Protein AF-A0A0G1YSX1-F1 (afdb_monomer_lite)

Secondary structure (DSSP, 8-state):
---HHHHHHHHHSSPPPP-------HHHHHHHHHHHHHHHHHHHHH--SS-EEEEEETTS--HHHHHHHHHHHHHTTEEEEEEEEEETTEEEEEEEEEEEPTTS------S-PPP--PPP---PPP-----SS-EEEEEEESS-HHHHHHHHHHHHHTSSS--EEEEEEETT-TTTSSHHHHHHHHHTTEEEEEE--SSHHHHHH-------SEEEE--TTEEE-STTHHHHHHHHHHHH-TTS-SEEEE--SSSGGG--SSEEEEHHHHHHHSSSS-TT-SSSSHHHHHHHHHHHHT-EEEE---SEEE--GGGTSSPPP-HHHHHHHTTHHHHHHHHHHHB----TT-S-SB------EEEEEE--GGGHHHHHHHHHHHHHHHHHH-TTTEEEEEE--SSS-HHHHHHHHHHH--SSEEEE--TT-EE-TTHHHHHHHHHHH-TT-SEE-EEEEEEETTEEEEEEEE-TT-SS-EEETTEEEE---TTS-EEHHHHHHH---S-SSSHHHHHHHHHTTT---EEP--SS--EEEEE-TTT-GGGS-S----

Structure (mmCIF, N/CA/C/O backbone):
data_AF-A0A0G1YSX1-F1
#
_entry.id   AF-A0A0G1YSX1-F1
#
loop_
_atom_site.group_PDB
_atom_site.id
_atom_site.type_symbol
_atom_site.label_atom_id
_atom_site.label_alt_id
_atom_site.label_comp_id
_atom_site.label_asym_id
_atom_site.label_entity_id
_atom_site.label_seq_id
_atom_site.pdbx_PDB_ins_code
_atom_site.Cartn_x
_atom_site.Cartn_y
_atom_site.Cartn_z
_atom_site.occupancy
_atom_site.B_iso_or_equiv
_atom_site.auth_seq_id
_atom_site.auth_comp_id
_atom_site.auth_asym_id
_atom_site.auth_atom_id
_atom_site.pdbx_PDB_model_num
ATOM 1 N N . MET A 1 1 ? -13.701 -6.034 57.388 1.00 52.06 1 MET A N 1
ATOM 2 C CA . MET A 1 1 ? -13.012 -4.765 57.077 1.00 52.06 1 MET A CA 1
ATOM 3 C C . MET A 1 1 ? -12.970 -3.957 58.351 1.00 52.06 1 MET A C 1
ATOM 5 O O . MET A 1 1 ? -13.936 -4.033 59.105 1.00 52.06 1 MET A O 1
ATOM 9 N N . ILE A 1 2 ? -11.857 -3.287 58.625 1.00 52.41 2 ILE A N 1
ATOM 10 C CA . ILE A 1 2 ? -11.750 -2.404 59.789 1.00 52.41 2 ILE A CA 1
ATOM 11 C C . ILE A 1 2 ? -12.215 -1.007 59.379 1.00 52.41 2 ILE A C 1
ATOM 13 O O . ILE A 1 2 ? -12.095 -0.639 58.208 1.00 52.41 2 ILE A O 1
ATOM 17 N N . THR A 1 3 ? -12.780 -0.246 60.310 1.00 57.38 3 THR A N 1
ATOM 18 C CA . THR A 1 3 ? -13.131 1.149 60.025 1.00 57.38 3 THR A CA 1
ATOM 19 C C . THR A 1 3 ? -11.856 1.988 59.893 1.00 57.38 3 THR A C 1
ATOM 21 O O . THR A 1 3 ? -10.811 1.626 60.436 1.00 57.38 3 THR A O 1
ATOM 24 N N . ALA A 1 4 ? -11.919 3.110 59.173 1.00 53.94 4 ALA A N 1
ATOM 25 C CA . ALA A 1 4 ? -10.788 4.032 59.038 1.00 53.94 4 ALA A CA 1
ATOM 26 C C . ALA A 1 4 ? -10.299 4.568 60.407 1.00 53.94 4 ALA A C 1
ATOM 28 O O . ALA A 1 4 ? -9.101 4.765 60.611 1.00 53.94 4 ALA A O 1
ATOM 29 N N . GLU A 1 5 ? -11.214 4.727 61.369 1.00 53.66 5 GLU A N 1
ATOM 30 C CA . GLU A 1 5 ? -10.916 5.117 62.754 1.00 53.66 5 GLU A CA 1
ATOM 31 C C . GLU A 1 5 ? -10.190 4.002 63.529 1.00 53.66 5 GLU A C 1
ATOM 33 O O . GLU A 1 5 ? -9.186 4.266 64.198 1.00 53.66 5 GLU A O 1
ATOM 38 N N . ASP A 1 6 ? -10.617 2.744 63.377 1.00 56.00 6 ASP A N 1
ATOM 39 C CA . ASP A 1 6 ? -9.949 1.586 63.989 1.00 56.00 6 ASP A CA 1
ATOM 40 C C . ASP A 1 6 ? -8.567 1.329 63.361 1.00 56.00 6 ASP A C 1
ATOM 42 O O . ASP A 1 6 ? -7.604 0.992 64.054 1.00 56.00 6 ASP A O 1
ATOM 46 N N . ALA A 1 7 ? -8.438 1.542 62.049 1.00 55.81 7 ALA A N 1
ATOM 47 C CA . ALA A 1 7 ? -7.184 1.435 61.307 1.00 55.81 7 ALA A CA 1
ATOM 48 C C . ALA A 1 7 ? -6.124 2.425 61.797 1.00 55.81 7 ALA A C 1
ATOM 50 O O . ALA A 1 7 ? -4.951 2.063 61.927 1.00 55.81 7 ALA A O 1
ATOM 51 N N . LEU A 1 8 ? -6.538 3.656 62.114 1.00 53.00 8 LEU A N 1
ATOM 52 C CA . LEU A 1 8 ? -5.669 4.688 62.676 1.00 53.00 8 LEU A CA 1
ATOM 53 C C . LEU A 1 8 ? -5.128 4.281 64.052 1.00 53.00 8 LEU A C 1
ATOM 55 O O . LEU A 1 8 ? -3.965 4.550 64.364 1.00 53.00 8 LEU A O 1
ATOM 59 N N . HIS A 1 9 ? -5.954 3.621 64.865 1.00 56.72 9 HIS A N 1
ATOM 60 C CA . HIS A 1 9 ? -5.538 3.076 66.154 1.00 56.72 9 HIS A CA 1
ATOM 61 C C . HIS A 1 9 ? -4.538 1.924 65.989 1.00 56.72 9 HIS A C 1
ATOM 63 O O . HIS A 1 9 ? -3.493 1.937 66.635 1.00 56.72 9 HIS A O 1
ATOM 69 N N . VAL A 1 10 ? -4.788 0.991 65.064 1.00 55.75 10 VAL A N 1
ATOM 70 C CA . VAL A 1 10 ? -3.891 -0.149 64.783 1.00 55.75 10 VAL A CA 1
ATOM 71 C C . VAL A 1 10 ? -2.548 0.293 64.178 1.00 55.75 10 VAL A C 1
ATOM 73 O O . VAL A 1 10 ? -1.510 -0.300 64.472 1.00 55.75 10 VAL A O 1
ATOM 76 N N . ALA A 1 11 ? -2.535 1.351 63.363 1.00 50.59 11 ALA A N 1
ATOM 77 C CA . ALA A 1 11 ? -1.318 1.901 62.763 1.00 50.59 11 ALA A CA 1
ATOM 78 C C . ALA A 1 11 ? -0.430 2.675 63.760 1.00 50.59 11 ALA A C 1
ATOM 80 O O . ALA A 1 11 ? 0.750 2.883 63.485 1.00 50.59 11 ALA A O 1
ATOM 81 N N . ARG A 1 12 ? -0.964 3.108 64.914 1.00 51.69 12 ARG A N 1
ATOM 82 C CA . ARG A 1 12 ? -0.178 3.781 65.970 1.00 51.69 12 ARG A CA 1
ATOM 83 C C . ARG A 1 12 ? 0.695 2.820 66.783 1.00 51.69 12 ARG A C 1
ATOM 85 O O . ARG A 1 12 ? 1.692 3.279 67.330 1.00 51.69 12 ARG A O 1
ATOM 92 N N . ASP A 1 13 ? 0.356 1.531 66.790 1.00 45.78 13 ASP A N 1
ATOM 93 C CA . ASP A 1 13 ? 0.992 0.506 67.631 1.00 45.78 13 ASP A CA 1
ATOM 94 C C . ASP A 1 13 ? 1.859 -0.500 66.844 1.00 45.78 13 ASP A C 1
ATOM 96 O O . ASP A 1 13 ? 2.438 -1.413 67.434 1.00 45.78 13 ASP A O 1
ATOM 100 N N . ARG A 1 14 ? 1.971 -0.362 65.514 1.00 44.72 14 ARG A N 1
ATOM 101 C CA . ARG A 1 14 ? 2.844 -1.209 64.682 1.00 44.72 14 ARG A CA 1
ATOM 102 C C . ARG A 1 14 ? 4.175 -0.521 64.404 1.00 44.72 14 ARG A C 1
ATOM 104 O O . ARG A 1 14 ? 4.201 0.592 63.883 1.00 44.72 14 ARG A O 1
ATOM 111 N N . GLU A 1 15 ? 5.276 -1.211 64.698 1.00 42.72 15 GLU A N 1
ATOM 112 C CA . GLU A 1 15 ? 6.590 -0.797 64.206 1.00 42.72 15 GLU A CA 1
ATOM 113 C C . GLU A 1 15 ? 6.600 -0.797 62.665 1.00 42.72 15 GLU A C 1
ATOM 115 O O . GLU A 1 15 ? 5.981 -1.675 62.048 1.00 42.72 15 GLU A O 1
ATOM 120 N N . PRO A 1 16 ? 7.270 0.179 62.025 1.00 42.31 16 PRO A N 1
ATOM 121 C CA . PRO A 1 16 ? 7.459 0.176 60.582 1.00 42.31 16 PRO A CA 1
ATOM 122 C C . PRO A 1 16 ? 8.124 -1.132 60.148 1.00 42.31 16 PRO A C 1
ATOM 124 O O . PRO A 1 16 ? 9.100 -1.569 60.758 1.00 42.31 16 PRO A O 1
ATOM 127 N N . LEU A 1 17 ? 7.610 -1.750 59.082 1.00 43.22 17 LEU A N 1
ATOM 128 C CA . LEU A 1 17 ? 8.324 -2.842 58.424 1.00 43.22 17 LEU A CA 1
ATOM 129 C C . LEU A 1 17 ? 9.708 -2.323 57.987 1.00 43.22 17 LEU A C 1
ATOM 131 O O . LEU A 1 17 ? 9.797 -1.175 57.539 1.00 43.22 17 LEU A O 1
ATOM 135 N N . PRO A 1 18 ? 10.782 -3.118 58.151 1.00 41.53 18 PRO A N 1
ATOM 136 C CA . PRO A 1 18 ? 12.126 -2.695 57.784 1.00 41.53 18 PRO A CA 1
ATOM 137 C C . PRO A 1 18 ? 12.185 -2.262 56.316 1.00 41.53 18 PRO A C 1
ATOM 139 O O . PRO A 1 18 ? 11.474 -2.785 55.460 1.00 41.53 18 PRO A O 1
ATOM 142 N N . ALA A 1 19 ? 13.019 -1.256 56.057 1.00 43.62 19 ALA A N 1
ATOM 143 C CA . ALA A 1 19 ? 13.199 -0.679 54.738 1.00 43.62 19 ALA A CA 1
ATOM 144 C C . ALA A 1 19 ? 13.902 -1.684 53.820 1.00 43.62 19 ALA A C 1
ATOM 146 O O . ALA A 1 19 ? 15.128 -1.745 53.790 1.00 43.62 19 ALA A O 1
ATOM 147 N N . ASP A 1 20 ? 13.122 -2.450 53.066 1.00 49.47 20 ASP A N 1
ATOM 148 C CA . ASP A 1 20 ? 13.648 -3.175 51.920 1.00 49.47 20 ASP A CA 1
ATOM 149 C C . ASP A 1 20 ? 13.843 -2.174 50.770 1.00 49.47 20 ASP A C 1
ATOM 151 O O . ASP A 1 20 ? 12.919 -1.464 50.353 1.00 49.47 20 ASP A O 1
ATOM 155 N N . ASP A 1 21 ? 15.075 -2.083 50.273 1.00 48.28 21 ASP A N 1
ATOM 156 C CA . ASP A 1 21 ? 15.385 -1.421 49.010 1.00 48.28 21 ASP A CA 1
ATOM 157 C C . ASP A 1 21 ? 14.854 -2.306 47.876 1.00 48.28 21 ASP A C 1
ATOM 159 O O . ASP A 1 21 ? 15.541 -3.179 47.351 1.00 48.28 21 ASP A O 1
ATOM 163 N N . LEU A 1 22 ? 13.570 -2.134 47.557 1.00 56.25 22 LEU A N 1
ATOM 164 C CA . LEU A 1 22 ? 12.901 -2.887 46.502 1.00 56.25 22 LEU A CA 1
ATOM 165 C C . LEU A 1 22 ? 13.364 -2.367 45.135 1.00 56.25 22 LEU A C 1
ATOM 167 O O . LEU A 1 22 ? 12.914 -1.317 44.669 1.00 56.25 22 LEU A O 1
ATOM 171 N N . GLU A 1 23 ? 14.251 -3.108 44.470 1.00 65.69 23 GLU A N 1
ATOM 172 C CA . GLU A 1 23 ? 14.431 -2.980 43.023 1.00 65.69 23 GLU A CA 1
ATOM 173 C C . GLU A 1 23 ? 13.144 -3.448 42.329 1.00 65.69 23 GLU A C 1
ATOM 175 O O . GLU A 1 23 ? 12.898 -4.642 42.181 1.00 65.69 23 GLU A O 1
ATOM 180 N N . LEU A 1 24 ? 12.294 -2.498 41.931 1.00 70.56 24 LEU A N 1
ATOM 181 C CA . LEU A 1 24 ? 11.082 -2.784 41.162 1.00 70.56 24 LEU A CA 1
ATOM 182 C C . LEU A 1 24 ? 11.433 -3.057 39.692 1.00 70.56 24 LEU A C 1
ATOM 184 O O . LEU A 1 24 ? 12.193 -2.303 39.071 1.00 70.56 24 LEU A O 1
ATOM 188 N N . SER A 1 25 ? 10.824 -4.085 39.107 1.00 70.25 25 SER A N 1
ATOM 189 C CA . SER A 1 25 ? 10.803 -4.288 37.654 1.00 70.25 25 SER A CA 1
ATOM 190 C C . SER A 1 25 ? 10.075 -3.141 36.942 1.00 70.25 25 SER A C 1
ATOM 192 O O . SER A 1 25 ? 9.313 -2.389 37.549 1.00 70.25 25 SER A O 1
ATOM 194 N N . ASP A 1 26 ? 10.250 -3.002 35.627 1.00 56.06 26 ASP A N 1
ATOM 195 C CA . ASP A 1 26 ? 9.577 -1.933 34.869 1.00 56.06 26 ASP A CA 1
ATOM 196 C C . ASP A 1 26 ? 8.042 -2.073 34.875 1.00 56.06 26 ASP A C 1
ATOM 198 O O . ASP A 1 26 ? 7.316 -1.074 34.874 1.00 56.06 26 ASP A O 1
ATOM 202 N N . ARG A 1 27 ? 7.537 -3.310 34.993 1.00 59.25 27 ARG A N 1
ATOM 203 C CA . ARG A 1 27 ? 6.112 -3.593 35.217 1.00 59.25 27 ARG A CA 1
ATOM 204 C C . ARG A 1 27 ? 5.647 -3.078 36.581 1.00 59.25 27 ARG A C 1
ATOM 206 O O . ARG A 1 27 ? 4.620 -2.410 36.657 1.00 59.25 27 ARG A O 1
ATOM 213 N N . GLU A 1 28 ? 6.408 -3.346 37.639 1.00 68.19 28 GLU A N 1
ATOM 214 C CA . GLU A 1 28 ? 6.087 -2.902 39.001 1.00 68.19 28 GLU A CA 1
ATOM 215 C C . GLU A 1 28 ? 6.221 -1.382 39.167 1.00 68.19 28 GLU A C 1
ATOM 217 O O . GLU A 1 28 ? 5.408 -0.776 39.857 1.00 68.19 28 GLU A O 1
ATOM 222 N N . LYS A 1 29 ? 7.178 -0.730 38.490 1.00 63.25 29 LYS A N 1
ATOM 223 C CA . LYS A 1 29 ? 7.264 0.744 38.436 1.00 63.25 29 LYS A CA 1
ATOM 224 C C . LYS A 1 29 ? 6.027 1.356 37.781 1.00 63.25 29 LYS A C 1
ATOM 226 O O . LYS A 1 29 ? 5.485 2.330 38.289 1.00 63.25 29 LYS A O 1
ATOM 231 N N . THR A 1 30 ? 5.543 0.746 36.698 1.00 54.50 30 THR A N 1
ATOM 232 C CA . THR A 1 30 ? 4.318 1.188 36.014 1.00 54.50 30 THR A CA 1
ATOM 233 C C . THR A 1 30 ? 3.088 1.018 36.910 1.00 54.50 30 THR A C 1
ATOM 235 O O . THR A 1 30 ? 2.264 1.926 37.002 1.00 54.50 30 THR A O 1
ATOM 238 N N . GLN A 1 31 ? 2.979 -0.114 37.617 1.00 63.03 31 GLN A N 1
ATOM 239 C CA . GLN A 1 31 ? 1.936 -0.326 38.629 1.00 63.03 31 GLN A CA 1
ATOM 240 C C . GLN A 1 31 ? 2.036 0.706 39.763 1.00 63.03 31 GLN A C 1
ATOM 242 O O . GLN A 1 31 ? 1.013 1.256 40.166 1.00 63.03 31 GLN A O 1
ATOM 247 N N . LEU A 1 32 ? 3.249 1.001 40.248 1.00 71.75 32 LEU A N 1
ATOM 248 C CA . LEU A 1 32 ? 3.491 1.981 41.307 1.00 71.75 32 LEU A CA 1
ATOM 249 C C . LEU A 1 32 ? 3.013 3.375 40.900 1.00 71.75 32 LEU A C 1
ATOM 251 O O . LEU A 1 32 ? 2.206 3.957 41.616 1.00 71.75 32 LEU A O 1
ATOM 255 N N . ASP A 1 33 ? 3.471 3.891 39.759 1.00 59.09 33 ASP A N 1
ATOM 256 C CA . ASP A 1 33 ? 3.126 5.244 39.301 1.00 59.09 33 ASP A CA 1
ATOM 257 C C . ASP A 1 33 ? 1.620 5.397 39.032 1.00 59.09 33 ASP A C 1
ATOM 259 O O . ASP A 1 33 ? 1.027 6.449 39.291 1.00 59.09 33 ASP A O 1
ATOM 263 N N . TYR A 1 34 ? 0.978 4.326 38.563 1.00 54.84 34 TYR A N 1
ATOM 264 C CA . TYR A 1 34 ? -0.461 4.280 38.331 1.00 54.84 34 TYR A CA 1
ATOM 265 C C . TYR A 1 34 ? -1.275 4.303 39.634 1.00 54.84 34 TYR A C 1
ATOM 267 O O . TYR A 1 34 ? -2.174 5.134 39.789 1.00 54.84 34 TYR A O 1
ATOM 275 N N . VAL A 1 35 ? -0.963 3.408 40.580 1.00 63.81 35 VAL A N 1
ATOM 276 C CA . VAL A 1 35 ? -1.669 3.333 41.871 1.00 63.81 35 VAL A CA 1
ATOM 277 C C . VAL A 1 35 ? -1.444 4.620 42.666 1.00 63.81 35 VAL A C 1
ATOM 279 O O . VAL A 1 35 ? -2.379 5.137 43.276 1.00 63.81 35 VAL A O 1
ATOM 282 N N . ASP A 1 36 ? -0.234 5.174 42.602 1.00 73.12 36 ASP A N 1
ATOM 283 C CA . ASP A 1 36 ? 0.113 6.453 43.216 1.00 73.12 36 ASP A CA 1
ATOM 284 C C . ASP A 1 36 ? -0.734 7.600 42.650 1.00 73.12 36 ASP A C 1
ATOM 286 O O . ASP A 1 36 ? -1.381 8.321 43.406 1.00 73.12 36 ASP A O 1
ATOM 290 N N . SER A 1 37 ? -0.858 7.694 41.322 1.00 51.97 37 SER A N 1
ATOM 291 C CA . SER A 1 37 ? -1.700 8.709 40.669 1.00 51.97 37 SER A CA 1
ATOM 292 C C . SER A 1 37 ? -3.182 8.606 41.066 1.00 51.97 37 SER A C 1
ATOM 294 O O . SER A 1 37 ? -3.852 9.625 41.252 1.00 51.97 37 SER A O 1
ATOM 296 N N . ALA A 1 38 ? -3.713 7.386 41.215 1.00 49.34 38 ALA A N 1
ATOM 297 C CA . ALA A 1 38 ? -5.095 7.163 41.646 1.00 49.34 38 ALA A CA 1
ATOM 298 C C . ALA A 1 38 ? -5.325 7.587 43.108 1.00 49.34 38 ALA A C 1
ATOM 300 O O . ALA A 1 38 ? -6.366 8.164 43.437 1.00 49.34 38 ALA A O 1
ATOM 301 N N . ILE A 1 39 ? -4.342 7.342 43.976 1.00 67.88 39 ILE A N 1
ATOM 302 C CA . ILE A 1 39 ? -4.367 7.759 45.382 1.00 67.88 39 ILE A CA 1
ATOM 303 C C . ILE A 1 39 ? -4.237 9.276 45.491 1.00 67.88 39 ILE A C 1
ATOM 305 O O . ILE A 1 39 ? -5.034 9.890 46.198 1.00 67.88 39 ILE A O 1
ATOM 309 N N . GLU A 1 40 ? -3.326 9.904 44.743 1.00 64.38 40 GLU A N 1
ATOM 310 C CA . GLU A 1 40 ? -3.217 11.364 44.684 1.00 64.38 40 GLU A CA 1
ATOM 311 C C . GLU A 1 40 ? -4.533 12.004 44.224 1.00 64.38 40 GLU A C 1
ATOM 313 O O . GLU A 1 40 ? -4.980 12.998 44.803 1.00 64.38 40 GLU A O 1
ATOM 318 N N . TYR A 1 41 ? -5.188 11.439 43.205 1.00 50.28 41 TYR A N 1
ATOM 319 C CA . TYR A 1 41 ? -6.497 11.912 42.756 1.00 50.28 41 TYR A CA 1
ATOM 320 C C . TYR A 1 41 ? -7.550 11.784 43.862 1.00 50.28 41 TYR A C 1
ATOM 322 O O . TYR A 1 41 ? -8.193 12.778 44.195 1.00 50.28 41 TYR A O 1
ATOM 330 N N . GLY A 1 42 ? -7.672 10.604 44.479 1.00 52.38 42 GLY A N 1
ATOM 331 C CA . GLY A 1 42 ? -8.625 10.356 45.563 1.00 52.38 42 GLY A CA 1
ATOM 332 C C . GLY A 1 42 ? -8.408 11.265 46.775 1.00 52.38 42 GLY A C 1
ATOM 333 O O . GLY A 1 42 ? -9.369 11.815 47.318 1.00 52.38 42 GLY A O 1
ATOM 334 N N . ILE A 1 43 ? -7.151 11.513 47.154 1.00 66.12 43 ILE A N 1
ATOM 335 C CA . ILE A 1 43 ? -6.806 12.479 48.202 1.00 66.12 43 ILE A CA 1
ATOM 336 C C . ILE A 1 43 ? -7.271 13.882 47.792 1.00 66.12 43 ILE A C 1
ATOM 338 O O . ILE A 1 43 ? -7.900 14.583 48.580 1.00 66.12 43 ILE A O 1
ATOM 342 N N . ASN A 1 44 ? -7.030 14.298 46.550 1.00 55.50 44 ASN A N 1
ATOM 343 C CA . ASN A 1 44 ? -7.422 15.629 46.085 1.00 55.50 44 ASN A CA 1
ATOM 344 C C . ASN A 1 44 ? -8.943 15.824 45.964 1.00 55.50 44 ASN A C 1
ATOM 346 O O . ASN A 1 44 ? -9.415 16.958 46.080 1.00 55.50 44 ASN A O 1
ATOM 350 N N . THR A 1 45 ? -9.710 14.759 45.719 1.00 47.28 45 THR A N 1
ATOM 351 C CA . THR A 1 45 ? -11.165 14.848 45.515 1.00 47.28 45 THR A CA 1
ATOM 352 C C . THR A 1 45 ? -11.991 14.552 46.757 1.00 47.28 45 THR A C 1
ATOM 354 O O . THR A 1 45 ? -13.106 15.061 46.873 1.00 47.28 45 THR A O 1
ATOM 357 N N . SER A 1 46 ? -11.486 13.710 47.658 1.00 52.09 46 SER A N 1
ATOM 358 C CA . SER A 1 46 ? -12.313 13.047 48.674 1.00 52.09 46 SER A CA 1
ATOM 359 C C . SER A 1 46 ? -11.736 13.122 50.090 1.00 52.09 46 SER A C 1
ATOM 361 O O . SER A 1 46 ? -12.439 12.779 51.039 1.00 52.09 46 SER A O 1
ATOM 363 N N . PHE A 1 47 ? -10.498 13.597 50.269 1.00 67.19 47 PHE A N 1
ATOM 364 C CA . PHE A 1 47 ? -9.905 13.755 51.598 1.00 67.19 47 PHE A CA 1
ATOM 365 C C . PHE A 1 47 ? -10.532 14.930 52.357 1.00 67.19 47 PHE A C 1
ATOM 367 O O . PHE A 1 47 ? -10.499 16.080 51.917 1.00 67.19 47 PHE A O 1
ATOM 374 N N . ASN A 1 48 ? -11.077 14.640 53.535 1.00 65.38 48 ASN A N 1
ATOM 375 C CA . ASN A 1 48 ? -11.775 15.606 54.386 1.00 65.38 48 ASN A CA 1
ATOM 376 C C . ASN A 1 48 ? -10.876 16.270 55.449 1.00 65.38 48 ASN A C 1
ATOM 378 O O . ASN A 1 48 ? -11.347 17.149 56.168 1.00 65.38 48 ASN A O 1
ATOM 382 N N . GLY A 1 49 ? -9.595 15.891 55.525 1.00 62.19 49 GLY A N 1
ATOM 383 C CA . GLY A 1 49 ? -8.621 16.429 56.479 1.00 62.19 49 GLY A CA 1
ATOM 384 C C . GLY A 1 49 ? -8.241 15.482 57.619 1.00 62.19 49 GLY A C 1
ATOM 385 O O . GLY A 1 49 ? -7.224 15.737 58.263 1.00 62.19 49 GLY A O 1
ATOM 386 N N . ASP A 1 50 ? -8.983 14.389 57.821 1.00 66.88 50 ASP A N 1
ATOM 387 C CA . ASP A 1 50 ? -8.744 13.449 58.922 1.00 66.88 50 ASP A CA 1
ATOM 388 C C . ASP A 1 50 ? -8.114 12.136 58.439 1.00 66.88 50 ASP A C 1
ATOM 390 O O . ASP A 1 50 ? -6.973 11.831 58.787 1.00 66.88 50 ASP A O 1
ATOM 394 N N . VAL A 1 51 ? -8.823 11.363 57.610 1.00 71.81 51 VAL A N 1
ATOM 395 C CA . VAL A 1 51 ? -8.346 10.078 57.070 1.00 71.81 51 VAL A CA 1
ATOM 396 C C . VAL A 1 51 ? -8.828 9.913 55.626 1.00 71.81 51 VAL A C 1
ATOM 398 O O . VAL A 1 51 ? -9.945 10.304 55.293 1.00 71.81 51 VAL A O 1
ATOM 401 N N . PHE A 1 52 ? -7.986 9.345 54.766 1.00 74.38 52 PHE A N 1
ATOM 402 C CA . PHE A 1 52 ? -8.356 8.876 53.428 1.00 74.38 52 PHE A CA 1
ATOM 403 C C . PHE A 1 52 ? -8.128 7.368 53.364 1.00 74.38 52 PHE A C 1
ATOM 405 O O . PHE A 1 52 ? -7.030 6.911 53.669 1.00 74.38 52 PHE A O 1
ATOM 412 N N . ASP A 1 53 ? -9.131 6.589 52.975 1.00 77.75 53 ASP A N 1
ATOM 413 C CA . ASP A 1 53 ? -8.969 5.163 52.712 1.00 77.75 53 ASP A CA 1
ATOM 414 C C . ASP A 1 53 ? -9.362 4.802 51.279 1.00 77.75 53 ASP A C 1
ATOM 416 O O . ASP A 1 53 ? -10.226 5.419 50.659 1.00 77.75 53 ASP A O 1
ATOM 420 N N . THR A 1 54 ? -8.681 3.800 50.731 1.00 72.62 54 THR A N 1
ATOM 421 C CA . THR A 1 54 ? -8.956 3.268 49.396 1.00 72.62 54 THR A CA 1
ATOM 422 C C . THR A 1 54 ? -8.701 1.768 49.353 1.00 72.62 54 THR A C 1
ATOM 424 O O . THR A 1 54 ? -8.012 1.208 50.211 1.00 72.62 54 THR A O 1
ATOM 427 N N . TYR A 1 55 ? -9.253 1.113 48.339 1.00 77.62 55 TYR A N 1
ATOM 428 C CA . TYR A 1 55 ? -9.142 -0.322 48.127 1.00 77.62 55 TYR A CA 1
ATOM 429 C C . TYR A 1 55 ? -8.485 -0.580 46.780 1.00 77.62 55 TYR A C 1
ATOM 431 O O . TYR A 1 55 ? -8.923 -0.054 45.760 1.00 77.62 55 TYR A O 1
ATOM 439 N N . ILE A 1 56 ? -7.454 -1.419 46.777 1.00 70.00 56 ILE A N 1
ATOM 440 C CA . ILE A 1 56 ? -6.747 -1.826 45.567 1.00 70.00 56 ILE A CA 1
ATOM 441 C C . ILE A 1 56 ? -6.903 -3.339 45.420 1.00 70.00 56 ILE A C 1
ATOM 443 O O . ILE A 1 56 ? -6.385 -4.076 46.260 1.00 70.00 56 ILE A O 1
ATOM 447 N N . PRO A 1 57 ? -7.627 -3.840 44.408 1.00 67.69 57 PRO A N 1
ATOM 448 C CA . PRO A 1 57 ? -7.730 -5.278 44.184 1.00 67.69 57 PRO A CA 1
ATOM 449 C C . PRO A 1 57 ? -6.351 -5.894 43.901 1.00 67.69 57 PRO A C 1
ATOM 451 O O . PRO A 1 57 ? -5.524 -5.301 43.207 1.00 67.69 57 PRO A O 1
ATOM 454 N N . ALA A 1 58 ? -6.087 -7.071 44.470 1.00 70.75 58 ALA A N 1
ATOM 455 C CA . ALA A 1 58 ? -4.764 -7.701 44.443 1.00 70.75 58 ALA A CA 1
ATOM 456 C C . ALA A 1 58 ? -4.363 -8.192 43.042 1.00 70.75 58 ALA A C 1
ATOM 458 O O . ALA A 1 58 ? -3.184 -8.359 42.763 1.00 70.75 58 ALA A O 1
ATOM 459 N N . GLU A 1 59 ? -5.331 -8.351 42.136 1.00 64.81 59 GLU A N 1
ATOM 460 C CA . GLU A 1 59 ? -5.091 -8.633 40.715 1.00 64.81 59 GLU A CA 1
ATOM 461 C C . GLU A 1 59 ? -4.393 -7.481 39.968 1.00 64.81 59 GLU A C 1
ATOM 463 O O . GLU A 1 59 ? -3.771 -7.710 38.930 1.00 64.81 59 GLU A O 1
ATOM 468 N N . PHE A 1 60 ? -4.448 -6.248 40.494 1.00 48.84 60 PHE A N 1
ATOM 469 C CA . PHE A 1 60 ? -3.859 -5.067 39.849 1.00 48.84 60 PHE A CA 1
ATOM 470 C C . PHE A 1 60 ? -2.465 -4.704 40.358 1.00 48.84 60 PHE A C 1
ATOM 472 O O . PHE A 1 60 ? -1.763 -3.927 39.702 1.00 48.84 60 PHE A O 1
ATOM 479 N N . VAL A 1 61 ? -2.064 -5.211 41.525 1.00 68.81 61 VAL A N 1
ATOM 480 C CA . VAL A 1 61 ? -0.882 -4.715 42.228 1.00 68.81 61 VAL A CA 1
ATOM 481 C C . VAL A 1 61 ? -0.180 -5.819 43.009 1.00 68.81 61 VAL A C 1
ATOM 483 O O . VAL A 1 61 ? -0.787 -6.530 43.807 1.00 68.81 61 VAL A O 1
ATOM 486 N N . GLU A 1 62 ? 1.128 -5.925 42.801 1.00 77.75 62 GLU A N 1
ATOM 487 C CA . GLU A 1 62 ? 1.973 -6.835 43.566 1.00 77.75 62 GLU A CA 1
ATOM 488 C C . GLU A 1 62 ? 2.235 -6.284 44.978 1.00 77.75 62 GLU A C 1
ATOM 490 O O . GLU A 1 62 ? 2.250 -5.071 45.216 1.00 77.75 62 GLU A O 1
ATOM 495 N N . LEU A 1 63 ? 2.501 -7.173 45.939 1.00 79.44 63 LEU A N 1
ATOM 496 C CA . LEU A 1 63 ? 2.784 -6.776 47.325 1.00 79.44 63 LEU A CA 1
ATOM 497 C C . LEU A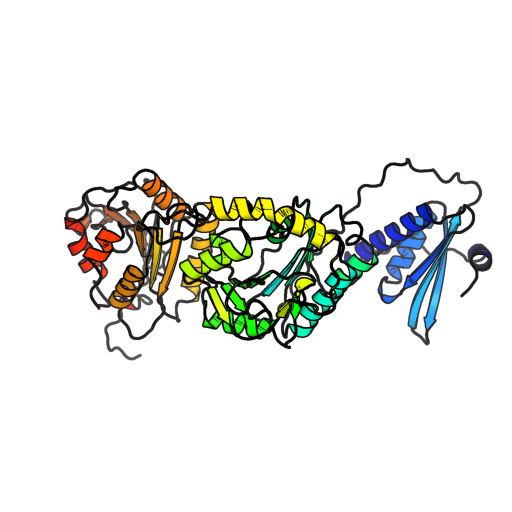 1 63 ? 4.024 -5.864 47.435 1.00 79.44 63 LEU A C 1
ATOM 499 O O . LEU A 1 63 ? 4.060 -4.963 48.275 1.00 79.44 63 LEU A O 1
ATOM 503 N N . SER A 1 64 ? 5.017 -6.062 46.564 1.00 80.12 64 SER A N 1
ATOM 504 C CA . SER A 1 64 ? 6.203 -5.203 46.424 1.00 80.12 64 SER A CA 1
ATOM 505 C C . SER A 1 64 ? 5.824 -3.749 46.117 1.00 80.12 64 SER A C 1
ATOM 507 O O . SER A 1 64 ? 6.349 -2.823 46.736 1.00 80.12 64 SER A O 1
ATOM 509 N N . VAL A 1 65 ? 4.853 -3.539 45.227 1.00 77.19 65 VAL A N 1
ATOM 510 C CA . VAL A 1 65 ? 4.353 -2.212 44.848 1.00 77.19 65 VAL A CA 1
ATOM 511 C C . VAL A 1 65 ? 3.586 -1.565 45.999 1.00 77.19 65 VAL A C 1
ATOM 513 O O . VAL A 1 65 ? 3.796 -0.387 46.281 1.00 77.19 65 VAL A O 1
ATOM 516 N N . ILE A 1 66 ? 2.765 -2.329 46.727 1.00 84.94 66 ILE A N 1
ATOM 517 C CA . ILE A 1 66 ? 2.071 -1.836 47.930 1.00 84.94 66 ILE A CA 1
ATOM 518 C C . ILE A 1 66 ? 3.065 -1.363 48.999 1.00 84.94 66 ILE A C 1
ATOM 520 O O . ILE A 1 66 ? 2.875 -0.301 49.598 1.00 84.94 66 ILE A O 1
ATOM 524 N N . ASN A 1 67 ? 4.148 -2.112 49.213 1.00 82.88 67 ASN A N 1
ATOM 525 C CA . ASN A 1 67 ? 5.198 -1.740 50.160 1.00 82.88 67 ASN A CA 1
ATOM 526 C C . ASN A 1 67 ? 5.960 -0.483 49.711 1.00 82.88 67 ASN A C 1
ATOM 528 O O . ASN A 1 67 ? 6.195 0.416 50.523 1.00 82.88 67 ASN A O 1
ATOM 532 N N . ALA A 1 68 ? 6.295 -0.381 48.420 1.00 79.31 68 ALA A N 1
ATOM 533 C CA . ALA A 1 68 ? 6.935 0.806 47.852 1.00 79.31 68 ALA A CA 1
ATOM 534 C C . ALA A 1 68 ? 6.041 2.053 47.968 1.00 79.31 68 ALA A C 1
ATOM 536 O O . ALA A 1 68 ? 6.519 3.137 48.309 1.00 79.31 68 ALA A O 1
ATOM 537 N N . LEU A 1 69 ? 4.735 1.893 47.754 1.00 81.06 69 LEU A N 1
ATOM 538 C CA . LEU A 1 69 ? 3.764 2.974 47.863 1.00 81.06 69 LEU A CA 1
ATOM 539 C C . LEU A 1 69 ? 3.592 3.439 49.310 1.00 81.06 69 LEU A C 1
ATOM 541 O O . LEU A 1 69 ? 3.648 4.636 49.585 1.00 81.06 69 LEU A O 1
ATOM 545 N N . LYS A 1 70 ? 3.481 2.499 50.255 1.00 84.31 70 LYS A N 1
ATOM 546 C CA . LYS A 1 70 ? 3.474 2.800 51.693 1.00 84.31 70 LYS A CA 1
ATOM 547 C C . LYS A 1 70 ? 4.677 3.671 52.074 1.00 84.31 70 LYS A C 1
ATOM 549 O O . LYS A 1 70 ? 4.487 4.726 52.673 1.00 84.31 70 LYS A O 1
ATOM 554 N N . LYS A 1 71 ? 5.887 3.277 51.657 1.00 80.00 71 LYS A N 1
ATOM 555 C CA . LYS A 1 71 ? 7.130 4.029 51.903 1.00 80.00 71 LYS A CA 1
ATOM 556 C C . LYS A 1 71 ? 7.079 5.439 51.302 1.00 80.00 71 LYS A C 1
ATOM 558 O O . LYS A 1 71 ? 7.311 6.403 52.023 1.00 80.00 71 LYS A O 1
ATOM 563 N N . ARG A 1 72 ? 6.700 5.573 50.021 1.00 78.12 72 ARG A N 1
ATOM 564 C CA . ARG A 1 72 ? 6.611 6.870 49.314 1.00 78.12 72 ARG A CA 1
ATOM 565 C C . ARG A 1 72 ? 5.725 7.880 50.055 1.00 78.12 72 ARG A C 1
ATOM 567 O O . ARG A 1 72 ? 6.096 9.045 50.177 1.00 78.12 72 ARG A O 1
ATOM 574 N N . TYR A 1 73 ? 4.577 7.445 50.572 1.00 78.25 73 TYR A N 1
ATOM 575 C CA . TYR A 1 73 ? 3.663 8.323 51.310 1.00 78.25 73 TYR A CA 1
ATOM 576 C C . TYR A 1 73 ? 4.129 8.605 52.743 1.00 78.25 73 TYR A C 1
ATOM 578 O O . TYR A 1 73 ? 3.945 9.723 53.229 1.00 78.25 73 TYR A O 1
ATOM 586 N N . GLU A 1 74 ? 4.766 7.641 53.410 1.00 79.94 74 GLU A N 1
ATOM 587 C CA . GLU A 1 74 ? 5.350 7.860 54.739 1.00 79.94 74 GLU A CA 1
ATOM 588 C C . GLU A 1 74 ? 6.508 8.860 54.712 1.00 79.94 74 GLU A C 1
ATOM 590 O O . GLU A 1 74 ? 6.537 9.781 55.532 1.00 79.94 74 GLU A O 1
ATOM 595 N N . ASP A 1 75 ? 7.377 8.773 53.702 1.00 72.44 75 ASP A N 1
ATOM 596 C CA . ASP A 1 75 ? 8.411 9.780 53.426 1.00 72.44 75 ASP A CA 1
ATOM 597 C C . ASP A 1 75 ? 7.792 11.164 53.132 1.00 72.44 75 ASP A C 1
ATOM 599 O O . ASP A 1 75 ? 8.373 12.207 53.441 1.00 72.44 75 ASP A O 1
ATOM 603 N N . GLY A 1 76 ? 6.577 11.180 52.573 1.00 65.81 76 GLY A N 1
ATOM 604 C CA . GLY A 1 76 ? 5.773 12.371 52.296 1.00 65.81 76 GLY A CA 1
ATOM 605 C C . GLY A 1 76 ? 5.012 12.950 53.498 1.00 65.81 76 GLY A C 1
ATOM 606 O O . GLY A 1 76 ? 4.248 13.901 53.318 1.00 65.81 76 GLY A O 1
ATOM 607 N N . GLY A 1 77 ? 5.193 12.413 54.710 1.00 70.56 77 GLY A N 1
ATOM 608 C CA . GLY A 1 77 ? 4.555 12.920 55.933 1.00 70.56 77 GLY A CA 1
ATOM 609 C C . GLY A 1 77 ? 3.169 12.337 56.236 1.00 70.56 77 GLY A C 1
ATOM 610 O O . GLY A 1 77 ? 2.423 12.909 57.040 1.00 70.56 77 GLY A O 1
ATOM 611 N N . TRP A 1 78 ? 2.822 11.205 55.623 1.00 77.50 78 TRP A N 1
ATOM 612 C CA . TRP A 1 78 ? 1.628 10.425 55.953 1.00 77.50 78 TRP A CA 1
ATOM 613 C C . TRP A 1 78 ? 1.957 9.275 56.913 1.00 77.50 78 TRP A C 1
ATOM 615 O O . TRP A 1 78 ? 3.086 8.813 57.010 1.00 77.50 78 TRP A O 1
ATOM 625 N N . LYS A 1 79 ? 0.953 8.778 57.628 1.00 80.00 79 LYS A N 1
ATOM 626 C CA . LYS A 1 79 ? 0.943 7.444 58.231 1.00 80.00 79 LYS A CA 1
ATOM 627 C C . LYS A 1 79 ? 0.088 6.553 57.351 1.00 80.00 79 LYS A C 1
ATOM 629 O O . LYS A 1 79 ? -1.064 6.906 57.094 1.00 80.00 79 LYS A O 1
ATOM 634 N N . VAL A 1 80 ? 0.635 5.420 56.914 1.00 80.94 80 VAL A N 1
ATOM 635 C CA . VAL A 1 80 ? -0.048 4.526 55.972 1.00 80.94 80 VAL A CA 1
ATOM 636 C C . VAL A 1 80 ? -0.241 3.143 56.585 1.00 80.94 80 VAL A C 1
ATOM 638 O O . VAL A 1 80 ? 0.718 2.412 56.843 1.00 80.94 80 VAL A O 1
ATOM 641 N N . GLY A 1 81 ? -1.500 2.773 56.808 1.00 78.88 81 GLY A N 1
ATOM 642 C CA . GLY A 1 81 ? -1.905 1.417 57.167 1.00 78.88 81 GLY A CA 1
ATOM 643 C C . GLY A 1 81 ? -2.211 0.597 55.917 1.00 78.88 81 GLY A C 1
ATOM 644 O O . GLY A 1 81 ? -2.945 1.060 55.051 1.00 78.88 81 GLY A O 1
ATOM 645 N N . VAL A 1 82 ? -1.673 -0.621 55.832 1.00 83.12 82 VAL A N 1
ATOM 646 C CA . VAL A 1 82 ? -1.962 -1.583 54.757 1.00 83.12 82 VAL A CA 1
ATOM 647 C C . VAL A 1 82 ? -2.646 -2.802 55.367 1.00 83.12 82 VAL A C 1
ATOM 649 O O . VAL A 1 82 ? -2.085 -3.457 56.251 1.00 83.12 82 VAL A O 1
ATOM 652 N N . PHE A 1 83 ? -3.845 -3.118 54.886 1.00 80.12 83 PHE A N 1
ATOM 653 C CA . PHE A 1 83 ? -4.667 -4.216 55.387 1.00 80.12 83 PHE A CA 1
ATOM 654 C C . PHE A 1 83 ? -5.072 -5.136 54.224 1.00 80.12 83 PHE A C 1
ATOM 656 O O . PHE A 1 83 ? -5.982 -4.800 53.464 1.00 80.12 83 PHE A O 1
ATOM 663 N N . PRO A 1 84 ? -4.405 -6.290 54.043 1.00 81.19 84 PRO A N 1
ATOM 664 C CA . PRO A 1 84 ? -4.812 -7.263 53.038 1.00 81.19 84 PRO A CA 1
ATOM 665 C C . PRO A 1 84 ? -6.153 -7.907 53.422 1.00 81.19 84 PRO A C 1
ATOM 667 O O . PRO A 1 84 ? -6.364 -8.321 54.565 1.00 81.19 84 PRO A O 1
ATOM 670 N N . LYS A 1 85 ? -7.064 -8.004 52.455 1.00 80.88 85 LYS A N 1
ATOM 671 C CA . LYS A 1 85 ? -8.322 -8.745 52.543 1.00 80.88 85 LYS A CA 1
ATOM 672 C C . LYS A 1 85 ? -8.096 -10.141 51.976 1.00 80.88 85 LYS A C 1
ATOM 674 O O . LYS A 1 85 ? -7.681 -10.276 50.828 1.00 80.88 85 LYS A O 1
ATOM 679 N N . MET A 1 86 ? -8.406 -11.154 52.777 1.00 78.88 86 MET A N 1
ATOM 680 C CA . MET A 1 86 ? -8.264 -12.560 52.405 1.00 78.88 86 MET A CA 1
ATOM 681 C C . MET A 1 86 ? -9.604 -13.145 51.945 1.00 78.88 86 MET A C 1
ATOM 683 O O . MET A 1 86 ? -10.627 -12.902 52.589 1.00 78.88 86 MET A O 1
ATOM 687 N N . GLU A 1 87 ? -9.582 -13.969 50.900 1.00 80.44 87 GLU A N 1
ATOM 688 C CA . GLU A 1 87 ? -10.609 -14.980 50.620 1.00 80.44 87 GLU A CA 1
ATOM 689 C C . GLU A 1 87 ? -9.929 -16.353 50.576 1.00 80.44 87 GLU A C 1
ATOM 691 O O . GLU A 1 87 ? -9.117 -16.645 49.699 1.00 80.44 87 GLU A O 1
ATOM 696 N N . GLY A 1 88 ? -10.202 -17.187 51.584 1.00 84.19 88 GLY A N 1
ATOM 697 C CA . GLY A 1 88 ? -9.398 -18.386 51.829 1.00 84.19 88 GLY A CA 1
ATOM 698 C C . GLY A 1 88 ? -7.938 -18.020 52.117 1.00 84.19 88 GLY A C 1
ATOM 699 O O . GLY A 1 88 ? -7.675 -17.178 52.976 1.00 84.19 88 GLY A O 1
ATOM 700 N N . ASP A 1 89 ? -7.012 -18.628 51.372 1.00 81.50 89 ASP A N 1
ATOM 701 C CA . ASP A 1 89 ? -5.563 -18.397 51.493 1.00 81.50 89 ASP A CA 1
ATOM 702 C C . ASP A 1 89 ? -5.029 -17.321 50.525 1.00 81.50 89 ASP A C 1
ATOM 704 O O . ASP A 1 89 ? -3.828 -17.052 50.504 1.00 81.50 89 ASP A O 1
ATOM 708 N N . GLN A 1 90 ? -5.893 -16.691 49.718 1.00 75.56 90 GLN A N 1
ATOM 709 C CA . GLN A 1 90 ? -5.493 -15.680 48.736 1.00 75.56 90 GLN A CA 1
ATOM 710 C C . GLN A 1 90 ? -5.844 -14.265 49.196 1.00 75.56 90 GLN A C 1
ATOM 712 O O . GLN A 1 90 ? -6.928 -14.011 49.724 1.00 75.56 90 GLN A O 1
ATOM 717 N N . ILE A 1 91 ? -4.927 -13.325 48.958 1.00 78.94 91 ILE A N 1
ATOM 718 C CA . ILE A 1 91 ? -5.210 -11.895 49.093 1.00 78.94 91 ILE A CA 1
ATOM 719 C C . ILE A 1 91 ? -6.017 -11.475 47.863 1.00 78.94 91 ILE A C 1
ATOM 721 O O . ILE A 1 91 ? -5.539 -11.625 46.744 1.00 78.94 91 ILE A O 1
ATOM 725 N N . VAL A 1 92 ? -7.216 -10.932 48.068 1.00 72.69 92 VAL A N 1
ATOM 726 C CA . VAL A 1 92 ? -8.088 -10.442 46.981 1.00 72.69 92 VAL A CA 1
ATOM 727 C C . VAL A 1 92 ? -8.037 -8.925 46.819 1.00 72.69 92 VAL A C 1
ATOM 729 O O . VAL A 1 92 ? -8.320 -8.399 45.748 1.00 72.69 92 VAL A O 1
ATOM 732 N N . SER A 1 93 ? -7.649 -8.191 47.864 1.00 76.38 93 SER A N 1
ATOM 733 C CA . SER A 1 93 ? -7.463 -6.737 47.802 1.00 76.38 93 SER A CA 1
ATOM 734 C C . SER A 1 93 ? -6.617 -6.220 48.959 1.00 76.38 93 SER A C 1
ATOM 736 O O . SER A 1 93 ? -6.571 -6.836 50.019 1.00 76.38 93 SER A O 1
ATOM 738 N N . PHE A 1 94 ? -6.049 -5.032 48.811 1.00 80.00 94 PHE A N 1
ATOM 739 C CA . PHE A 1 94 ? -5.408 -4.259 49.866 1.00 80.00 94 PHE A CA 1
ATOM 740 C C . PHE A 1 94 ? -6.267 -3.039 50.200 1.00 80.00 94 PHE A C 1
ATOM 742 O O . PHE A 1 94 ? -6.558 -2.232 49.323 1.00 80.00 94 PHE A O 1
ATOM 749 N N . GLN A 1 95 ? -6.666 -2.886 51.460 1.00 83.69 95 GLN A N 1
ATOM 750 C CA . GLN A 1 95 ? -7.189 -1.619 51.970 1.00 83.69 95 GLN A CA 1
ATOM 751 C C . GLN A 1 95 ? -6.003 -0.779 52.448 1.00 83.69 95 GLN A C 1
ATOM 753 O O . GLN A 1 95 ? -5.232 -1.229 53.301 1.00 83.69 95 GLN A O 1
ATOM 758 N N . LEU A 1 96 ? -5.847 0.421 51.897 1.00 80.81 96 LEU A N 1
ATOM 759 C CA . LEU A 1 96 ? -4.836 1.384 52.322 1.00 80.81 96 LEU A CA 1
ATOM 760 C C . LEU A 1 96 ? -5.521 2.535 53.043 1.00 80.81 96 LEU A C 1
ATOM 762 O O . LEU A 1 96 ? -6.517 3.063 52.557 1.00 80.81 96 LEU A O 1
ATOM 766 N N . VAL A 1 97 ? -4.974 2.920 54.192 1.00 77.00 97 VAL A N 1
ATOM 767 C CA . VAL A 1 97 ? -5.503 3.993 55.038 1.00 77.00 97 VAL A CA 1
ATOM 768 C C . VAL A 1 97 ? -4.403 5.014 55.284 1.00 77.00 97 VAL A C 1
ATOM 770 O O . VAL A 1 97 ? -3.364 4.682 55.849 1.00 77.00 97 VAL A O 1
ATOM 773 N N . PHE A 1 98 ? -4.647 6.252 54.875 1.00 81.06 98 PHE A N 1
ATOM 774 C CA . PHE A 1 98 ? -3.726 7.379 54.919 1.00 81.06 98 PHE A CA 1
ATOM 775 C C . PHE A 1 98 ? -4.196 8.390 55.959 1.00 81.06 98 PHE A C 1
ATOM 777 O O . PHE A 1 98 ? -5.328 8.871 55.905 1.00 81.06 98 PHE A O 1
ATOM 784 N N . ALA A 1 99 ? -3.310 8.755 56.881 1.00 76.12 99 ALA A N 1
ATOM 785 C CA . ALA A 1 99 ? -3.570 9.794 57.869 1.00 76.12 99 ALA A CA 1
ATOM 786 C C . ALA A 1 99 ? -2.395 10.778 57.965 1.00 76.12 99 ALA A C 1
ATOM 788 O O . ALA A 1 99 ? -1.243 10.349 57.935 1.00 76.12 99 ALA A O 1
ATOM 789 N N . PRO A 1 100 ? -2.634 12.087 58.102 1.00 71.19 100 PRO A N 1
ATOM 790 C CA . PRO A 1 100 ? -1.561 13.066 58.207 1.00 71.19 100 PRO A CA 1
ATOM 791 C C . PRO A 1 100 ? -0.812 12.938 59.543 1.00 71.19 100 PRO A C 1
ATOM 793 O O . PRO A 1 100 ? -1.405 12.687 60.597 1.00 71.19 100 PRO A O 1
ATOM 796 N N . VAL A 1 101 ? 0.507 13.152 59.535 1.00 71.31 101 VAL A N 1
ATOM 797 C CA . VAL A 1 101 ? 1.291 13.260 60.775 1.00 71.31 101 VAL A CA 1
ATOM 798 C C . VAL A 1 101 ? 1.009 14.618 61.433 1.00 71.31 101 VAL A C 1
ATOM 800 O O . VAL A 1 101 ? 1.302 15.678 60.880 1.00 71.31 101 VAL A O 1
ATOM 803 N N . SER A 1 102 ? 0.436 14.599 62.640 1.00 55.22 102 SER A N 1
ATOM 804 C CA . SER A 1 102 ? 0.109 15.800 63.418 1.00 55.22 102 SER A CA 1
ATOM 805 C C . SER A 1 102 ? 1.344 16.683 63.648 1.00 55.22 102 SER A C 1
ATOM 807 O O . SER A 1 102 ? 2.292 16.247 64.300 1.00 55.22 102 SER A O 1
ATOM 809 N N . GLY A 1 103 ? 1.311 17.924 63.146 1.00 50.31 103 GLY A N 1
ATOM 810 C CA . GLY A 1 103 ? 2.388 18.917 63.287 1.00 50.31 103 GLY A CA 1
ATOM 811 C C . GLY A 1 103 ? 3.137 19.265 61.994 1.00 50.31 103 GLY A C 1
ATOM 812 O O . GLY A 1 103 ? 3.915 20.217 61.998 1.00 50.31 103 GLY A O 1
ATOM 813 N N . ILE A 1 104 ? 2.878 18.563 60.886 1.00 45.78 104 ILE A N 1
ATOM 814 C CA . ILE A 1 104 ? 3.381 18.923 59.553 1.00 45.78 104 ILE A CA 1
ATOM 815 C C . ILE A 1 104 ? 2.251 19.622 58.793 1.00 45.78 104 ILE A C 1
ATOM 817 O O . ILE A 1 104 ? 1.172 19.063 58.607 1.00 45.78 104 ILE A O 1
ATOM 821 N N . ALA A 1 105 ? 2.470 20.867 58.366 1.00 39.88 105 ALA A N 1
ATOM 822 C CA . ALA A 1 105 ? 1.545 21.527 57.454 1.00 39.88 105 ALA A CA 1
ATOM 823 C C . ALA A 1 105 ? 1.567 20.771 56.117 1.00 39.88 105 ALA A C 1
ATOM 825 O O . ALA A 1 105 ? 2.590 20.778 55.433 1.00 39.88 105 ALA A O 1
ATOM 826 N N . LEU A 1 106 ? 0.453 20.130 55.741 1.00 46.25 106 LEU A N 1
ATOM 827 C CA . LEU A 1 106 ? 0.269 19.614 54.385 1.00 46.25 106 LEU A CA 1
ATOM 828 C C . LEU A 1 106 ? 0.455 20.790 53.422 1.00 46.25 106 LEU A C 1
ATOM 830 O O . LEU A 1 106 ? -0.354 21.723 53.390 1.00 46.25 106 LEU A O 1
ATOM 834 N N . VAL A 1 107 ? 1.557 20.778 52.675 1.00 39.28 107 VAL A N 1
ATOM 835 C CA . VAL A 1 107 ? 1.815 21.770 51.636 1.00 39.28 107 VAL A CA 1
ATOM 836 C C . VAL A 1 107 ? 0.693 21.625 50.614 1.00 39.28 107 VAL A C 1
ATOM 838 O O . VAL A 1 107 ? 0.661 20.664 49.850 1.00 39.28 107 VAL A O 1
ATOM 841 N N . LYS A 1 108 ? -0.244 22.580 50.590 1.00 40.59 108 LYS A N 1
ATOM 842 C CA . LYS A 1 108 ? -1.160 22.737 49.458 1.00 40.59 108 LYS A CA 1
ATOM 843 C C . LYS A 1 108 ? -0.300 23.055 48.238 1.00 40.59 108 LYS A C 1
ATOM 845 O O . LYS A 1 108 ? 0.130 24.198 48.075 1.00 40.59 108 LYS A O 1
ATOM 850 N N . LYS A 1 109 ? -0.010 22.045 47.411 1.00 37.47 109 LYS A N 1
ATOM 851 C CA . LYS A 1 109 ? 0.602 22.270 46.099 1.00 37.47 109 LYS A CA 1
ATOM 852 C C . LYS A 1 109 ? -0.302 23.220 45.286 1.00 37.47 109 LYS A C 1
ATOM 854 O O . LYS A 1 109 ? -1.522 23.216 45.479 1.00 37.47 109 LYS A O 1
ATOM 859 N N . PRO A 1 110 ? 0.278 24.071 44.423 1.00 33.12 110 PRO A N 1
ATOM 860 C CA . PRO A 1 110 ? -0.482 25.003 43.594 1.00 33.12 110 PRO A CA 1
ATOM 861 C C . PRO A 1 110 ? -1.551 24.283 42.762 1.00 33.12 110 PRO A C 1
ATOM 863 O O . PRO A 1 110 ? -1.368 23.131 42.382 1.00 33.12 110 PRO A O 1
ATOM 866 N N . LYS A 1 111 ? -2.637 24.993 42.422 1.00 39.66 111 LYS A N 1
ATOM 867 C CA . LYS A 1 111 ? -3.680 24.579 41.459 1.00 39.66 111 LYS A CA 1
ATOM 868 C C . LYS A 1 111 ? -3.162 24.511 40.009 1.00 39.66 111 LYS A C 1
ATOM 870 O O . LYS A 1 111 ? -3.839 24.963 39.089 1.00 39.66 111 LYS A O 1
ATOM 875 N N . GLU A 1 112 ? -1.969 23.989 39.781 1.00 33.75 112 GLU A N 1
ATOM 876 C CA . GLU A 1 112 ? -1.568 23.576 38.442 1.00 33.75 112 GLU A CA 1
ATOM 877 C C . GLU A 1 112 ? -1.895 22.093 38.337 1.00 33.75 112 GLU A C 1
ATOM 879 O O . GLU A 1 112 ? -1.375 21.285 39.105 1.00 33.75 112 GLU A O 1
ATOM 884 N N . LYS A 1 113 ? -2.826 21.746 37.432 1.00 34.22 113 LYS A N 1
ATOM 885 C CA . LYS A 1 113 ? -3.042 20.348 37.047 1.00 34.22 113 LYS A CA 1
ATOM 886 C C . LYS A 1 113 ? -1.652 19.790 36.716 1.00 34.22 113 LYS A C 1
ATOM 888 O O . LYS A 1 113 ? -1.017 20.365 35.827 1.00 34.22 113 LYS A O 1
ATOM 893 N N . PRO A 1 114 ? -1.158 18.745 37.406 1.00 33.59 114 PRO A N 1
ATOM 894 C CA . PRO A 1 114 ? 0.075 18.113 36.977 1.00 33.59 114 PRO A CA 1
ATOM 895 C C . PRO A 1 114 ? -0.094 17.741 35.497 1.00 33.59 114 PRO A C 1
ATOM 897 O O . PRO A 1 114 ? -1.210 17.382 35.091 1.00 33.59 114 PRO A O 1
ATOM 900 N N . PRO A 1 115 ? 0.948 17.880 34.660 1.00 32.03 115 PRO A N 1
ATOM 901 C CA . PRO A 1 115 ? 0.881 17.342 33.312 1.00 32.03 115 PRO A CA 1
ATOM 902 C C . PRO A 1 115 ? 0.449 15.883 33.447 1.00 32.03 115 PRO A C 1
ATOM 904 O O . PRO A 1 115 ? 1.034 15.155 34.249 1.00 32.03 115 PRO A O 1
ATOM 907 N N . ARG A 1 116 ? -0.615 15.482 32.733 1.00 38.00 116 ARG A N 1
ATOM 908 C CA . ARG A 1 116 ? -0.997 14.071 32.636 1.00 38.00 116 ARG A CA 1
ATOM 909 C C . ARG A 1 116 ? 0.255 13.344 32.151 1.00 38.00 116 ARG A C 1
ATOM 911 O O . ARG A 1 116 ? 0.614 13.474 30.983 1.00 38.00 116 ARG A O 1
ATOM 918 N N . LEU A 1 117 ? 0.961 12.664 33.051 1.00 33.47 117 LEU A N 1
ATOM 919 C CA . LEU A 1 117 ? 2.038 11.769 32.670 1.00 33.47 117 LEU A CA 1
ATOM 920 C C . LEU A 1 117 ? 1.339 10.622 31.958 1.00 33.47 117 LEU A C 1
ATOM 922 O O . LEU A 1 117 ? 0.682 9.786 32.573 1.00 33.47 117 LEU A O 1
ATOM 926 N N . MET A 1 118 ? 1.369 10.694 30.631 1.00 32.41 118 MET A N 1
ATOM 927 C CA . MET A 1 118 ? 0.824 9.657 29.777 1.00 32.41 118 MET A CA 1
ATOM 928 C C . MET A 1 118 ? 1.560 8.362 30.123 1.00 32.41 118 MET A C 1
ATOM 930 O O . MET A 1 118 ? 2.787 8.412 30.276 1.00 32.41 118 MET A O 1
ATOM 934 N N . PRO A 1 119 ? 0.858 7.221 30.239 1.00 34.91 119 PRO A N 1
ATOM 935 C CA . PRO A 1 119 ? 1.540 5.945 30.332 1.00 34.91 119 PRO A CA 1
ATOM 936 C C . PRO A 1 119 ? 2.555 5.867 29.184 1.00 34.91 119 PRO A C 1
ATOM 938 O O . PRO A 1 119 ? 2.226 6.283 28.063 1.00 34.91 119 PRO A O 1
ATOM 941 N N . PRO A 1 120 ? 3.785 5.383 29.423 1.00 32.44 120 PRO A N 1
ATOM 942 C CA . PRO A 1 120 ? 4.681 5.082 28.322 1.00 32.44 120 PRO A CA 1
ATOM 943 C C . PRO A 1 120 ? 3.932 4.175 27.344 1.00 32.44 120 PRO A C 1
ATOM 945 O O . PRO A 1 120 ? 3.214 3.269 27.770 1.00 32.44 120 PRO A O 1
ATOM 948 N N . VAL A 1 121 ? 4.061 4.450 26.041 1.00 35.22 121 VAL A N 1
ATOM 949 C CA . VAL A 1 121 ? 3.528 3.580 24.987 1.00 35.22 121 VAL A CA 1
ATOM 950 C C . VAL A 1 121 ? 3.992 2.167 25.313 1.00 35.22 121 VAL A C 1
ATOM 952 O O . VAL A 1 121 ? 5.188 1.881 25.239 1.00 35.22 121 VAL A O 1
ATOM 955 N N . ILE A 1 122 ? 3.060 1.305 25.723 1.00 35.75 122 ILE A N 1
ATOM 956 C CA . ILE A 1 122 ? 3.376 -0.086 26.013 1.00 35.75 122 ILE A CA 1
ATOM 957 C C . ILE A 1 122 ? 3.614 -0.733 24.653 1.00 35.75 122 ILE A C 1
ATOM 959 O O . ILE A 1 122 ? 2.684 -1.126 23.951 1.00 35.75 122 ILE A O 1
ATOM 963 N N . GLN A 1 123 ? 4.880 -0.779 24.241 1.00 32.72 123 GLN A N 1
ATOM 964 C CA . GLN A 1 123 ? 5.303 -1.645 23.154 1.00 32.72 123 GLN A CA 1
ATOM 965 C C . GLN A 1 123 ? 5.267 -3.071 23.677 1.00 32.72 123 GLN A C 1
ATOM 967 O O . GLN A 1 123 ? 6.239 -3.575 24.240 1.00 32.72 123 GLN A O 1
ATOM 972 N N . VAL A 1 124 ? 4.124 -3.723 23.508 1.00 35.62 124 VAL A N 1
ATOM 973 C CA . VAL A 1 124 ? 4.060 -5.161 23.705 1.00 35.62 124 VAL A CA 1
ATOM 974 C C . VAL A 1 124 ? 4.771 -5.792 22.516 1.00 35.62 124 VAL A C 1
ATOM 976 O O . VAL A 1 124 ? 4.401 -5.582 21.360 1.00 35.62 124 VAL A O 1
ATOM 979 N N . SER A 1 125 ? 5.842 -6.531 22.799 1.00 32.06 125 SER A N 1
ATOM 980 C CA . SER A 1 125 ? 6.460 -7.386 21.792 1.00 32.06 125 SER A CA 1
ATOM 981 C C . SER A 1 125 ? 5.446 -8.472 21.427 1.00 32.06 125 SER A C 1
ATOM 983 O O . SER A 1 125 ? 5.050 -9.220 22.325 1.00 32.06 125 SER A O 1
ATOM 985 N N . PRO A 1 126 ? 5.002 -8.577 20.160 1.00 37.41 126 PRO A N 1
ATOM 986 C CA . PRO A 1 126 ? 4.032 -9.589 19.783 1.00 37.41 126 PRO A CA 1
ATOM 987 C C . PRO A 1 126 ? 4.575 -10.965 20.157 1.00 37.41 126 PRO A C 1
ATOM 989 O O . PRO A 1 126 ? 5.719 -11.310 19.844 1.00 37.41 126 PRO A O 1
ATOM 992 N N . THR A 1 127 ? 3.755 -11.752 20.853 1.00 37.50 127 THR A N 1
ATOM 993 C CA . THR A 1 127 ? 4.073 -13.151 21.122 1.00 37.50 127 THR A CA 1
ATOM 994 C C . THR A 1 127 ? 4.174 -13.848 19.767 1.00 37.50 127 THR A C 1
ATOM 996 O O . THR A 1 127 ? 3.176 -14.012 19.067 1.00 37.50 127 THR A O 1
ATOM 999 N N . LEU A 1 128 ? 5.402 -14.180 19.362 1.00 38.38 128 LEU A N 1
ATOM 1000 C CA . LEU A 1 128 ? 5.719 -14.836 18.096 1.00 38.38 128 LEU A CA 1
ATOM 1001 C C . LEU A 1 128 ? 5.095 -16.236 18.075 1.00 38.38 128 LEU A C 1
ATOM 1003 O O . LEU A 1 128 ? 5.717 -17.223 18.464 1.00 38.38 128 LEU A O 1
ATOM 1007 N N . VAL A 1 129 ? 3.856 -16.317 17.605 1.00 41.09 129 VAL A N 1
ATOM 1008 C CA . VAL A 1 129 ? 3.245 -17.557 17.130 1.00 41.09 129 VAL A CA 1
ATOM 1009 C C . VAL A 1 129 ? 3.217 -17.491 15.609 1.00 41.09 129 VAL A C 1
ATOM 1011 O O . VAL A 1 129 ? 3.050 -16.426 15.023 1.00 41.09 129 VAL A O 1
ATOM 1014 N N . ASN A 1 130 ? 3.430 -18.647 14.989 1.00 45.03 130 ASN A N 1
ATOM 1015 C CA . ASN A 1 130 ? 3.689 -18.912 13.572 1.00 45.03 130 ASN A CA 1
ATOM 1016 C C . ASN A 1 130 ? 2.511 -18.564 12.618 1.00 45.03 130 ASN A C 1
ATOM 1018 O O . ASN A 1 130 ? 2.131 -19.371 11.770 1.00 45.03 130 ASN A O 1
ATOM 1022 N N . ALA A 1 131 ? 1.892 -17.389 12.755 1.00 55.62 131 ALA A N 1
ATOM 1023 C CA . ALA A 1 131 ? 0.934 -16.872 11.785 1.00 55.62 131 ALA A CA 1
ATOM 1024 C C . ALA A 1 131 ? 1.685 -16.398 10.530 1.00 55.62 131 ALA A C 1
ATOM 1026 O O . ALA A 1 131 ? 2.701 -15.711 10.625 1.00 55.62 131 ALA A O 1
ATOM 1027 N N . ARG A 1 132 ? 1.191 -16.769 9.340 1.00 78.50 132 ARG A N 1
ATOM 1028 C CA . ARG A 1 132 ? 1.810 -16.395 8.051 1.00 78.50 132 ARG A CA 1
ATOM 1029 C C . ARG A 1 132 ? 1.827 -14.885 7.802 1.00 78.50 132 ARG A C 1
ATOM 1031 O O . ARG A 1 132 ? 2.720 -14.405 7.112 1.00 78.50 132 ARG A O 1
ATOM 1038 N N . HIS A 1 133 ? 0.860 -14.167 8.370 1.00 90.69 133 HIS A N 1
ATOM 1039 C CA . HIS A 1 133 ? 0.705 -12.721 8.266 1.00 90.69 133 HIS A CA 1
ATOM 1040 C C . HIS A 1 133 ? 0.292 -12.133 9.617 1.00 90.69 133 HIS A C 1
ATOM 1042 O O . HIS A 1 133 ? -0.528 -12.713 10.331 1.00 90.69 133 HIS A O 1
ATOM 1048 N N . ARG A 1 134 ? 0.844 -10.967 9.956 1.00 94.94 134 ARG A N 1
ATOM 1049 C CA . ARG A 1 134 ? 0.496 -10.188 11.150 1.00 94.94 134 ARG A CA 1
ATOM 1050 C C . ARG A 1 134 ? -0.710 -9.309 10.855 1.00 94.94 134 ARG A C 1
ATOM 1052 O O . ARG A 1 134 ? -0.665 -8.470 9.952 1.00 94.94 134 ARG A O 1
ATOM 1059 N N . VAL A 1 135 ? -1.767 -9.483 11.639 1.00 97.56 135 VAL A N 1
ATOM 1060 C CA . VAL A 1 135 ? -3.006 -8.708 11.523 1.00 97.56 135 VAL A CA 1
ATOM 1061 C C . VAL A 1 135 ? -3.018 -7.616 12.585 1.00 97.56 135 VAL A C 1
ATOM 1063 O O . VAL A 1 135 ? -2.844 -7.904 13.768 1.00 97.56 135 VAL A O 1
ATOM 1066 N N . LEU A 1 136 ? -3.243 -6.376 12.159 1.00 98.25 136 LEU A N 1
ATOM 1067 C CA . LEU A 1 136 ? -3.526 -5.240 13.027 1.00 98.25 136 LEU A CA 1
ATOM 1068 C C . LEU A 1 136 ? -5.014 -4.900 12.951 1.00 98.25 136 LEU A C 1
ATOM 1070 O O . LEU A 1 136 ? -5.516 -4.575 11.879 1.00 98.25 136 LEU A O 1
ATOM 1074 N N . VAL A 1 137 ? -5.695 -4.893 14.091 1.00 98.38 137 VAL A N 1
ATOM 1075 C CA . VAL A 1 137 ? -6.995 -4.236 14.255 1.00 98.38 137 VAL A CA 1
ATOM 1076 C C . VAL A 1 137 ? -6.741 -2.829 14.773 1.00 98.38 137 VAL A C 1
ATOM 1078 O O . VAL A 1 137 ? -6.178 -2.662 15.850 1.00 98.38 137 VAL A O 1
ATOM 1081 N N . ARG A 1 138 ? -7.143 -1.812 14.014 1.00 98.00 138 ARG A N 1
ATOM 1082 C CA . ARG A 1 138 ? -7.059 -0.410 14.429 1.00 98.00 138 ARG A CA 1
ATOM 1083 C C . ARG A 1 138 ? -8.453 0.116 14.715 1.00 98.00 138 ARG A C 1
ATOM 1085 O O . ARG A 1 138 ? -9.283 0.138 13.812 1.00 98.00 138 ARG A O 1
ATOM 1092 N N . MET A 1 139 ? -8.684 0.587 15.934 1.00 97.62 139 MET A N 1
ATOM 1093 C CA . MET A 1 139 ? -9.957 1.157 16.361 1.00 97.62 139 MET A CA 1
ATOM 1094 C C . MET A 1 139 ? -9.758 2.594 16.855 1.00 97.62 139 MET A C 1
ATOM 1096 O O . MET A 1 139 ? -9.274 2.792 17.971 1.00 97.62 139 MET A O 1
ATOM 1100 N N . PRO A 1 140 ? -10.118 3.619 16.065 1.00 96.31 140 PRO A N 1
ATOM 1101 C CA . PRO A 1 140 ? -10.360 4.941 16.617 1.00 96.31 140 PRO A CA 1
ATOM 1102 C C . PRO A 1 140 ? -11.637 4.922 17.462 1.00 96.31 140 PRO A C 1
ATOM 1104 O O . PRO A 1 140 ? -12.670 4.423 17.013 1.00 96.31 140 PRO A O 1
ATOM 1107 N N . THR A 1 141 ? -11.587 5.486 18.664 1.00 94.12 141 THR A N 1
ATOM 1108 C CA . THR A 1 141 ? -12.771 5.626 19.522 1.00 94.12 141 THR A CA 1
ATOM 1109 C C . THR A 1 141 ? -12.731 6.937 20.297 1.00 94.12 141 THR A C 1
ATOM 1111 O O . THR A 1 141 ? -11.657 7.473 20.585 1.00 94.12 141 THR A O 1
ATOM 1114 N N . ARG A 1 142 ? -13.919 7.474 20.595 1.00 92.25 142 ARG A N 1
ATOM 1115 C CA . ARG A 1 142 ? -14.084 8.676 21.409 1.00 92.25 142 ARG A CA 1
ATOM 1116 C C . ARG A 1 142 ? -15.380 8.616 22.216 1.00 92.25 142 ARG A C 1
ATOM 1118 O O . ARG A 1 142 ? -16.443 8.430 21.638 1.00 92.25 142 ARG A O 1
ATOM 1125 N N . GLY A 1 143 ? -15.328 8.829 23.527 1.00 88.62 143 GLY A N 1
ATOM 1126 C CA . GLY A 1 143 ? -16.511 8.948 24.386 1.00 88.62 143 GLY A CA 1
ATOM 1127 C C . GLY A 1 143 ? -17.242 7.634 24.688 1.00 88.62 143 GLY A C 1
ATOM 1128 O O . GLY A 1 143 ? -18.292 7.670 25.325 1.00 88.62 143 GLY A O 1
ATOM 1129 N N . ARG A 1 144 ? -16.731 6.486 24.221 1.00 89.75 144 ARG A N 1
ATOM 1130 C CA . ARG A 1 144 ? -17.443 5.193 24.189 1.00 89.75 144 ARG A CA 1
ATOM 1131 C C . ARG A 1 144 ? -16.656 4.057 24.844 1.00 89.75 144 ARG A C 1
ATOM 1133 O O . ARG A 1 144 ? -16.628 2.937 24.347 1.00 89.75 144 ARG A O 1
ATOM 1140 N N . ALA A 1 145 ? -16.028 4.329 25.986 1.00 88.94 145 ALA A N 1
ATOM 1141 C CA . ALA A 1 145 ? -15.114 3.388 26.629 1.00 88.94 145 ALA A CA 1
ATOM 1142 C C . ALA A 1 145 ? -15.693 1.981 26.864 1.00 88.94 145 ALA A C 1
ATOM 1144 O O . ALA A 1 145 ? -15.054 0.996 26.508 1.00 88.94 145 ALA A O 1
ATOM 1145 N N . ILE A 1 146 ? -16.907 1.869 27.416 1.00 88.50 146 ILE A N 1
ATOM 1146 C CA . ILE A 1 146 ? -17.533 0.563 27.696 1.00 88.50 146 ILE A CA 1
ATOM 1147 C C . ILE A 1 146 ? -17.750 -0.218 26.397 1.00 88.50 146 ILE A C 1
ATOM 1149 O O . ILE A 1 146 ? -17.287 -1.350 26.279 1.00 88.50 146 ILE A O 1
ATOM 1153 N N . GLN A 1 147 ? -18.389 0.416 25.412 1.00 90.69 147 GLN A N 1
ATOM 1154 C CA . GLN A 1 147 ? -18.692 -0.194 24.120 1.00 90.69 147 GLN A CA 1
ATOM 1155 C C . GLN A 1 147 ? -17.412 -0.611 23.381 1.00 90.69 147 GLN A C 1
ATOM 1157 O O . GLN A 1 147 ? -17.313 -1.741 22.909 1.00 90.69 147 GLN A O 1
ATOM 1162 N N . ALA A 1 148 ? -16.405 0.267 23.332 1.00 94.31 148 ALA A N 1
ATOM 1163 C CA . ALA A 1 148 ? -15.120 -0.038 22.718 1.00 94.31 148 ALA A CA 1
ATOM 1164 C C . ALA A 1 148 ? -14.477 -1.269 23.369 1.00 94.31 148 ALA A C 1
ATOM 1166 O O . ALA A 1 148 ? -14.066 -2.186 22.665 1.00 94.31 148 ALA A O 1
ATOM 1167 N N . LEU A 1 149 ? -14.437 -1.336 24.702 1.00 91.69 149 LEU A N 1
ATOM 1168 C CA . LEU A 1 149 ? -13.827 -2.462 25.407 1.00 91.69 149 LEU A CA 1
ATOM 1169 C C . LEU A 1 149 ? -14.564 -3.790 25.171 1.00 91.69 149 LEU A C 1
ATOM 1171 O O . LEU A 1 149 ? -13.905 -4.812 24.994 1.00 91.69 149 LEU A O 1
ATOM 1175 N N . GLU A 1 150 ? -15.899 -3.788 25.138 1.00 93.06 150 GLU A N 1
ATOM 1176 C CA . GLU A 1 150 ? -16.698 -4.988 24.826 1.00 93.06 150 GLU A CA 1
ATOM 1177 C C . GLU A 1 150 ? -16.425 -5.514 23.410 1.00 93.06 150 GLU A C 1
ATOM 1179 O O . GLU A 1 150 ? -16.342 -6.724 23.180 1.00 93.06 150 GLU A O 1
ATOM 1184 N N . VAL A 1 151 ? -16.262 -4.610 22.442 1.00 95.75 151 VAL A N 1
ATOM 1185 C CA . VAL A 1 151 ? -15.949 -4.984 21.059 1.00 95.75 151 VAL A CA 1
ATOM 1186 C C . VAL A 1 151 ? -14.494 -5.436 20.916 1.00 95.75 151 VAL A C 1
ATOM 1188 O O . VAL A 1 151 ? -14.232 -6.445 20.259 1.00 95.75 151 VAL A O 1
ATOM 1191 N N . LEU A 1 152 ? -13.545 -4.755 21.565 1.00 97.00 152 LEU A N 1
ATOM 1192 C CA . LEU A 1 152 ? -12.125 -5.134 21.575 1.00 97.00 152 LEU A CA 1
ATOM 1193 C C . LEU A 1 152 ? -11.908 -6.522 22.192 1.00 97.00 152 LEU A C 1
ATOM 1195 O O . LEU A 1 152 ? -11.103 -7.297 21.676 1.00 97.00 152 LEU A O 1
ATOM 1199 N N . GLU A 1 153 ? -12.658 -6.867 23.240 1.00 95.31 153 GLU A N 1
ATOM 1200 C CA . GLU A 1 153 ? -12.638 -8.205 23.836 1.00 95.31 153 GLU A CA 1
ATOM 1201 C C . GLU A 1 153 ? -13.056 -9.285 22.826 1.00 95.31 153 GLU A C 1
ATOM 1203 O O . GLU A 1 153 ? -12.405 -10.325 22.723 1.00 95.31 153 GLU A O 1
ATOM 1208 N N . LYS A 1 154 ? -14.072 -9.018 21.997 1.00 96.56 154 LYS A N 1
ATOM 1209 C CA . LYS A 1 154 ? -14.467 -9.934 20.913 1.00 96.56 154 LYS A CA 1
ATOM 1210 C C . LYS A 1 154 ? -13.412 -10.042 19.822 1.00 96.56 154 LYS A C 1
ATOM 1212 O O . LYS A 1 154 ? -13.096 -11.154 19.408 1.00 96.56 154 LYS A O 1
ATOM 1217 N N . TYR A 1 155 ? -12.832 -8.921 19.388 1.00 97.69 155 TYR A N 1
ATOM 1218 C CA . TYR A 1 155 ? -11.711 -8.942 18.441 1.00 97.69 155 TYR A CA 1
ATOM 1219 C C . TYR A 1 155 ? -10.546 -9.783 18.971 1.00 97.69 155 TYR A C 1
ATOM 1221 O O . TYR A 1 155 ? -9.975 -10.569 18.224 1.00 97.69 155 TYR A O 1
ATOM 1229 N N . ARG A 1 156 ? -10.217 -9.674 20.262 1.00 94.75 156 ARG A N 1
ATOM 1230 C CA . ARG A 1 156 ? -9.151 -10.471 20.876 1.00 94.75 156 ARG A CA 1
ATOM 1231 C C . ARG A 1 156 ? -9.505 -11.958 20.944 1.00 94.75 156 ARG A C 1
ATOM 1233 O O . ARG A 1 156 ? -8.690 -12.788 20.547 1.00 94.75 156 ARG A O 1
ATOM 1240 N N . ASN A 1 157 ? -10.692 -12.286 21.446 1.00 94.25 157 ASN A N 1
ATOM 1241 C CA . ASN A 1 157 ? -11.061 -13.662 21.777 1.00 94.25 157 ASN A CA 1
ATOM 1242 C C . ASN A 1 157 ? -11.429 -14.503 20.547 1.00 94.25 157 ASN A C 1
ATOM 1244 O O . ASN A 1 157 ? -11.146 -15.696 20.533 1.00 94.25 157 ASN A O 1
ATOM 1248 N N . MET A 1 158 ? -12.002 -13.886 19.508 1.00 96.88 158 MET A N 1
ATOM 1249 C CA . MET A 1 158 ? -12.505 -14.590 18.318 1.00 96.88 158 MET A CA 1
ATOM 1250 C C . MET A 1 158 ? -11.502 -14.625 17.154 1.00 96.88 158 MET A C 1
ATOM 1252 O O . MET A 1 158 ? -11.831 -15.070 16.057 1.00 96.88 158 MET A O 1
ATOM 1256 N N . ALA A 1 159 ? -10.278 -14.118 17.336 1.00 95.19 159 ALA A N 1
ATOM 1257 C CA . ALA A 1 159 ? -9.307 -14.004 16.245 1.00 95.19 159 ALA A CA 1
ATOM 1258 C C . ALA A 1 159 ? -8.782 -15.355 15.733 1.00 95.19 159 ALA A C 1
ATOM 1260 O O . ALA A 1 159 ? -8.384 -15.451 14.571 1.00 95.19 159 ALA A O 1
ATOM 1261 N N . GLY A 1 160 ? -8.724 -16.378 16.591 1.00 91.69 160 GLY A N 1
ATOM 1262 C CA . GLY A 1 160 ? -8.114 -17.681 16.284 1.00 91.69 160 GLY A CA 1
ATOM 1263 C C . GLY A 1 160 ? -6.578 -17.687 16.242 1.00 91.69 160 GLY A C 1
ATOM 1264 O O . GLY A 1 160 ? -5.950 -18.743 16.273 1.00 91.69 160 GLY A O 1
ATOM 1265 N N . ILE A 1 161 ? -5.947 -16.510 16.202 1.00 91.00 161 ILE A N 1
ATOM 1266 C CA . ILE A 1 161 ? -4.492 -16.302 16.191 1.00 91.00 161 ILE A CA 1
ATOM 1267 C C . ILE A 1 161 ? -4.119 -15.047 16.991 1.00 91.00 161 ILE A C 1
ATOM 1269 O O . ILE A 1 161 ? -4.971 -14.181 17.202 1.00 91.00 161 ILE A O 1
ATOM 1273 N N . PRO A 1 162 ? -2.845 -14.883 17.395 1.00 91.44 162 PRO A N 1
ATOM 1274 C CA . PRO A 1 162 ? -2.376 -13.607 17.916 1.00 91.44 162 PRO A CA 1
ATOM 1275 C C . PRO A 1 162 ? -2.510 -12.491 16.878 1.00 91.44 162 PRO A C 1
ATOM 1277 O O . PRO A 1 162 ? -2.118 -12.642 15.720 1.00 91.44 162 PRO A O 1
ATOM 1280 N N . ILE A 1 163 ? -3.033 -11.354 17.326 1.00 95.00 163 ILE A N 1
ATOM 1281 C CA . ILE A 1 163 ? -3.209 -10.134 16.536 1.00 95.00 163 ILE A CA 1
ATOM 1282 C C . ILE A 1 163 ? -2.659 -8.932 17.299 1.00 95.00 163 ILE A C 1
ATOM 1284 O O . ILE A 1 163 ? -2.577 -8.948 18.530 1.00 95.00 163 ILE A O 1
ATOM 1288 N N . LEU A 1 164 ? -2.329 -7.871 16.574 1.00 96.62 164 LEU A N 1
ATOM 1289 C CA . LEU A 1 164 ? -2.101 -6.554 17.153 1.00 96.62 164 LEU A CA 1
ATOM 1290 C C . LEU A 1 164 ? -3.440 -5.827 17.245 1.00 96.62 164 LEU A C 1
ATOM 1292 O O . LEU A 1 164 ? -4.239 -5.876 16.309 1.00 96.62 164 LEU A O 1
ATOM 1296 N N . ILE A 1 165 ? -3.672 -5.127 18.350 1.00 97.31 165 ILE A N 1
ATOM 1297 C CA . ILE A 1 165 ? -4.836 -4.259 18.510 1.00 97.31 165 ILE A CA 1
ATOM 1298 C C . ILE A 1 165 ? -4.324 -2.872 18.876 1.00 97.31 165 ILE A C 1
ATOM 1300 O O . ILE A 1 165 ? -3.661 -2.702 19.893 1.00 97.31 165 ILE A O 1
ATOM 1304 N N . GLU A 1 166 ? -4.606 -1.889 18.031 1.00 97.75 166 GLU A N 1
ATOM 1305 C CA . GLU A 1 166 ? -4.284 -0.486 18.258 1.00 97.75 166 GLU A CA 1
ATOM 1306 C C . GLU A 1 166 ? -5.564 0.302 18.516 1.00 97.75 166 GLU A C 1
ATOM 1308 O O . GLU A 1 166 ? -6.459 0.342 17.670 1.00 97.75 166 GLU A O 1
ATOM 1313 N N . VAL A 1 167 ? -5.623 0.978 19.658 1.00 97.00 167 VAL A N 1
ATOM 1314 C CA . VAL A 1 167 ? -6.737 1.849 20.031 1.00 97.00 167 VAL A CA 1
ATOM 1315 C C . VAL A 1 167 ? -6.277 3.293 19.912 1.00 97.00 167 VAL A C 1
ATOM 1317 O O . VAL A 1 167 ? -5.414 3.745 20.666 1.00 97.00 167 VAL A O 1
ATOM 1320 N N . VAL A 1 168 ? -6.823 4.008 18.929 1.00 96.56 168 VAL A N 1
ATOM 1321 C CA . VAL A 1 168 ? -6.491 5.412 18.667 1.00 96.56 168 VAL A CA 1
ATOM 1322 C C . VAL A 1 168 ? -7.460 6.291 19.448 1.00 96.56 168 VAL A C 1
ATOM 1324 O O . VAL A 1 168 ? -8.669 6.237 19.223 1.00 96.56 168 VAL A O 1
ATOM 1327 N N . VAL A 1 169 ? -6.926 7.089 20.371 1.00 92.62 169 VAL A N 1
ATOM 1328 C CA . VAL A 1 169 ? -7.713 7.881 21.327 1.00 92.62 169 VAL A CA 1
ATOM 1329 C C . VAL A 1 169 ? -7.274 9.339 21.270 1.00 92.62 169 VAL A C 1
ATOM 1331 O O . VAL A 1 169 ? -6.082 9.637 21.179 1.00 92.62 169 VAL A O 1
ATOM 1334 N N . ASP A 1 170 ? -8.227 10.264 21.340 1.00 90.81 170 ASP A N 1
ATOM 1335 C CA . ASP A 1 170 ? -7.906 11.683 21.465 1.00 90.81 170 ASP A CA 1
ATOM 1336 C C . ASP A 1 170 ? -7.431 12.035 22.879 1.00 90.81 170 ASP A C 1
ATOM 1338 O O . ASP A 1 170 ? -8.102 11.701 23.848 1.00 90.81 170 ASP A O 1
ATOM 1342 N N . GLU A 1 171 ? -6.318 12.761 23.012 1.00 86.62 171 GLU A N 1
ATOM 1343 C CA . GLU A 1 171 ? -5.705 13.142 24.305 1.00 86.62 171 GLU A CA 1
ATOM 1344 C C . GLU A 1 171 ? -6.658 13.872 25.273 1.00 86.62 171 GLU A C 1
ATOM 1346 O O . GLU A 1 171 ? -6.473 13.834 26.497 1.00 86.62 171 GLU A O 1
ATOM 1351 N N . ASP A 1 172 ? -7.672 14.547 24.730 1.00 85.94 172 ASP A N 1
ATOM 1352 C CA . ASP A 1 172 ? -8.693 15.279 25.477 1.00 85.94 172 ASP A CA 1
ATOM 1353 C C . ASP A 1 172 ? -9.913 14.419 25.861 1.00 85.94 172 ASP A C 1
ATOM 1355 O O . ASP A 1 172 ? -10.829 14.917 26.519 1.00 85.94 172 ASP A O 1
ATOM 1359 N N . ASP A 1 173 ? -9.933 13.134 25.503 1.00 86.69 173 ASP A N 1
ATOM 1360 C CA . ASP A 1 173 ? -11.009 12.213 25.854 1.00 86.69 173 ASP A CA 1
ATOM 1361 C C . ASP A 1 173 ? -10.852 11.659 27.276 1.00 86.69 173 ASP A C 1
ATOM 1363 O O . ASP A 1 173 ? -10.260 10.607 27.528 1.00 86.69 173 ASP A O 1
ATOM 1367 N N . GLU A 1 174 ? -11.434 12.375 28.234 1.00 84.69 174 GLU A N 1
ATOM 1368 C CA . GLU A 1 174 ? -11.402 11.985 29.646 1.00 84.69 174 GLU A CA 1
ATOM 1369 C C . GLU A 1 174 ? -12.074 10.634 29.921 1.00 84.69 174 GLU A C 1
ATOM 1371 O O . GLU A 1 174 ? -11.710 9.977 30.893 1.00 84.69 174 GLU A O 1
ATOM 1376 N N . SER A 1 175 ? -13.013 10.195 29.073 1.00 86.44 175 SER A N 1
ATOM 1377 C CA . SER A 1 175 ? -13.706 8.914 29.261 1.00 86.44 175 SER A CA 1
ATOM 1378 C C . SER A 1 175 ? -12.808 7.715 28.954 1.00 86.44 175 SER A C 1
ATOM 1380 O O . SER A 1 175 ? -12.920 6.674 29.600 1.00 86.44 175 SER A O 1
ATOM 1382 N N . MET A 1 176 ? -11.887 7.877 28.001 1.00 86.62 176 MET A N 1
ATOM 1383 C CA . MET A 1 176 ? -10.951 6.835 27.583 1.00 86.62 176 MET A CA 1
ATOM 1384 C C . MET A 1 176 ? -9.670 6.828 28.424 1.00 86.62 176 MET A C 1
ATOM 1386 O O . MET A 1 176 ? -9.052 5.780 28.595 1.00 86.62 176 MET A O 1
ATOM 1390 N N . PHE A 1 177 ? -9.290 7.975 28.995 1.00 82.06 177 PHE A N 1
ATOM 1391 C CA . PHE A 1 177 ? -8.136 8.114 29.892 1.00 82.06 177 PHE A CA 1
ATOM 1392 C C . PHE A 1 177 ? -8.502 7.962 31.373 1.00 82.06 177 PHE A C 1
ATOM 1394 O O . PHE A 1 177 ? -7.930 8.631 32.239 1.00 82.06 177 PHE A O 1
ATOM 1401 N N . THR A 1 178 ? -9.444 7.068 31.678 1.00 78.25 178 THR A N 1
ATOM 1402 C CA . THR A 1 178 ? -9.676 6.629 33.055 1.00 78.25 178 THR A CA 1
ATOM 1403 C C . THR A 1 178 ? -8.794 5.435 33.390 1.00 78.25 178 THR A C 1
ATOM 1405 O O . THR A 1 178 ? -8.376 4.660 32.529 1.00 78.25 178 THR A O 1
ATOM 1408 N N . ALA A 1 179 ? -8.521 5.293 34.680 1.00 69.00 179 ALA A N 1
ATOM 1409 C CA . ALA A 1 179 ? -7.664 4.255 35.216 1.00 69.00 179 ALA A CA 1
ATOM 1410 C C . ALA A 1 179 ? -8.180 2.843 34.830 1.00 69.00 179 ALA A C 1
ATOM 1412 O O . ALA A 1 179 ? -7.459 2.037 34.239 1.00 69.00 179 ALA A O 1
ATOM 1413 N N . GLU A 1 180 ? -9.475 2.609 35.052 1.00 75.06 180 GLU A N 1
ATOM 1414 C CA . GLU A 1 180 ? -10.189 1.372 34.717 1.00 75.06 180 GLU A CA 1
ATOM 1415 C C . GLU A 1 180 ? -10.097 1.011 33.225 1.00 75.06 180 GLU A C 1
ATOM 1417 O O . GLU A 1 180 ? -9.819 -0.136 32.866 1.00 75.06 180 GLU A O 1
ATOM 1422 N N . VAL A 1 181 ? -10.293 1.993 32.341 1.00 78.38 181 VAL A N 1
ATOM 1423 C CA . VAL A 1 181 ? -10.282 1.769 30.889 1.00 78.38 181 VAL A CA 1
ATOM 1424 C C . VAL A 1 181 ? -8.885 1.402 30.410 1.00 78.38 181 VAL A C 1
ATOM 1426 O O . VAL A 1 181 ? -8.725 0.413 29.696 1.00 78.38 181 VAL A O 1
ATOM 1429 N N . LEU A 1 182 ? -7.859 2.136 30.844 1.00 79.38 182 LEU A N 1
ATOM 1430 C CA . LEU A 1 182 ? -6.472 1.850 30.473 1.00 79.38 182 LEU A CA 1
ATOM 1431 C C . LEU A 1 182 ? -6.010 0.477 30.982 1.00 79.38 182 LEU A C 1
ATOM 1433 O O . LEU A 1 182 ? -5.314 -0.233 30.256 1.00 79.38 182 LEU A O 1
ATOM 1437 N N . GLN A 1 183 ? -6.431 0.067 32.184 1.00 71.38 183 GLN A N 1
ATOM 1438 C CA . GLN A 1 183 ? -6.149 -1.274 32.706 1.00 71.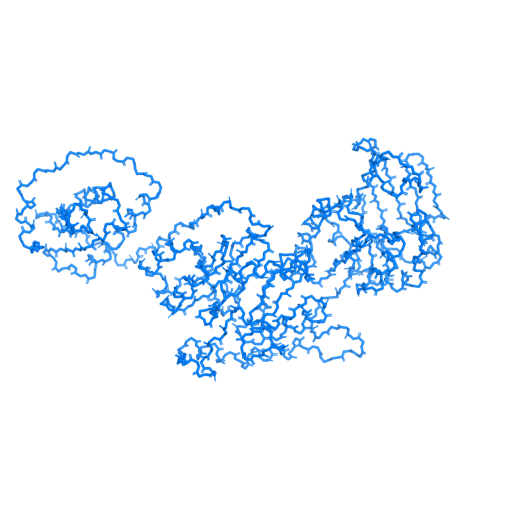38 183 GLN A CA 1
ATOM 1439 C C . GLN A 1 183 ? -6.788 -2.371 31.860 1.00 71.38 183 GLN A C 1
ATOM 1441 O O . GLN A 1 183 ? -6.123 -3.353 31.535 1.00 71.38 183 GLN A O 1
ATOM 1446 N N . ARG A 1 184 ? -8.055 -2.209 31.467 1.00 77.94 184 ARG A N 1
ATOM 1447 C CA . ARG A 1 184 ? -8.723 -3.190 30.603 1.00 77.94 184 ARG A CA 1
ATOM 1448 C C . ARG A 1 184 ? -8.106 -3.247 29.209 1.00 77.94 184 ARG A C 1
ATOM 1450 O O . ARG A 1 184 ? -7.941 -4.338 28.674 1.00 77.94 184 ARG A O 1
ATOM 1457 N N . LEU A 1 185 ? -7.704 -2.107 28.647 1.00 83.62 185 LEU A N 1
ATOM 1458 C CA . LEU A 1 185 ? -6.949 -2.068 27.392 1.00 83.62 185 LEU A CA 1
ATOM 1459 C C . LEU A 1 185 ? -5.617 -2.820 27.516 1.00 83.62 185 LEU A C 1
ATOM 1461 O O . LEU A 1 185 ? -5.296 -3.629 26.648 1.00 83.62 185 LEU A O 1
ATOM 1465 N N . ALA A 1 186 ? -4.879 -2.617 28.610 1.00 78.44 186 ALA A N 1
ATOM 1466 C CA . ALA A 1 186 ? -3.637 -3.342 28.873 1.00 78.44 186 ALA A CA 1
ATOM 1467 C C . ALA A 1 186 ? -3.870 -4.852 29.066 1.00 78.44 186 ALA A C 1
ATOM 1469 O O . ALA A 1 186 ? -3.115 -5.658 28.530 1.00 78.44 186 ALA A O 1
ATOM 1470 N N . ALA A 1 187 ? -4.934 -5.249 29.772 1.00 77.44 187 ALA A N 1
ATOM 1471 C CA . ALA A 1 187 ? -5.302 -6.656 29.958 1.00 77.44 187 ALA A CA 1
ATOM 1472 C C . ALA A 1 187 ? -5.693 -7.348 28.639 1.00 77.44 187 ALA A C 1
ATOM 1474 O O . ALA A 1 187 ? -5.442 -8.539 28.467 1.00 77.44 187 ALA A O 1
ATOM 1475 N N . LEU A 1 188 ? -6.260 -6.596 27.691 1.00 83.69 188 LEU A N 1
ATOM 1476 C CA . LEU A 1 188 ? -6.549 -7.044 26.325 1.00 83.69 188 LEU A CA 1
ATOM 1477 C C . LEU A 1 188 ? -5.337 -6.961 25.383 1.00 83.69 188 LEU A C 1
ATOM 1479 O O . LEU A 1 188 ? -5.475 -7.214 24.179 1.00 83.69 188 LEU A O 1
ATOM 1483 N N . ASP A 1 189 ? -4.164 -6.604 25.905 1.00 85.94 189 ASP A N 1
ATOM 1484 C CA . ASP A 1 189 ? -2.926 -6.452 25.144 1.00 85.94 189 ASP A CA 1
ATOM 1485 C C . ASP A 1 189 ? -3.066 -5.427 23.998 1.00 85.94 189 ASP A C 1
ATOM 1487 O O . ASP A 1 189 ? -2.630 -5.639 22.864 1.00 85.94 189 ASP A O 1
ATOM 1491 N N . CYS A 1 190 ? -3.788 -4.334 24.268 1.00 90.25 190 CYS A N 1
ATOM 1492 C CA . CYS A 1 190 ? -4.002 -3.246 23.319 1.00 90.25 190 CYS A CA 1
ATOM 1493 C C . CYS A 1 190 ? -2.868 -2.218 23.386 1.00 90.25 190 CYS A C 1
ATOM 1495 O O . CYS A 1 190 ? -2.447 -1.783 24.458 1.00 90.25 190 CYS A O 1
ATOM 1497 N N . ILE A 1 191 ? -2.448 -1.742 22.218 1.00 92.44 191 ILE A N 1
ATOM 1498 C CA . ILE A 1 191 ? -1.541 -0.609 22.061 1.00 92.44 191 ILE A CA 1
ATOM 1499 C C . ILE A 1 191 ? -2.390 0.662 22.034 1.00 92.44 191 ILE A C 1
ATOM 1501 O O . ILE A 1 191 ? -3.189 0.861 21.120 1.00 92.44 191 ILE A O 1
ATOM 1505 N N . VAL A 1 192 ? -2.221 1.533 23.027 1.00 91.31 192 VAL A N 1
ATOM 1506 C CA . VAL A 1 192 ? -2.928 2.820 23.076 1.00 91.31 192 VAL A CA 1
ATOM 1507 C C . VAL A 1 192 ? -2.124 3.876 22.324 1.00 91.31 192 VAL A C 1
ATOM 1509 O O . VAL A 1 192 ? -0.991 4.188 22.694 1.00 91.31 192 VAL A O 1
ATOM 1512 N N . THR A 1 193 ? -2.731 4.453 21.289 1.00 90.94 193 THR A N 1
ATOM 1513 C CA . THR A 1 193 ? -2.147 5.527 20.482 1.00 90.94 193 THR A CA 1
ATOM 1514 C C . THR A 1 193 ? -2.889 6.833 20.756 1.00 90.94 193 THR A C 1
ATOM 1516 O O . THR A 1 193 ? -3.947 7.077 20.171 1.00 90.94 193 THR A O 1
ATOM 1519 N N . PRO A 1 194 ? -2.352 7.698 21.633 1.00 87.12 194 PRO A N 1
ATOM 1520 C CA . PRO A 1 194 ? -2.919 9.016 21.846 1.00 87.12 194 PRO A CA 1
ATOM 1521 C C . PRO A 1 194 ? -2.599 9.961 20.681 1.00 87.12 194 PRO A C 1
ATOM 1523 O O . PRO A 1 194 ? -1.499 9.921 20.112 1.00 87.12 194 PRO A O 1
ATOM 1526 N N . GLY A 1 195 ? -3.520 10.867 20.367 1.00 86.50 195 GLY A N 1
ATOM 1527 C CA . GLY A 1 195 ? -3.269 11.957 19.427 1.00 86.50 195 GLY A CA 1
ATOM 1528 C C . GLY A 1 195 ? -4.231 13.130 19.575 1.00 86.50 195 GLY A C 1
ATOM 1529 O O . GLY A 1 195 ? -5.173 13.094 20.357 1.00 86.50 195 GLY A O 1
ATOM 1530 N N . GLN A 1 196 ? -3.976 14.191 18.815 1.00 90.94 196 GLN A N 1
ATOM 1531 C CA . GLN A 1 196 ? -4.854 15.355 18.710 1.00 90.94 196 GLN A CA 1
ATOM 1532 C C . GLN A 1 196 ? -5.506 15.334 17.332 1.00 90.94 196 GLN A C 1
ATOM 1534 O O . GLN A 1 196 ? -4.980 15.915 16.377 1.00 90.94 196 GLN A O 1
ATOM 1539 N N . HIS A 1 197 ? -6.617 14.614 17.198 1.00 93.62 197 HIS A N 1
ATOM 1540 C CA . HIS A 1 197 ? -7.290 14.472 15.914 1.00 93.62 197 HIS A CA 1
ATOM 1541 C C . HIS A 1 197 ? -8.393 15.522 15.790 1.00 93.62 197 HIS A C 1
ATOM 1543 O O . HIS A 1 197 ? -9.214 15.734 16.679 1.00 93.62 197 HIS A O 1
ATOM 1549 N N . THR A 1 198 ? -8.427 16.213 14.654 1.00 90.56 198 THR A N 1
ATOM 1550 C CA . THR A 1 198 ? -9.416 17.275 14.416 1.00 90.56 198 THR A CA 1
ATOM 1551 C C . THR A 1 198 ? -10.797 16.722 14.064 1.00 90.56 198 THR A C 1
ATOM 1553 O O . THR A 1 198 ? -11.798 17.430 14.193 1.00 90.56 198 THR A O 1
ATOM 1556 N N . ASN A 1 199 ? -10.867 15.472 13.597 1.00 92.75 199 ASN A N 1
ATOM 1557 C CA . ASN A 1 199 ? -12.081 14.808 13.132 1.00 92.75 199 ASN A CA 1
ATOM 1558 C C . ASN A 1 199 ? -11.913 13.270 13.098 1.00 92.75 199 ASN A C 1
ATOM 1560 O O . ASN A 1 199 ? -10.827 12.752 13.372 1.00 92.75 199 ASN A O 1
ATOM 1564 N N . LYS A 1 200 ? -12.984 12.546 12.741 1.00 94.00 200 LYS A N 1
ATOM 1565 C CA . LYS A 1 200 ? -13.019 11.073 12.705 1.00 94.00 200 LYS A CA 1
ATOM 1566 C C . LYS A 1 200 ? -11.974 10.493 11.747 1.00 94.00 200 LYS A C 1
ATOM 1568 O O . LYS A 1 200 ? -11.288 9.540 12.100 1.00 94.00 200 LYS A O 1
ATOM 1573 N N . ILE A 1 201 ? -11.812 11.075 10.561 1.00 95.94 201 ILE A N 1
ATOM 1574 C CA . ILE A 1 201 ? -10.870 10.576 9.544 1.00 95.94 201 ILE A CA 1
ATOM 1575 C C . ILE A 1 201 ? -9.416 10.792 9.955 1.00 95.94 201 ILE A C 1
ATOM 1577 O O . ILE A 1 201 ? -8.577 9.914 9.736 1.00 95.94 201 ILE A O 1
ATOM 1581 N N . ALA A 1 202 ? -9.124 11.910 10.619 1.00 95.44 202 ALA A N 1
ATOM 1582 C CA . ALA A 1 202 ? -7.827 12.135 11.239 1.00 95.44 202 ALA A CA 1
ATOM 1583 C C . ALA A 1 202 ? -7.514 11.049 12.285 1.00 95.44 202 ALA A C 1
ATOM 1585 O O . ALA A 1 202 ? -6.387 10.563 12.307 1.00 95.44 202 ALA A O 1
ATOM 1586 N N . ALA A 1 203 ? -8.499 10.606 13.077 1.00 95.69 203 ALA A N 1
ATOM 1587 C CA . ALA A 1 203 ? -8.328 9.500 14.024 1.00 95.69 203 ALA A CA 1
ATOM 1588 C C . ALA A 1 203 ? -8.151 8.139 13.321 1.00 95.69 203 ALA A C 1
ATOM 1590 O O . ALA A 1 203 ? -7.239 7.390 13.666 1.00 95.69 203 ALA A O 1
ATOM 1591 N N . CYS A 1 204 ? -8.936 7.829 12.279 1.00 96.56 204 CYS A N 1
ATOM 1592 C CA . CYS A 1 204 ? -8.749 6.609 11.473 1.00 96.56 204 CYS A CA 1
ATOM 1593 C C . CYS A 1 204 ? -7.319 6.502 10.910 1.00 96.56 204 CYS A C 1
ATOM 1595 O O . CYS A 1 204 ? -6.698 5.438 10.949 1.00 96.56 204 CYS A O 1
ATOM 1597 N N . ASN A 1 205 ? -6.778 7.617 10.415 1.00 96.25 205 ASN A N 1
ATOM 1598 C CA . ASN A 1 205 ? -5.427 7.694 9.857 1.00 96.25 205 ASN A CA 1
ATOM 1599 C C . ASN A 1 205 ? -4.323 7.892 10.917 1.00 96.25 205 ASN A C 1
ATOM 1601 O O . ASN A 1 205 ? -3.145 7.816 10.574 1.00 96.25 205 ASN A O 1
ATOM 1605 N N . GLY A 1 206 ? -4.682 8.151 12.178 1.00 94.31 206 GLY A N 1
ATOM 1606 C CA . GLY A 1 206 ? -3.773 8.608 13.238 1.00 94.31 206 GLY A CA 1
ATOM 1607 C C . GLY A 1 206 ? -2.959 7.517 13.937 1.00 94.31 206 GLY A C 1
ATOM 1608 O O . GLY A 1 206 ? -2.126 7.825 14.791 1.00 94.31 206 GLY A O 1
ATOM 1609 N N . GLY A 1 207 ? -3.177 6.246 13.594 1.00 93.25 207 GLY A N 1
ATOM 1610 C CA . GLY A 1 207 ? -2.447 5.143 14.212 1.00 93.25 207 GLY A CA 1
ATOM 1611 C C . GLY A 1 207 ? -0.952 5.130 13.871 1.00 93.25 207 GLY A C 1
ATOM 1612 O O . GLY A 1 207 ? -0.521 5.524 12.785 1.00 93.25 207 GLY A O 1
ATOM 1613 N N . ARG A 1 208 ? -0.152 4.654 14.821 1.00 90.19 208 ARG A N 1
ATOM 1614 C CA . ARG A 1 208 ? 1.316 4.672 14.839 1.00 90.19 208 ARG A CA 1
ATOM 1615 C C . ARG A 1 208 ? 1.937 3.279 14.792 1.00 90.19 208 ARG A C 1
ATOM 1617 O O . ARG A 1 208 ? 3.141 3.177 14.565 1.00 90.19 208 ARG A O 1
ATOM 1624 N N . VAL A 1 209 ? 1.156 2.213 14.965 1.00 89.75 209 VAL A N 1
ATOM 1625 C CA . VAL A 1 209 ? 1.656 0.843 14.790 1.00 89.75 209 VAL A CA 1
ATOM 1626 C C . VAL A 1 209 ? 1.963 0.591 13.310 1.00 89.75 209 VAL A C 1
ATOM 1628 O O . VAL A 1 209 ? 1.117 0.789 12.433 1.00 89.75 209 VAL A O 1
ATOM 1631 N N . THR A 1 210 ? 3.197 0.174 13.024 1.00 86.62 210 THR A N 1
ATOM 1632 C CA . THR A 1 210 ? 3.713 -0.031 11.659 1.00 86.62 210 THR A CA 1
ATOM 1633 C C . THR A 1 210 ? 4.081 -1.478 11.347 1.00 86.62 210 THR A C 1
ATOM 1635 O O . THR A 1 210 ? 4.271 -1.785 10.170 1.00 86.62 210 THR A O 1
ATOM 1638 N N . ASP A 1 211 ? 4.175 -2.347 12.356 1.00 88.31 211 ASP A N 1
ATOM 1639 C CA . ASP A 1 211 ? 4.656 -3.724 12.214 1.00 88.31 211 ASP A CA 1
ATOM 1640 C C . ASP A 1 211 ? 3.520 -4.718 11.930 1.00 88.31 211 ASP A C 1
ATOM 1642 O O . ASP A 1 211 ? 3.133 -5.521 12.773 1.00 88.31 211 ASP A O 1
ATOM 1646 N N . TRP A 1 212 ? 2.930 -4.624 10.742 1.00 94.81 212 TRP A N 1
ATOM 1647 C CA . TRP A 1 212 ? 1.775 -5.427 10.341 1.00 94.81 212 TRP A CA 1
ATOM 1648 C C . TRP A 1 212 ? 1.759 -5.669 8.832 1.00 94.81 212 TRP A C 1
ATOM 1650 O O . TRP A 1 212 ? 2.315 -4.885 8.059 1.00 94.81 212 TRP A O 1
ATOM 1660 N N . ASP A 1 213 ? 1.072 -6.737 8.425 1.00 95.69 213 ASP A N 1
ATOM 1661 C CA . ASP A 1 213 ? 0.940 -7.152 7.025 1.00 95.69 213 ASP A CA 1
ATOM 1662 C C . ASP A 1 213 ? -0.488 -6.918 6.499 1.00 95.69 213 ASP A C 1
ATOM 1664 O O . ASP A 1 213 ? -0.679 -6.581 5.329 1.00 95.69 213 ASP A O 1
ATOM 1668 N N . ILE A 1 214 ? -1.491 -7.046 7.376 1.00 98.38 214 ILE A N 1
ATOM 1669 C CA . ILE A 1 214 ? -2.905 -6.784 7.084 1.00 98.38 214 ILE A CA 1
ATOM 1670 C C . ILE A 1 214 ? -3.470 -5.845 8.154 1.00 98.38 214 ILE A C 1
ATOM 1672 O O . ILE A 1 214 ? -3.314 -6.108 9.345 1.00 98.38 214 ILE A O 1
ATOM 1676 N N . LEU A 1 215 ? -4.139 -4.768 7.741 1.00 98.38 215 LEU A N 1
ATOM 1677 C CA . LEU A 1 215 ? -4.799 -3.807 8.626 1.00 98.38 215 LEU A CA 1
ATOM 1678 C C . LEU A 1 215 ? -6.316 -3.908 8.478 1.00 98.38 215 LEU A C 1
ATOM 1680 O O . LEU A 1 215 ? -6.840 -3.766 7.379 1.00 98.38 215 LEU A O 1
ATOM 1684 N N . ILE A 1 216 ? -7.014 -4.084 9.593 1.00 98.31 216 ILE A N 1
ATOM 1685 C CA . ILE A 1 216 ? -8.470 -4.027 9.719 1.00 98.31 216 ILE A CA 1
ATOM 1686 C C . ILE A 1 216 ? -8.809 -2.699 10.398 1.00 98.31 216 ILE A C 1
ATOM 1688 O O . ILE A 1 216 ? -8.427 -2.489 11.551 1.00 98.31 216 ILE A O 1
ATOM 1692 N N . LEU A 1 217 ? -9.511 -1.799 9.704 1.00 97.56 217 LEU A N 1
ATOM 1693 C CA . LEU A 1 217 ? -10.066 -0.609 10.351 1.00 97.56 217 LEU A CA 1
ATOM 1694 C C . LEU A 1 217 ? -11.398 -0.982 11.005 1.00 97.56 217 LEU A C 1
ATOM 1696 O O . LEU A 1 217 ? -12.362 -1.257 10.300 1.00 97.56 217 LEU A O 1
ATOM 1700 N N . ALA A 1 218 ? -11.439 -0.980 12.332 1.00 95.81 218 ALA A N 1
ATOM 1701 C CA . ALA A 1 218 ? -12.620 -1.282 13.129 1.00 95.81 218 ALA A CA 1
ATOM 1702 C C . ALA A 1 218 ? -13.227 -0.012 13.741 1.00 95.81 218 ALA A C 1
ATOM 1704 O O . ALA A 1 218 ? -12.590 1.041 13.804 1.00 95.81 218 ALA A O 1
ATOM 1705 N N . SER A 1 219 ? -14.448 -0.132 14.249 1.00 93.19 219 SER A N 1
ATOM 1706 C CA . SER A 1 219 ? -15.100 0.865 15.097 1.00 93.19 219 SER A CA 1
ATOM 1707 C C . SER A 1 219 ? -15.827 0.161 16.245 1.00 93.19 219 SER A C 1
ATOM 1709 O O . SER A 1 219 ? -15.975 -1.061 16.230 1.00 93.19 219 SER A O 1
ATOM 1711 N N . ASP A 1 220 ? -16.253 0.915 17.255 1.00 89.25 220 ASP A N 1
ATOM 1712 C CA . ASP A 1 220 ? -16.936 0.384 18.443 1.00 89.25 220 ASP A CA 1
ATOM 1713 C C . ASP A 1 220 ? -18.348 -0.166 18.151 1.00 89.25 220 ASP A C 1
ATOM 1715 O O . ASP A 1 220 ? -18.985 -0.755 19.021 1.00 89.25 220 ASP A O 1
ATOM 1719 N N . ASP A 1 221 ? -18.829 -0.048 16.915 1.00 88.00 221 ASP A N 1
ATOM 1720 C CA . ASP A 1 221 ? -20.067 -0.640 16.403 1.00 88.00 221 ASP A CA 1
ATOM 1721 C C . ASP A 1 221 ? -19.834 -1.793 15.399 1.00 88.00 221 ASP A C 1
ATOM 1723 O O . ASP A 1 221 ? -20.792 -2.337 14.848 1.00 88.00 221 ASP A O 1
ATOM 1727 N N . MET A 1 222 ? -18.582 -2.205 15.170 1.00 93.31 222 MET A N 1
ATOM 1728 C CA . MET A 1 222 ? -18.208 -3.287 14.249 1.00 93.31 222 MET A CA 1
ATOM 1729 C C . MET A 1 222 ? -17.814 -4.538 15.032 1.00 93.31 222 MET A C 1
ATOM 1731 O O . MET A 1 222 ? -16.724 -4.623 15.592 1.00 93.31 222 MET A O 1
ATOM 1735 N N . VAL A 1 223 ? -18.712 -5.519 15.095 1.00 94.38 223 VAL A N 1
ATOM 1736 C CA . VAL A 1 223 ? -18.631 -6.622 16.058 1.00 94.38 223 VAL A CA 1
ATOM 1737 C C . VAL A 1 223 ? -18.293 -7.940 15.360 1.00 94.38 223 VAL A C 1
ATOM 1739 O O . VAL A 1 223 ? -19.088 -8.394 14.536 1.00 94.38 223 VAL A O 1
ATOM 1742 N N . PRO A 1 224 ? -17.167 -8.605 15.685 1.00 95.81 224 PRO A N 1
ATOM 1743 C CA . PRO A 1 224 ? -16.908 -9.964 15.218 1.00 95.81 224 PRO A CA 1
ATOM 1744 C C . PRO A 1 224 ? -18.038 -10.923 15.622 1.00 95.81 224 PRO A C 1
ATOM 1746 O O . PRO A 1 224 ? -18.500 -10.905 16.767 1.00 95.81 224 PRO A O 1
ATOM 1749 N N . THR A 1 225 ? -18.495 -11.748 14.679 1.00 93.81 225 THR A N 1
ATOM 1750 C CA . THR A 1 225 ? -19.592 -12.719 14.884 1.00 93.81 225 THR A CA 1
ATOM 1751 C C . THR A 1 225 ? -19.207 -14.155 14.530 1.00 93.81 225 THR A C 1
ATOM 1753 O O . THR A 1 225 ? -19.979 -15.078 14.787 1.00 93.81 225 THR A O 1
ATOM 1756 N N . VAL A 1 226 ? -18.006 -14.357 13.986 1.00 93.69 226 VAL A N 1
ATOM 1757 C CA . VAL A 1 226 ? -17.486 -15.654 13.546 1.00 93.69 226 VAL A CA 1
ATOM 1758 C C . VAL A 1 226 ? -16.143 -15.908 14.228 1.00 93.69 226 VAL A C 1
ATOM 1760 O O . VAL A 1 226 ? -15.287 -15.025 14.241 1.00 93.69 226 VAL A O 1
ATOM 1763 N N . GLU A 1 227 ? -15.977 -17.095 14.814 1.00 94.00 227 GLU A N 1
ATOM 1764 C CA . GLU A 1 227 ? -14.686 -17.543 15.351 1.00 94.00 227 GLU A CA 1
ATOM 1765 C C . GLU A 1 227 ? -13.627 -17.600 14.248 1.00 94.00 227 GLU A C 1
ATOM 1767 O O . GLU A 1 227 ? -13.945 -17.734 13.066 1.00 94.00 227 GLU A O 1
ATOM 1772 N N . ASP A 1 228 ? -12.357 -17.505 14.626 1.00 95.31 228 ASP A N 1
ATOM 1773 C CA . ASP A 1 228 ? -11.230 -17.548 13.694 1.00 95.31 228 ASP A CA 1
ATOM 1774 C C . ASP A 1 228 ? -11.285 -16.462 12.595 1.00 95.31 228 ASP A C 1
ATOM 1776 O O . ASP A 1 228 ? -10.705 -16.624 11.514 1.00 95.31 228 ASP A O 1
ATOM 1780 N N . TYR A 1 229 ? -11.962 -15.326 12.833 1.00 97.00 229 TYR A N 1
ATOM 1781 C CA . TYR A 1 229 ? -12.183 -14.314 11.786 1.00 97.00 229 TYR A CA 1
ATOM 1782 C C . TYR A 1 229 ? -10.864 -13.814 11.173 1.00 97.00 229 TYR A C 1
ATOM 1784 O O . TYR A 1 229 ? -10.806 -13.533 9.975 1.00 97.00 229 TYR A O 1
ATOM 1792 N N . ALA A 1 230 ? -9.785 -13.719 11.961 1.00 96.56 230 ALA A N 1
ATOM 1793 C CA . ALA A 1 230 ? -8.493 -13.259 11.460 1.00 96.56 230 ALA A CA 1
ATOM 1794 C C . ALA A 1 230 ? -7.835 -14.309 10.547 1.00 96.56 230 ALA A C 1
ATOM 1796 O O . ALA A 1 230 ? -7.200 -13.942 9.557 1.00 96.56 230 ALA A O 1
ATOM 1797 N N . ILE A 1 231 ? -8.046 -15.606 10.806 1.00 95.50 231 ILE A N 1
ATOM 1798 C CA . ILE A 1 231 ? -7.621 -16.697 9.913 1.00 95.50 231 ILE A CA 1
ATOM 1799 C C . ILE A 1 231 ? -8.378 -16.615 8.583 1.00 95.50 231 ILE A C 1
ATOM 1801 O O . ILE A 1 231 ? -7.768 -16.747 7.516 1.00 95.50 231 ILE A O 1
ATOM 1805 N N . HIS A 1 232 ? -9.687 -16.348 8.623 1.00 96.00 232 HIS A N 1
ATOM 1806 C CA . HIS A 1 232 ? -10.488 -16.129 7.417 1.00 96.00 232 HIS A CA 1
ATOM 1807 C C . HIS A 1 232 ? -9.991 -14.921 6.612 1.00 96.00 232 HIS A C 1
ATOM 1809 O O . HIS A 1 232 ? -9.788 -15.038 5.404 1.00 96.00 232 HIS A O 1
ATOM 1815 N N . VAL A 1 233 ? -9.704 -13.801 7.283 1.00 97.69 233 VAL A N 1
ATOM 1816 C CA . VAL A 1 233 ? -9.115 -12.603 6.665 1.00 97.69 233 VAL A CA 1
ATOM 1817 C C . VAL A 1 233 ? -7.786 -12.912 5.981 1.00 97.69 233 VAL A C 1
ATOM 1819 O O . VAL A 1 233 ? -7.597 -12.513 4.834 1.00 97.69 233 VAL A O 1
ATOM 1822 N N . ILE A 1 234 ? -6.884 -13.639 6.643 1.00 97.00 234 ILE A N 1
ATOM 1823 C CA . ILE A 1 234 ? -5.598 -14.041 6.057 1.00 97.00 234 ILE A CA 1
ATOM 1824 C C . ILE A 1 234 ? -5.813 -14.929 4.831 1.00 97.00 234 ILE A C 1
ATOM 1826 O O . ILE A 1 234 ? -5.209 -14.684 3.791 1.00 97.00 234 ILE A O 1
ATOM 1830 N N . THR A 1 235 ? -6.686 -15.929 4.938 1.00 95.50 235 THR A N 1
ATOM 1831 C CA . THR A 1 235 ? -6.962 -16.883 3.853 1.00 95.50 235 THR A CA 1
ATOM 1832 C C . THR A 1 235 ? -7.514 -16.172 2.621 1.00 95.50 235 THR A C 1
ATOM 1834 O O . THR A 1 235 ? -7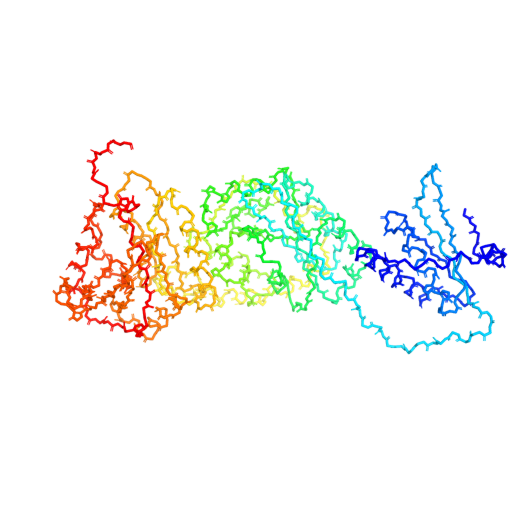.013 -16.366 1.514 1.00 95.50 235 THR A O 1
ATOM 1837 N N . ASP A 1 236 ? -8.509 -15.305 2.814 1.00 97.06 236 ASP A N 1
ATOM 1838 C CA . ASP A 1 236 ? -9.126 -14.564 1.718 1.00 97.06 236 ASP A CA 1
ATOM 1839 C C . ASP A 1 236 ? -8.132 -13.517 1.151 1.00 97.06 236 ASP A C 1
ATOM 1841 O O . ASP A 1 236 ? -8.066 -13.328 -0.064 1.00 97.06 236 ASP A O 1
ATOM 1845 N N . MET A 1 237 ? -7.271 -12.902 1.976 1.00 97.44 237 MET A N 1
ATOM 1846 C CA . MET A 1 237 ? -6.204 -12.010 1.492 1.00 97.44 237 MET A CA 1
ATOM 1847 C C . MET A 1 237 ? -5.175 -12.766 0.641 1.00 97.44 237 MET A C 1
ATOM 1849 O O . MET A 1 237 ? -4.847 -12.305 -0.447 1.00 97.44 237 MET A O 1
ATOM 1853 N N . GLU A 1 238 ? -4.699 -13.935 1.080 1.00 93.69 238 GLU A N 1
ATOM 1854 C CA . GLU A 1 238 ? -3.778 -14.779 0.303 1.00 93.69 238 GLU A CA 1
ATOM 1855 C C . GLU A 1 238 ? -4.406 -15.233 -1.025 1.00 93.69 238 GLU A C 1
ATOM 1857 O O . GLU A 1 238 ? -3.714 -15.315 -2.040 1.00 93.69 238 GLU A O 1
ATOM 1862 N N . GLN A 1 239 ? -5.715 -15.503 -1.032 1.00 93.69 239 GLN A N 1
ATOM 1863 C CA . GLN A 1 239 ? -6.444 -15.923 -2.226 1.00 93.69 239 GLN A CA 1
ATOM 1864 C C . GLN A 1 239 ? -6.588 -14.794 -3.254 1.00 93.69 239 GLN A C 1
ATOM 1866 O O . GLN A 1 239 ? -6.366 -15.020 -4.445 1.00 93.69 239 GLN A O 1
ATOM 1871 N N . TYR A 1 240 ? -7.011 -13.602 -2.825 1.00 95.50 240 TYR A N 1
ATOM 1872 C CA . TYR A 1 240 ? -7.328 -12.505 -3.746 1.00 95.50 240 TYR A CA 1
ATOM 1873 C C . TYR A 1 240 ? -6.132 -11.593 -4.031 1.00 95.50 240 TYR A C 1
ATOM 1875 O O . TYR A 1 240 ? -5.995 -11.097 -5.150 1.00 95.50 240 TYR A O 1
ATOM 1883 N N . PHE A 1 241 ? -5.268 -11.376 -3.040 1.00 95.06 241 PHE A N 1
ATOM 1884 C CA . PHE A 1 241 ? -4.132 -10.455 -3.094 1.00 95.06 241 PHE A CA 1
ATOM 1885 C C . PHE A 1 241 ? -2.902 -11.072 -2.402 1.00 95.06 241 PHE A C 1
ATOM 1887 O O . PHE A 1 241 ? -2.455 -10.575 -1.364 1.00 95.06 241 PHE A O 1
ATOM 1894 N N . PRO A 1 242 ? -2.297 -12.130 -2.982 1.00 91.50 242 PRO A N 1
ATOM 1895 C CA . PRO A 1 242 ? -1.148 -12.839 -2.397 1.00 91.50 242 PRO A CA 1
ATOM 1896 C C . PRO A 1 242 ? 0.088 -11.953 -2.166 1.00 91.50 242 PRO A C 1
ATOM 1898 O O . PRO A 1 242 ? 1.017 -12.349 -1.456 1.00 91.50 242 PRO A O 1
ATOM 1901 N N . TYR A 1 243 ? 0.107 -10.755 -2.758 1.00 91.94 243 TYR A N 1
ATOM 1902 C CA . TYR A 1 243 ? 1.158 -9.752 -2.615 1.00 91.94 243 TYR A CA 1
ATOM 1903 C C . TYR A 1 243 ? 0.782 -8.598 -1.682 1.00 91.94 243 TYR A C 1
ATOM 1905 O O . TYR A 1 243 ? 1.559 -7.650 -1.576 1.00 91.94 243 TYR A O 1
ATOM 1913 N N . LEU A 1 244 ? -0.355 -8.676 -0.982 1.00 94.88 244 LEU A N 1
ATOM 1914 C CA . LEU A 1 244 ? -0.850 -7.653 -0.051 1.00 94.88 244 LEU A CA 1
ATOM 1915 C C . LEU A 1 244 ? -1.059 -6.277 -0.711 1.00 94.88 244 LEU A C 1
ATOM 1917 O O . LEU A 1 244 ? -0.969 -5.238 -0.055 1.00 94.88 244 LEU A O 1
ATOM 1921 N N . ASP A 1 245 ? -1.321 -6.263 -2.016 1.00 93.31 245 ASP A N 1
ATOM 1922 C CA . ASP A 1 245 ? -1.500 -5.083 -2.865 1.00 93.31 245 ASP A CA 1
ATOM 1923 C C . ASP A 1 245 ? -2.978 -4.783 -3.174 1.00 93.31 245 ASP A C 1
ATOM 1925 O O . ASP A 1 245 ? -3.280 -4.026 -4.099 1.00 93.31 245 ASP A O 1
ATOM 1929 N N . GLY A 1 246 ? -3.900 -5.335 -2.379 1.00 95.19 246 GLY A N 1
ATOM 1930 C CA . GLY A 1 246 ? -5.334 -5.055 -2.445 1.00 95.19 246 GLY A CA 1
ATOM 1931 C C . GLY A 1 246 ? -6.018 -4.988 -1.078 1.00 95.19 246 GLY A C 1
ATOM 1932 O O . GLY A 1 246 ? -5.361 -4.986 -0.034 1.00 95.19 246 GLY A O 1
ATOM 1933 N N . ALA A 1 247 ? -7.347 -4.883 -1.100 1.00 97.94 247 ALA A N 1
ATOM 1934 C CA . ALA A 1 247 ? -8.197 -4.817 0.082 1.00 97.94 247 ALA A CA 1
ATOM 1935 C C . ALA A 1 247 ? -9.376 -5.794 0.012 1.00 97.94 247 ALA A C 1
ATOM 1937 O O . ALA A 1 247 ? -9.921 -6.060 -1.064 1.00 97.94 247 ALA A O 1
ATOM 1938 N N . LEU A 1 248 ? -9.812 -6.273 1.176 1.00 98.06 248 LEU A N 1
ATOM 1939 C CA . LEU A 1 248 ? -11.029 -7.068 1.326 1.00 98.06 248 LEU A CA 1
ATOM 1940 C C . LEU A 1 248 ? -12.194 -6.190 1.787 1.00 98.06 248 LEU A C 1
ATOM 1942 O O . LEU A 1 248 ? -12.026 -5.274 2.595 1.00 98.06 248 LEU A O 1
ATOM 1946 N N . HIS A 1 249 ? -13.376 -6.525 1.284 1.00 96.31 249 HIS A N 1
ATOM 1947 C CA . HIS A 1 249 ? -14.666 -5.962 1.651 1.00 96.31 249 HIS A CA 1
ATOM 1948 C C . HIS A 1 249 ? -15.589 -7.117 2.051 1.00 96.31 249 HIS A C 1
ATOM 1950 O O . HIS A 1 249 ? -16.091 -7.840 1.190 1.00 96.31 249 HIS A O 1
ATOM 1956 N N . TYR A 1 250 ? -15.802 -7.298 3.352 1.00 95.75 250 TYR A N 1
ATOM 1957 C CA . TYR A 1 250 ? -16.759 -8.278 3.866 1.00 95.75 250 TYR A CA 1
ATOM 1958 C C . TYR A 1 250 ? -18.171 -7.706 3.909 1.00 95.75 250 TYR A C 1
ATOM 1960 O O . TYR A 1 250 ? -18.357 -6.502 4.059 1.00 95.75 250 TYR A O 1
ATOM 1968 N N . ASN A 1 251 ? -19.169 -8.578 3.791 1.00 93.06 251 ASN A N 1
ATOM 1969 C CA . ASN A 1 251 ? -20.555 -8.191 4.001 1.00 93.06 251 ASN A CA 1
ATOM 1970 C C . ASN A 1 251 ? -20.750 -7.757 5.463 1.00 93.06 251 ASN A C 1
ATOM 1972 O O . ASN A 1 251 ? -20.508 -8.537 6.377 1.00 93.06 251 ASN A O 1
ATOM 1976 N N . ASP A 1 252 ? -21.199 -6.525 5.671 1.00 87.56 252 ASP A N 1
ATOM 1977 C CA . ASP A 1 252 ? -21.420 -5.933 6.993 1.00 87.56 252 ASP A CA 1
ATOM 1978 C C . ASP A 1 252 ? -22.804 -6.254 7.590 1.00 87.56 252 ASP A C 1
ATOM 1980 O O . ASP A 1 252 ? -23.108 -5.838 8.707 1.00 87.56 252 ASP A O 1
ATOM 1984 N N . GLY A 1 253 ? -23.641 -6.988 6.846 1.00 86.44 253 GLY A N 1
ATOM 1985 C CA . GLY A 1 253 ? -25.031 -7.308 7.181 1.00 86.44 253 GLY A CA 1
ATOM 1986 C C . GLY A 1 253 ? -26.055 -6.385 6.513 1.00 86.44 253 GLY A C 1
ATOM 1987 O O . GLY A 1 253 ? -27.206 -6.787 6.321 1.00 86.44 253 GLY A O 1
ATOM 1988 N N . HIS A 1 254 ? -25.633 -5.200 6.059 1.00 84.38 254 HIS A N 1
ATOM 1989 C CA . HIS A 1 254 ? -26.535 -4.117 5.654 1.00 84.38 254 HIS A CA 1
ATOM 1990 C C . HIS A 1 254 ? -26.234 -3.582 4.251 1.00 84.38 254 HIS A C 1
ATOM 1992 O O . HIS A 1 254 ? -27.066 -3.701 3.345 1.00 84.38 254 HIS A O 1
ATOM 1998 N N . GLN A 1 255 ? -25.041 -3.020 4.033 1.00 85.38 255 GLN A N 1
ATOM 1999 C CA . GLN A 1 255 ? -24.624 -2.444 2.750 1.00 85.38 255 GLN A CA 1
ATOM 2000 C C . GLN A 1 255 ? -24.337 -3.511 1.691 1.00 85.38 255 GLN A C 1
ATOM 2002 O O . GLN A 1 255 ? -24.474 -3.230 0.491 1.00 85.38 255 GLN A O 1
ATOM 2007 N N . ARG A 1 256 ? -23.982 -4.736 2.103 1.00 86.88 256 ARG A N 1
ATOM 2008 C CA . ARG A 1 256 ? -23.588 -5.831 1.195 1.00 86.88 256 ARG A CA 1
ATOM 2009 C C . ARG A 1 256 ? -22.494 -5.353 0.225 1.00 86.88 256 ARG A C 1
ATOM 2011 O O . ARG A 1 256 ? -21.620 -4.591 0.600 1.00 86.88 256 ARG A O 1
ATOM 2018 N N . SER A 1 257 ? -22.540 -5.721 -1.055 1.00 88.00 257 SER A N 1
ATOM 2019 C CA . SER A 1 257 ? -21.528 -5.333 -2.054 1.00 88.00 257 SER A CA 1
ATOM 2020 C C . SER A 1 257 ? -21.498 -3.838 -2.431 1.00 88.00 257 SER A C 1
ATOM 2022 O O . SER A 1 257 ? -20.677 -3.428 -3.269 1.00 88.00 257 SER A O 1
ATOM 2024 N N . ASN A 1 258 ? -22.400 -3.015 -1.883 1.00 87.50 258 ASN A N 1
ATOM 2025 C CA . ASN A 1 258 ? -22.573 -1.628 -2.319 1.00 87.50 258 ASN A CA 1
ATOM 2026 C C . ASN A 1 258 ? -21.440 -0.716 -1.841 1.00 87.50 258 ASN A C 1
ATOM 2028 O O . ASN A 1 258 ? -20.916 0.055 -2.648 1.00 87.50 258 ASN A O 1
ATOM 2032 N N . LEU A 1 259 ? -21.055 -0.815 -0.568 1.00 91.50 259 LEU A N 1
ATOM 2033 C CA . LEU A 1 259 ? -20.147 0.119 0.093 1.00 91.50 259 LEU A CA 1
ATOM 2034 C C . LEU A 1 259 ? -19.250 -0.629 1.079 1.00 91.50 259 LEU A C 1
ATOM 2036 O O . LEU A 1 259 ? -19.765 -1.319 1.948 1.00 91.50 259 LEU A O 1
ATOM 2040 N N . CYS A 1 260 ? -17.932 -0.472 0.947 1.00 92.62 260 CYS A N 1
ATOM 2041 C CA . CYS A 1 260 ? -16.976 -1.042 1.888 1.00 92.62 260 CYS A CA 1
ATOM 2042 C C . CYS A 1 260 ? -16.902 -0.164 3.141 1.00 92.62 260 CYS A C 1
ATOM 2044 O O . CYS A 1 260 ? -16.187 0.836 3.159 1.00 92.62 260 CYS A O 1
ATOM 2046 N N . THR A 1 261 ? -17.669 -0.523 4.166 1.00 89.50 261 THR A N 1
ATOM 2047 C CA . THR A 1 261 ? -17.749 0.201 5.448 1.00 89.50 261 THR A CA 1
ATOM 2048 C C . THR A 1 261 ? -16.613 -0.167 6.404 1.00 89.50 261 THR A C 1
ATOM 2050 O O . THR A 1 261 ? -16.210 0.649 7.233 1.00 89.50 261 THR A O 1
ATOM 2053 N N . LEU A 1 262 ? -16.054 -1.370 6.246 1.00 90.31 262 LEU A N 1
ATOM 2054 C CA . LEU A 1 262 ? -14.960 -1.922 7.040 1.00 90.31 262 LEU A CA 1
ATOM 2055 C C . LEU A 1 262 ? -13.837 -2.387 6.103 1.00 90.31 262 LEU A C 1
ATOM 2057 O O . LEU A 1 262 ? -13.786 -3.559 5.715 1.00 90.31 262 LEU A O 1
ATOM 2061 N N . PRO A 1 263 ? -12.948 -1.480 5.671 1.00 93.62 263 PRO A N 1
ATOM 2062 C CA . PRO A 1 263 ? -11.905 -1.859 4.745 1.00 93.62 263 PRO A CA 1
ATOM 2063 C C . PRO A 1 263 ? -10.780 -2.610 5.453 1.00 93.62 263 PRO A C 1
ATOM 2065 O O . PRO A 1 263 ? -10.284 -2.203 6.509 1.00 93.62 263 PRO A O 1
ATOM 2068 N N . ILE A 1 264 ? -10.340 -3.694 4.817 1.00 98.06 264 ILE A N 1
ATOM 2069 C CA . ILE A 1 264 ? -9.217 -4.507 5.278 1.00 98.06 264 ILE A CA 1
ATOM 2070 C C . ILE A 1 264 ? -8.097 -4.411 4.252 1.00 98.06 264 ILE A C 1
ATOM 2072 O O . ILE A 1 264 ? -8.209 -4.957 3.158 1.00 98.06 264 ILE A O 1
ATOM 2076 N N . PHE A 1 265 ? -7.024 -3.710 4.594 1.00 97.69 265 PHE A N 1
ATOM 2077 C CA . PHE A 1 265 ? -5.919 -3.395 3.697 1.00 97.69 265 PHE A CA 1
ATOM 2078 C C . PHE A 1 265 ? -4.792 -4.416 3.800 1.00 97.69 265 PHE A C 1
ATOM 2080 O O . PHE A 1 265 ? -4.298 -4.694 4.892 1.00 97.69 265 PHE A O 1
ATOM 2087 N N . GLY A 1 266 ? -4.298 -4.881 2.656 1.00 97.69 266 GLY A N 1
ATOM 2088 C CA . GLY A 1 266 ? -2.941 -5.400 2.566 1.00 97.69 266 GLY A CA 1
ATOM 2089 C C . GLY A 1 266 ? -1.915 -4.269 2.704 1.00 97.69 266 GLY A C 1
ATOM 2090 O O . GLY A 1 266 ? -2.150 -3.125 2.292 1.00 97.69 266 GLY A O 1
ATOM 2091 N N . ARG A 1 267 ? -0.758 -4.582 3.292 1.00 94.25 267 ARG A N 1
ATOM 2092 C CA . ARG A 1 267 ? 0.308 -3.614 3.576 1.00 94.25 267 ARG A CA 1
ATOM 2093 C C . ARG A 1 267 ? 0.749 -2.797 2.364 1.00 94.25 267 ARG A C 1
ATOM 2095 O O . ARG A 1 267 ? 0.898 -1.581 2.477 1.00 94.25 267 ARG A O 1
ATOM 2102 N N . ARG A 1 268 ? 0.937 -3.432 1.209 1.00 93.06 268 ARG A N 1
ATOM 2103 C CA . ARG A 1 268 ? 1.445 -2.759 0.005 1.00 93.06 268 ARG A CA 1
ATOM 2104 C C . ARG A 1 268 ? 0.400 -1.833 -0.609 1.00 93.06 268 ARG A C 1
ATOM 2106 O O . ARG A 1 268 ? 0.746 -0.747 -1.071 1.00 93.06 268 ARG A O 1
ATOM 2113 N N . LEU A 1 269 ? -0.885 -2.197 -0.528 1.00 93.38 269 LEU A N 1
ATOM 2114 C CA . LEU A 1 269 ? -1.961 -1.274 -0.893 1.00 93.38 269 LEU A CA 1
ATOM 2115 C C . LEU A 1 269 ? -1.926 -0.030 -0.000 1.00 93.38 269 LEU A C 1
ATOM 2117 O O . LEU A 1 269 ? -1.960 1.083 -0.513 1.00 93.38 269 LEU A O 1
ATOM 2121 N N . TYR A 1 270 ? -1.816 -0.199 1.320 1.00 93.25 270 TYR A N 1
ATOM 2122 C CA . TYR A 1 270 ? -1.731 0.943 2.235 1.00 93.25 270 TYR A CA 1
ATOM 2123 C C . TYR A 1 270 ? -0.537 1.848 1.911 1.00 93.25 270 TYR A C 1
ATOM 2125 O O . TYR A 1 270 ? -0.688 3.067 1.876 1.00 93.25 270 TYR A O 1
ATOM 2133 N N . GLU A 1 271 ? 0.636 1.282 1.624 1.00 88.31 271 GLU A N 1
ATOM 2134 C CA . GLU A 1 271 ? 1.831 2.057 1.262 1.00 88.31 271 GLU A CA 1
ATOM 2135 C C . GLU A 1 271 ? 1.652 2.875 -0.022 1.00 88.31 271 GLU A C 1
ATOM 2137 O O . GLU A 1 271 ? 2.205 3.968 -0.126 1.00 88.31 271 GLU A O 1
ATOM 2142 N N . GLN A 1 272 ? 0.812 2.423 -0.956 1.00 85.44 272 GLN A N 1
ATOM 2143 C CA . GLN A 1 272 ? 0.494 3.179 -2.169 1.00 85.44 272 GLN A CA 1
ATOM 2144 C C . GLN A 1 272 ? -0.261 4.495 -1.891 1.00 85.44 272 GLN A C 1
ATOM 2146 O O . GLN A 1 272 ? -0.130 5.450 -2.666 1.00 85.44 272 GLN A O 1
ATOM 2151 N N . PHE A 1 273 ? -1.039 4.557 -0.804 1.00 85.44 273 PHE A N 1
ATOM 2152 C CA . PHE A 1 273 ? -1.832 5.735 -0.421 1.00 85.44 273 PHE A CA 1
ATOM 2153 C C . PHE A 1 273 ? -1.218 6.527 0.737 1.00 85.44 273 PHE A C 1
ATOM 2155 O O . PHE A 1 273 ? -1.263 7.755 0.733 1.00 85.44 273 PHE A O 1
ATOM 2162 N N . GLY A 1 274 ? -0.654 5.836 1.729 1.00 87.19 274 GLY A N 1
ATOM 2163 C CA . GLY A 1 274 ? -0.160 6.417 2.978 1.00 87.19 274 GLY A CA 1
ATOM 2164 C C . GLY A 1 274 ? -1.252 6.768 3.996 1.00 87.19 274 GLY A C 1
ATOM 2165 O O . GLY A 1 274 ? -0.941 7.373 5.019 1.00 87.19 274 GLY A O 1
ATOM 2166 N N . TYR A 1 275 ? -2.507 6.401 3.732 1.00 91.62 275 TYR A N 1
ATOM 2167 C CA . TYR A 1 275 ? -3.669 6.602 4.600 1.00 91.62 275 TYR A CA 1
ATOM 2168 C C . TYR A 1 275 ? -4.706 5.498 4.366 1.00 91.62 275 TYR A C 1
ATOM 2170 O O . TYR A 1 275 ? -4.671 4.819 3.340 1.00 91.62 275 TYR A O 1
ATOM 2178 N N . ILE A 1 276 ? -5.656 5.352 5.295 1.00 94.38 276 ILE A N 1
ATOM 2179 C CA . ILE A 1 276 ? -6.831 4.494 5.102 1.00 94.38 276 ILE A CA 1
ATOM 2180 C C . ILE A 1 276 ? -7.874 5.277 4.302 1.00 94.38 276 ILE A C 1
ATOM 2182 O O . ILE A 1 276 ? -8.222 4.903 3.186 1.00 94.38 276 ILE A O 1
ATOM 2186 N N . TYR A 1 277 ? -8.303 6.426 4.821 1.00 95.12 277 TYR A N 1
ATOM 2187 C CA . TYR A 1 277 ? -9.277 7.309 4.177 1.00 95.12 277 TYR A CA 1
ATOM 2188 C C . TYR A 1 277 ? -8.633 8.620 3.733 1.00 95.12 277 TYR A C 1
ATOM 2190 O O . TYR A 1 277 ? -7.683 9.086 4.359 1.00 95.12 277 TYR A O 1
ATOM 2198 N N . HIS A 1 278 ? -9.140 9.235 2.661 1.00 91.81 278 HIS A N 1
ATOM 2199 C CA . HIS A 1 278 ? -8.549 10.472 2.153 1.00 91.81 278 HIS A CA 1
ATOM 2200 C C . HIS A 1 278 ? -8.610 11.597 3.216 1.00 91.81 278 HIS A C 1
ATOM 2202 O O . HIS A 1 278 ? -9.698 11.859 3.728 1.00 91.81 278 HIS A O 1
ATOM 2208 N N . PRO A 1 279 ? -7.494 12.288 3.537 1.00 92.75 279 PRO A N 1
ATOM 2209 C CA . PRO A 1 279 ? -7.440 13.262 4.638 1.00 92.75 279 PRO A CA 1
ATOM 2210 C C . PRO A 1 279 ? -8.356 14.491 4.514 1.00 92.75 279 PRO A C 1
ATOM 2212 O O . PRO A 1 279 ? -8.608 15.155 5.513 1.00 92.75 279 PRO A O 1
ATOM 2215 N N . ASP A 1 280 ? -8.839 14.804 3.308 1.00 91.50 280 ASP A N 1
ATOM 2216 C CA . ASP A 1 280 ? -9.783 15.915 3.074 1.00 91.50 280 ASP A CA 1
ATOM 2217 C C . ASP A 1 280 ? -11.176 15.672 3.683 1.00 91.50 280 ASP A C 1
ATOM 2219 O O . ASP A 1 280 ? -11.931 16.625 3.881 1.00 91.50 280 ASP A O 1
ATOM 2223 N N . TYR A 1 281 ? -11.535 14.412 3.954 1.00 93.75 281 TYR A N 1
ATOM 2224 C CA . TYR A 1 281 ? -12.791 14.080 4.624 1.00 93.75 281 TYR A CA 1
ATOM 2225 C C . TYR A 1 281 ? -12.686 14.292 6.131 1.00 93.75 281 TYR A C 1
ATOM 2227 O O . TYR A 1 281 ? -11.614 14.174 6.727 1.00 93.75 281 TYR A O 1
ATOM 2235 N N . LYS A 1 282 ? -13.828 14.557 6.763 1.00 92.69 282 LYS A N 1
ATOM 2236 C CA . LYS A 1 282 ? -13.942 14.745 8.209 1.00 92.69 282 LYS A CA 1
ATOM 2237 C C . LYS A 1 282 ? -14.602 13.557 8.906 1.00 92.69 282 LYS A C 1
ATOM 2239 O O . LYS A 1 282 ? -14.198 13.224 10.021 1.00 92.69 282 LYS A O 1
ATOM 2244 N N . SER A 1 283 ? -15.586 12.909 8.283 1.00 91.31 283 SER A N 1
ATOM 2245 C CA . SER A 1 283 ? -16.310 11.768 8.860 1.00 91.31 283 SER A CA 1
ATOM 2246 C C . SER A 1 283 ? -16.965 10.832 7.835 1.00 91.31 283 SER A C 1
ATOM 2248 O O . SER A 1 283 ? -16.766 9.621 7.913 1.00 91.31 283 SER A O 1
ATOM 2250 N N . LEU A 1 284 ? -17.757 11.371 6.906 1.00 89.06 284 LEU A N 1
ATOM 2251 C CA . LEU A 1 284 ? -18.627 10.630 5.983 1.00 89.06 284 LEU A CA 1
ATOM 2252 C C . LEU A 1 284 ? -18.069 10.654 4.548 1.00 89.06 284 LEU A C 1
ATOM 2254 O O . LEU A 1 284 ? -17.117 11.372 4.260 1.00 89.06 284 LEU A O 1
ATOM 2258 N N . PHE A 1 285 ? -18.658 9.865 3.639 1.00 90.75 285 PHE A N 1
ATOM 2259 C CA . PHE A 1 285 ? -18.306 9.744 2.205 1.00 90.75 285 PHE A CA 1
ATOM 2260 C C . PHE A 1 285 ? -16.893 9.227 1.874 1.00 90.75 285 PHE A C 1
ATOM 2262 O O . PHE A 1 285 ? -16.626 8.869 0.722 1.00 90.75 285 PHE A O 1
ATOM 2269 N N . CYS A 1 286 ? -15.996 9.144 2.854 1.00 92.31 286 CYS A N 1
ATOM 2270 C CA . CYS A 1 286 ? -14.635 8.656 2.672 1.00 92.31 286 CYS A CA 1
ATOM 2271 C C . CYS A 1 286 ? -14.578 7.185 2.227 1.00 92.31 286 CYS A C 1
ATOM 2273 O O . CYS A 1 286 ? -13.751 6.816 1.393 1.00 92.31 286 CYS A O 1
ATOM 2275 N N . ASP A 1 287 ? -15.478 6.365 2.762 1.00 93.12 287 ASP A N 1
ATOM 2276 C CA . ASP A 1 287 ? -15.692 4.957 2.432 1.00 93.12 287 ASP A CA 1
ATOM 2277 C C . ASP A 1 287 ? -16.202 4.783 0.998 1.00 93.12 287 ASP A C 1
ATOM 2279 O O . ASP A 1 287 ? -15.794 3.860 0.288 1.00 93.12 287 ASP A O 1
ATOM 2283 N N . ARG A 1 288 ? -17.041 5.711 0.529 1.00 91.94 288 ARG A N 1
ATOM 2284 C CA . ARG A 1 288 ? -17.571 5.723 -0.834 1.00 91.94 288 ARG A CA 1
ATOM 2285 C C . ARG A 1 288 ? -16.494 6.049 -1.857 1.00 91.94 288 ARG A C 1
ATOM 2287 O O . ARG A 1 288 ? -16.343 5.281 -2.804 1.00 91.94 288 ARG A O 1
ATOM 2294 N N . GLU A 1 289 ? -15.718 7.118 -1.655 1.00 89.81 289 GLU A N 1
ATOM 2295 C CA . GLU A 1 289 ? -14.573 7.410 -2.537 1.00 89.81 289 GLU A CA 1
ATOM 2296 C C . GLU A 1 289 ? -13.583 6.242 -2.545 1.00 89.81 289 GLU A C 1
ATOM 2298 O O . GLU A 1 289 ? -13.175 5.787 -3.613 1.00 89.81 289 GLU A O 1
ATOM 2303 N N . GLN A 1 290 ? -13.233 5.713 -1.370 1.00 91.69 290 GLN A N 1
ATOM 2304 C CA . GLN A 1 290 ? -12.309 4.587 -1.269 1.00 91.69 290 GLN A CA 1
ATOM 2305 C C . GLN A 1 290 ? -12.839 3.352 -2.014 1.00 91.69 290 GLN A C 1
ATOM 2307 O O . GLN A 1 290 ? -12.108 2.759 -2.807 1.00 91.69 290 GLN A O 1
ATOM 2312 N N . THR A 1 291 ? -14.109 2.989 -1.818 1.00 91.38 291 THR A N 1
ATOM 2313 C CA . THR A 1 291 ? -14.742 1.853 -2.506 1.00 91.38 291 THR A CA 1
ATOM 2314 C C . THR A 1 291 ? -14.665 2.016 -4.022 1.00 91.38 291 THR A C 1
ATOM 2316 O O . THR A 1 291 ? -14.255 1.088 -4.723 1.00 91.38 291 THR A O 1
ATOM 2319 N N . ASP A 1 292 ? -15.037 3.189 -4.531 1.00 87.75 292 ASP A N 1
ATOM 2320 C CA . ASP A 1 292 ? -15.062 3.472 -5.965 1.00 87.75 292 ASP A CA 1
ATOM 2321 C C . ASP A 1 292 ? -13.642 3.458 -6.569 1.00 87.75 292 ASP A C 1
ATOM 2323 O O . ASP A 1 292 ? -13.434 2.879 -7.640 1.00 87.75 292 ASP A O 1
ATOM 2327 N N . ILE A 1 293 ? -12.645 4.016 -5.866 1.00 84.81 293 ILE A N 1
ATOM 2328 C CA . ILE A 1 293 ? -11.230 3.982 -6.281 1.00 84.81 293 ILE A CA 1
ATOM 2329 C C . ILE A 1 293 ? -10.704 2.546 -6.322 1.00 84.81 293 ILE A C 1
ATOM 2331 O O . ILE A 1 293 ? -10.151 2.123 -7.338 1.00 84.81 293 ILE A O 1
ATOM 2335 N N . LEU A 1 294 ? -10.878 1.775 -5.246 1.00 87.69 294 LEU A N 1
ATOM 2336 C CA . LEU A 1 294 ? -10.316 0.426 -5.164 1.00 87.69 294 LEU A CA 1
ATOM 2337 C C . LEU A 1 294 ? -10.992 -0.535 -6.155 1.00 87.69 294 LEU A C 1
ATOM 2339 O O . LEU A 1 294 ? -10.311 -1.384 -6.738 1.00 87.69 294 LEU A O 1
ATOM 2343 N N . LYS A 1 295 ? -12.295 -0.360 -6.430 1.00 87.12 295 LYS A N 1
ATOM 2344 C CA . LYS A 1 295 ? -12.996 -1.066 -7.519 1.00 87.12 295 LYS A CA 1
ATOM 2345 C C . LYS A 1 295 ? -12.413 -0.703 -8.886 1.00 87.12 295 LYS A C 1
ATOM 2347 O O . LYS A 1 295 ? -12.081 -1.607 -9.649 1.00 87.12 295 LYS A O 1
ATOM 2352 N N . ALA A 1 296 ? -12.234 0.587 -9.182 1.00 79.94 296 ALA A N 1
ATOM 2353 C CA . ALA A 1 296 ? -11.646 1.038 -10.449 1.00 79.94 296 ALA A CA 1
ATOM 2354 C C . ALA A 1 296 ? -10.205 0.528 -10.645 1.00 79.94 296 ALA A C 1
ATOM 2356 O O . ALA A 1 296 ? -9.796 0.206 -11.761 1.00 79.94 296 ALA A O 1
ATOM 2357 N N . MET A 1 297 ? -9.448 0.390 -9.555 1.00 79.44 297 MET A N 1
ATOM 2358 C CA . MET A 1 297 ? -8.098 -0.174 -9.574 1.00 79.44 297 MET A CA 1
ATOM 2359 C C . MET A 1 297 ? -8.066 -1.701 -9.734 1.00 79.44 297 MET A C 1
ATOM 2361 O O . MET A 1 297 ? -6.991 -2.239 -10.012 1.00 79.44 297 MET A O 1
ATOM 2365 N N . GLY A 1 298 ? -9.191 -2.405 -9.568 1.00 85.12 298 GLY A N 1
ATOM 2366 C CA . GLY A 1 298 ? -9.216 -3.870 -9.481 1.00 85.12 298 GLY A CA 1
ATOM 2367 C C . GLY A 1 298 ? -8.528 -4.400 -8.216 1.00 85.12 298 GLY A C 1
ATOM 2368 O O . GLY A 1 298 ? -7.964 -5.491 -8.227 1.00 85.12 298 GLY A O 1
ATOM 2369 N N . ARG A 1 299 ? -8.519 -3.601 -7.140 1.00 91.25 299 ARG A N 1
ATOM 2370 C CA . ARG A 1 299 ? -7.833 -3.870 -5.863 1.00 91.25 299 ARG A CA 1
ATOM 2371 C C . ARG A 1 299 ? -8.798 -3.996 -4.677 1.00 91.25 299 ARG A C 1
ATOM 2373 O O . ARG A 1 299 ? -8.388 -3.821 -3.536 1.00 91.25 299 ARG A O 1
ATOM 2380 N N . LEU A 1 300 ? -10.070 -4.304 -4.941 1.00 95.25 300 LEU A N 1
ATOM 2381 C CA . LEU A 1 300 ? -11.079 -4.605 -3.923 1.00 95.25 300 LEU A CA 1
ATOM 2382 C C . LEU A 1 300 ? -11.738 -5.954 -4.214 1.00 95.25 300 LEU A C 1
ATOM 2384 O O . LEU A 1 300 ? -12.359 -6.110 -5.267 1.00 95.25 300 LEU A O 1
ATOM 2388 N N . ALA A 1 301 ? -11.648 -6.898 -3.280 1.00 97.00 301 ALA A N 1
ATOM 2389 C CA . ALA A 1 301 ? -12.372 -8.165 -3.352 1.00 97.00 301 ALA A CA 1
ATOM 2390 C C . ALA A 1 301 ? -13.554 -8.148 -2.379 1.00 97.00 301 ALA A C 1
ATOM 2392 O O . ALA A 1 301 ? -13.376 -7.935 -1.181 1.00 97.00 301 ALA A O 1
ATOM 2393 N N . TYR A 1 302 ? -14.762 -8.366 -2.899 1.00 97.06 302 TYR A N 1
ATOM 2394 C CA . TYR A 1 302 ? -15.955 -8.528 -2.073 1.00 97.06 302 TYR A CA 1
ATOM 2395 C C . TYR A 1 302 ? -16.117 -9.990 -1.651 1.00 97.06 302 TYR A C 1
ATOM 2397 O O . TYR A 1 302 ? -16.080 -10.883 -2.499 1.00 97.06 302 TYR A O 1
ATOM 2405 N N . VAL A 1 303 ? -16.335 -10.217 -0.358 1.00 96.06 303 VAL A N 1
ATOM 2406 C CA . VAL A 1 303 ? -16.570 -11.538 0.226 1.00 96.06 303 VAL A CA 1
ATOM 2407 C C . VAL A 1 303 ? -17.938 -11.538 0.901 1.00 96.06 303 VAL A C 1
ATOM 2409 O O . VAL A 1 303 ? -18.154 -10.847 1.897 1.00 96.06 303 VAL A O 1
ATOM 2412 N N . ASP A 1 304 ? -18.868 -12.338 0.374 1.00 95.31 304 ASP A N 1
ATOM 2413 C CA . ASP A 1 304 ? -20.235 -12.459 0.900 1.00 95.31 304 ASP A CA 1
ATOM 2414 C C . ASP A 1 304 ? -20.293 -13.370 2.141 1.00 95.31 304 ASP A C 1
ATOM 2416 O O . ASP A 1 304 ? -20.916 -14.431 2.158 1.00 95.31 304 ASP A O 1
ATOM 2420 N N . LYS A 1 305 ? -19.552 -12.971 3.176 1.00 93.56 305 LYS A N 1
ATOM 2421 C CA . LYS A 1 305 ? -19.551 -13.558 4.517 1.00 93.56 305 LYS A CA 1
ATOM 2422 C C . LYS A 1 305 ? -19.648 -12.414 5.518 1.00 93.56 305 LYS A C 1
ATOM 2424 O O . LYS A 1 305 ? -18.929 -11.425 5.380 1.00 93.56 305 LYS A O 1
ATOM 2429 N N . ILE A 1 306 ? -20.489 -12.573 6.532 1.00 93.25 306 ILE A N 1
ATOM 2430 C CA . ILE A 1 306 ? -20.592 -11.625 7.642 1.00 93.25 306 ILE A CA 1
ATOM 2431 C C . ILE A 1 306 ? -19.638 -12.100 8.737 1.00 93.25 306 ILE A C 1
ATOM 2433 O O . ILE A 1 306 ? -20.028 -12.871 9.603 1.00 93.25 306 ILE A O 1
ATOM 2437 N N . LEU A 1 307 ? -18.360 -11.719 8.643 1.00 93.25 307 LEU A N 1
ATOM 2438 C CA . LEU A 1 307 ? -17.377 -12.008 9.702 1.00 93.25 307 LEU A CA 1
ATOM 2439 C C . LEU A 1 307 ? -17.472 -10.997 10.848 1.00 93.25 307 LEU A C 1
ATOM 2441 O O . LEU A 1 307 ? -17.294 -11.342 12.016 1.00 93.25 307 LEU A O 1
ATOM 2445 N N . ILE A 1 308 ? -17.736 -9.742 10.487 1.00 93.44 308 ILE A N 1
ATOM 2446 C CA . ILE A 1 308 ? -17.860 -8.603 11.387 1.00 93.44 308 ILE A CA 1
ATOM 2447 C C . ILE A 1 308 ? -19.150 -7.886 10.996 1.00 93.44 308 ILE A C 1
ATOM 2449 O O . ILE A 1 308 ? -19.289 -7.426 9.865 1.00 93.44 308 ILE A O 1
ATOM 2453 N N . GLU A 1 309 ? -20.104 -7.847 11.916 1.00 90.25 309 GLU A N 1
ATOM 2454 C CA . GLU A 1 309 ? -21.416 -7.234 11.719 1.00 90.25 309 GLU A CA 1
ATOM 2455 C C . GLU A 1 309 ? -21.368 -5.756 12.116 1.00 90.25 309 GLU A C 1
ATOM 2457 O O . GLU A 1 309 ? -20.823 -5.412 13.170 1.00 90.25 309 GLU A O 1
ATOM 2462 N N . HIS A 1 310 ? -21.943 -4.876 11.293 1.00 86.38 310 HIS A N 1
ATOM 2463 C CA . HIS A 1 310 ? -22.002 -3.444 11.586 1.00 86.38 310 HIS A CA 1
ATOM 2464 C C . HIS A 1 310 ? -23.307 -3.084 12.305 1.00 86.38 310 HIS A C 1
ATOM 2466 O O . HIS A 1 310 ? -24.352 -2.890 11.684 1.00 86.38 310 HIS A O 1
ATOM 2472 N N . LYS A 1 311 ? -23.244 -2.958 13.632 1.00 80.38 311 LYS A N 1
ATOM 2473 C CA . LYS A 1 311 ? -24.388 -2.638 14.498 1.00 80.38 311 LYS A CA 1
ATOM 2474 C C . LYS A 1 311 ? -24.589 -1.129 14.614 1.00 80.38 311 LYS A C 1
ATOM 2476 O O . LYS A 1 311 ? -24.281 -0.520 15.632 1.00 80.38 311 LYS A O 1
ATOM 2481 N N . HIS A 1 312 ? -25.101 -0.508 13.557 1.00 68.94 312 HIS A N 1
ATOM 2482 C CA . HIS A 1 312 ? -25.316 0.941 13.515 1.00 68.94 312 HIS A CA 1
ATOM 2483 C C . HIS A 1 312 ? -26.734 1.343 13.961 1.00 68.94 312 HIS A C 1
ATOM 2485 O O . HIS A 1 312 ? -27.716 0.671 13.640 1.00 68.94 312 HIS A O 1
ATOM 2491 N N . HIS A 1 313 ? -26.874 2.501 14.621 1.00 62.38 313 HIS A N 1
ATOM 2492 C CA . HIS A 1 313 ? -28.163 2.965 15.167 1.00 62.38 313 HIS A CA 1
ATOM 2493 C C . HIS A 1 313 ? -29.269 3.144 14.105 1.00 62.38 313 HIS A C 1
ATOM 2495 O O . HIS A 1 313 ? -30.455 3.022 14.401 1.00 62.38 313 HIS A O 1
ATOM 2501 N N . ILE A 1 314 ? -28.893 3.422 12.850 1.00 58.38 314 ILE A N 1
ATOM 2502 C CA . ILE A 1 314 ? -29.827 3.582 11.716 1.00 58.38 314 ILE A CA 1
ATOM 2503 C C . ILE A 1 314 ? -30.572 2.275 11.393 1.00 58.38 314 ILE A C 1
ATOM 2505 O O . ILE A 1 314 ? -31.687 2.331 10.877 1.00 58.38 314 ILE A O 1
ATOM 2509 N N . TRP A 1 315 ? -29.994 1.117 11.717 1.00 58.19 315 TRP A N 1
ATOM 2510 C CA . TRP A 1 315 ? -30.562 -0.190 11.372 1.00 58.19 315 TRP A CA 1
ATOM 2511 C C . TRP A 1 315 ? -31.437 -0.793 12.475 1.00 58.19 315 TRP A C 1
ATOM 2513 O O . TRP A 1 315 ? -32.120 -1.784 12.239 1.00 58.19 315 TRP A O 1
ATOM 2523 N N . GLY A 1 316 ? -31.496 -0.158 13.651 1.00 56.25 316 GLY A N 1
ATOM 2524 C CA . GLY A 1 316 ? -32.361 -0.595 14.748 1.00 56.25 316 GLY A CA 1
ATOM 2525 C C . GLY A 1 316 ? -31.836 -1.800 15.536 1.00 56.25 316 GLY A C 1
ATOM 2526 O O . GLY A 1 316 ? -32.595 -2.380 16.310 1.00 56.25 316 GLY A O 1
ATOM 2527 N N . ASP A 1 317 ? -30.548 -2.138 15.410 1.00 55.12 317 ASP A N 1
ATOM 2528 C CA . ASP A 1 317 ? -29.892 -3.293 16.056 1.00 55.12 317 ASP A CA 1
ATOM 2529 C C . ASP A 1 317 ? -29.604 -3.093 17.564 1.00 55.12 317 ASP A C 1
ATOM 2531 O O . ASP A 1 317 ? -28.661 -3.656 18.121 1.00 55.12 317 ASP A O 1
ATOM 2535 N N . GLY A 1 318 ? -30.408 -2.271 18.246 1.00 54.56 318 GLY A N 1
ATOM 2536 C CA . GLY A 1 318 ? -30.280 -2.000 19.683 1.00 54.56 318 GLY A CA 1
ATOM 2537 C C . GLY A 1 318 ? -29.220 -0.961 20.070 1.00 54.56 318 GLY A C 1
ATOM 2538 O O . GLY A 1 318 ? -28.960 -0.791 21.257 1.00 54.56 318 GLY A O 1
ATOM 2539 N N . VAL A 1 319 ? -28.630 -0.251 19.102 1.00 59.38 319 VAL A N 1
ATOM 2540 C CA . VAL A 1 319 ? -27.726 0.887 19.347 1.00 59.38 319 VAL A CA 1
ATOM 2541 C C . VAL A 1 319 ? -28.521 2.188 19.254 1.00 59.38 319 VAL A C 1
ATOM 2543 O O . VAL A 1 319 ? -29.122 2.476 18.220 1.00 59.38 319 VAL A O 1
ATOM 2546 N N . GLU A 1 320 ? -28.550 2.975 20.330 1.00 63.31 320 GLU A N 1
ATOM 2547 C CA . GLU A 1 320 ? -29.207 4.286 20.334 1.00 63.31 320 GLU A CA 1
ATOM 2548 C C . GLU A 1 320 ? -28.316 5.359 19.692 1.00 63.31 320 GLU A C 1
ATOM 2550 O O . GLU A 1 320 ? -27.085 5.292 19.736 1.00 63.31 320 GLU A O 1
ATOM 2555 N N . LYS A 1 321 ? -28.939 6.370 19.074 1.00 70.81 321 LYS A N 1
ATOM 2556 C CA . LYS A 1 321 ? -28.207 7.519 18.533 1.00 70.81 321 LYS A CA 1
ATOM 2557 C C . LYS A 1 321 ? -27.677 8.365 19.692 1.00 70.81 321 LYS A C 1
ATOM 2559 O O . LYS A 1 321 ? -28.458 8.823 20.520 1.00 70.81 321 LYS A O 1
ATOM 2564 N N . ASP A 1 322 ? -26.369 8.596 19.718 1.00 76.44 322 ASP A N 1
ATOM 2565 C CA . ASP A 1 322 ? -25.678 9.342 20.767 1.00 76.44 322 ASP A CA 1
ATOM 2566 C C . ASP A 1 322 ? -25.051 10.648 20.241 1.00 76.44 322 ASP A C 1
ATOM 2568 O O . ASP A 1 322 ? -25.089 10.966 19.048 1.00 76.44 322 ASP A O 1
ATOM 2572 N N . ALA A 1 323 ? -24.437 11.411 21.150 1.00 75.88 323 ALA A N 1
ATOM 2573 C CA . ALA A 1 323 ? -23.801 12.687 20.830 1.00 75.88 323 ALA A CA 1
ATOM 2574 C C . ALA A 1 323 ? -22.616 12.554 19.852 1.00 75.88 323 ALA A C 1
ATOM 2576 O O . ALA A 1 323 ? -22.304 13.505 19.129 1.00 75.88 323 ALA A O 1
ATOM 2577 N N . LEU A 1 324 ? -21.947 11.393 19.806 1.00 75.88 324 LEU A N 1
ATOM 2578 C CA . LEU A 1 324 ? -20.869 11.157 18.847 1.00 75.88 324 LEU A CA 1
ATOM 2579 C C . LEU A 1 324 ? -21.435 10.978 17.434 1.00 75.88 324 LEU A C 1
ATOM 2581 O O . LEU A 1 324 ? -20.893 11.560 16.491 1.00 75.88 324 LEU A O 1
ATOM 2585 N N . TYR A 1 325 ? -22.542 10.244 17.287 1.00 79.00 325 TYR A N 1
ATOM 2586 C CA . TYR A 1 325 ? -23.261 10.141 16.017 1.00 79.00 325 TYR A CA 1
ATOM 2587 C C . TYR A 1 325 ? -23.761 11.509 15.549 1.00 79.00 325 TYR A C 1
ATOM 2589 O O . TYR A 1 325 ? -23.511 11.885 14.409 1.00 79.00 325 TYR A O 1
ATOM 2597 N N . GLU A 1 326 ? -24.379 12.305 16.425 1.00 74.81 326 GLU A N 1
ATOM 2598 C CA . GLU A 1 326 ? -24.824 13.664 16.077 1.00 74.81 326 GLU A CA 1
ATOM 2599 C C . GLU A 1 326 ? -23.673 14.565 15.604 1.00 74.81 326 GLU A C 1
ATOM 2601 O O . GLU A 1 326 ? -23.799 15.253 14.587 1.00 74.81 326 GLU A O 1
ATOM 2606 N N . ARG A 1 327 ? -22.530 14.531 16.304 1.00 79.94 327 ARG A N 1
ATOM 2607 C CA . ARG A 1 327 ? -21.321 15.276 15.921 1.00 79.94 327 ARG A CA 1
ATOM 2608 C C . ARG A 1 327 ? -20.806 14.860 14.543 1.00 79.94 327 ARG A C 1
ATOM 2610 O O . ARG A 1 327 ? -20.397 15.723 13.767 1.00 79.94 327 ARG A O 1
ATOM 2617 N N . ASN A 1 328 ? -20.791 13.561 14.259 1.00 80.69 3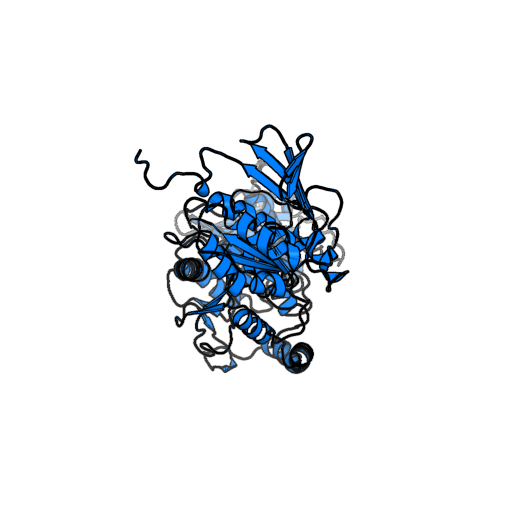28 ASN A N 1
ATOM 2618 C CA . ASN A 1 328 ? -20.284 13.010 13.004 1.00 80.69 328 ASN A CA 1
ATOM 2619 C C . ASN A 1 328 ? -21.235 13.283 11.828 1.00 80.69 328 ASN A C 1
ATOM 2621 O O . ASN A 1 328 ? -20.771 13.681 10.759 1.00 80.69 328 ASN A O 1
ATOM 2625 N N . ASP A 1 329 ? -22.544 13.132 12.034 1.00 78.62 329 ASP A N 1
ATOM 2626 C CA . ASP A 1 329 ? -23.583 13.378 11.025 1.00 78.62 329 ASP A CA 1
ATOM 2627 C C . ASP A 1 329 ? -23.660 14.855 10.626 1.00 78.62 329 ASP A C 1
ATOM 2629 O O . ASP A 1 329 ? -23.901 15.183 9.464 1.00 78.62 329 ASP A O 1
ATOM 2633 N N . ALA A 1 330 ? -23.391 15.774 11.560 1.00 77.81 330 ALA A N 1
ATOM 2634 C CA . ALA A 1 330 ? -23.371 17.211 11.279 1.00 77.81 330 ALA A CA 1
ATOM 2635 C C . ALA A 1 330 ? -22.351 17.610 10.189 1.00 77.81 330 ALA A C 1
ATOM 2637 O O . ALA A 1 330 ? -22.464 18.689 9.602 1.00 77.81 330 ALA A O 1
ATOM 2638 N N . LEU A 1 331 ? -21.369 16.747 9.901 1.00 82.00 331 LEU A N 1
ATOM 2639 C CA . LEU A 1 331 ? -20.323 16.965 8.899 1.00 82.00 331 LEU A CA 1
ATOM 2640 C C . LEU A 1 331 ? -20.700 16.457 7.498 1.00 82.00 331 LEU A C 1
ATOM 2642 O O . LEU A 1 331 ? -19.978 16.746 6.542 1.00 82.00 331 LEU A O 1
ATOM 2646 N N . GLU A 1 332 ? -21.843 15.775 7.340 1.00 84.19 332 GLU A N 1
ATOM 2647 C CA . GLU A 1 332 ? -22.305 15.209 6.061 1.00 84.19 332 GLU A CA 1
ATOM 2648 C C . GLU A 1 332 ? -22.306 16.248 4.934 1.00 84.19 332 GLU A C 1
ATOM 2650 O O . GLU A 1 332 ? -21.861 15.985 3.817 1.00 84.19 332 GLU A O 1
ATOM 2655 N N . GLY A 1 333 ? -22.788 17.459 5.226 1.00 82.44 333 GLY A N 1
ATOM 2656 C CA . GLY A 1 333 ? -22.885 18.531 4.241 1.00 82.44 333 GLY A CA 1
ATOM 2657 C C . GLY A 1 333 ? -21.530 19.008 3.714 1.00 82.44 333 GLY A C 1
ATOM 2658 O O . GLY A 1 333 ? -21.454 19.413 2.552 1.00 82.44 333 GLY A O 1
ATOM 2659 N N . ASP A 1 334 ? -20.484 18.960 4.539 1.00 85.19 334 ASP A N 1
ATOM 2660 C CA . ASP A 1 334 ? -19.118 19.313 4.148 1.00 85.19 334 ASP A CA 1
ATOM 2661 C C . ASP A 1 334 ? -18.469 18.165 3.376 1.00 85.19 334 ASP A C 1
ATOM 2663 O O . ASP A 1 334 ? -17.973 18.378 2.271 1.00 85.19 334 ASP A O 1
ATOM 2667 N N . ASP A 1 335 ? -18.552 16.943 3.899 1.00 89.44 335 ASP A N 1
ATOM 2668 C CA . ASP A 1 335 ? -17.943 15.767 3.273 1.00 89.44 335 ASP A CA 1
ATOM 2669 C C . ASP A 1 335 ? -18.583 15.415 1.932 1.00 89.44 335 ASP A C 1
ATOM 2671 O O . ASP A 1 335 ? -17.884 15.039 0.993 1.00 89.44 335 ASP A O 1
ATOM 2675 N N . ARG A 1 336 ? -19.894 15.623 1.778 1.00 88.94 336 ARG A N 1
ATOM 2676 C CA . ARG A 1 336 ? -20.560 15.493 0.477 1.00 88.94 336 ARG A CA 1
ATOM 2677 C C . ARG A 1 336 ? -20.030 16.507 -0.532 1.00 88.94 336 ARG A C 1
ATOM 2679 O O . ARG A 1 336 ? -19.862 16.166 -1.696 1.00 88.94 336 ARG A O 1
ATOM 2686 N N . LYS A 1 337 ? -19.769 17.756 -0.120 1.00 87.62 337 LYS A N 1
ATOM 2687 C CA . LYS A 1 337 ? -19.167 18.755 -1.022 1.00 87.62 337 LYS A CA 1
ATOM 2688 C C . LYS A 1 337 ? -17.757 18.334 -1.414 1.00 87.62 337 LYS A C 1
ATOM 2690 O O . LYS A 1 337 ? -17.443 18.407 -2.596 1.00 87.62 337 LYS A O 1
ATOM 2695 N N . THR A 1 338 ? -16.955 17.866 -0.457 1.00 87.94 338 THR A N 1
ATOM 2696 C CA . THR A 1 338 ? -15.624 17.303 -0.717 1.00 87.94 338 THR A CA 1
ATOM 2697 C C . THR A 1 338 ? -15.713 16.155 -1.721 1.00 87.94 338 THR A C 1
ATOM 2699 O O . THR A 1 338 ? -15.019 16.176 -2.732 1.00 87.94 338 THR A O 1
ATOM 2702 N N . PHE A 1 339 ? -16.627 15.206 -1.512 1.00 87.94 339 PHE A N 1
ATOM 2703 C CA . PHE A 1 339 ? -16.857 14.084 -2.420 1.00 87.94 339 PHE A CA 1
ATOM 2704 C C . PHE A 1 339 ? -17.225 14.541 -3.832 1.00 87.94 339 PHE A C 1
ATOM 2706 O O . PHE A 1 339 ? -16.584 14.120 -4.787 1.00 87.94 339 PHE A O 1
ATOM 2713 N N . GLU A 1 340 ? -18.207 15.431 -3.986 1.00 85.50 340 GLU A N 1
ATOM 2714 C CA . GLU A 1 340 ? -18.632 15.919 -5.307 1.00 85.50 340 GLU A CA 1
ATOM 2715 C C . GLU A 1 340 ? -17.564 16.781 -6.000 1.00 85.50 340 GLU A C 1
ATOM 2717 O O . GLU A 1 340 ? -17.452 16.745 -7.220 1.00 85.50 340 GLU A O 1
ATOM 2722 N N . GLN A 1 341 ? -16.753 17.536 -5.250 1.00 83.56 341 GLN A N 1
ATOM 2723 C CA . GLN A 1 341 ? -15.613 18.278 -5.806 1.00 83.56 341 GLN A CA 1
ATOM 2724 C C . GLN A 1 341 ? -14.527 17.334 -6.321 1.00 83.56 341 GLN A C 1
ATOM 2726 O O . GLN A 1 341 ? -13.966 17.555 -7.393 1.00 83.56 341 GLN A O 1
ATOM 2731 N N . ARG A 1 342 ? -14.241 16.279 -5.555 1.00 82.06 342 ARG A N 1
ATOM 2732 C CA . ARG A 1 342 ? -13.210 15.293 -5.880 1.00 82.06 342 ARG A CA 1
ATOM 2733 C C . ARG A 1 342 ? -13.672 14.308 -6.940 1.00 82.06 342 ARG A C 1
ATOM 2735 O O . ARG A 1 342 ? -12.840 13.781 -7.668 1.00 82.06 342 ARG A O 1
ATOM 2742 N N . LYS A 1 343 ? -14.970 14.038 -7.049 1.00 78.38 343 LYS A N 1
ATOM 2743 C CA . LYS A 1 343 ? -15.560 13.186 -8.080 1.00 78.38 343 LYS A CA 1
ATOM 2744 C C . LYS A 1 343 ? -15.507 13.924 -9.412 1.00 78.38 343 LYS A C 1
ATOM 2746 O O . LYS A 1 343 ? -16.243 14.875 -9.656 1.00 78.38 343 LYS A O 1
ATOM 2751 N N . VAL A 1 344 ? -14.603 13.502 -10.290 1.00 65.44 344 VAL A N 1
ATOM 2752 C CA . VAL A 1 344 ? -14.370 14.205 -11.555 1.00 65.44 344 VAL A CA 1
ATOM 2753 C C . VAL A 1 344 ? -15.613 14.077 -12.435 1.00 65.44 344 VAL A C 1
ATOM 2755 O O . VAL A 1 344 ? -15.983 12.979 -12.854 1.00 65.44 344 VAL A O 1
ATOM 2758 N N . LEU A 1 345 ? -16.226 15.215 -12.782 1.00 48.31 345 LEU A N 1
ATOM 2759 C CA . LEU A 1 345 ? -17.112 15.345 -13.941 1.00 48.31 345 LEU A CA 1
ATOM 2760 C C . LEU A 1 345 ? -16.290 15.042 -15.206 1.00 48.31 345 LEU A C 1
ATOM 2762 O O . LEU A 1 345 ? -15.676 15.924 -15.800 1.00 48.31 345 LEU A O 1
ATOM 2766 N N . THR A 1 346 ? -16.212 13.755 -15.543 1.00 39.69 346 THR A N 1
ATOM 2767 C CA . THR A 1 346 ? -15.795 13.136 -16.811 1.00 39.69 346 THR A CA 1
ATOM 2768 C C . THR A 1 346 ? -15.104 14.057 -17.827 1.00 39.69 346 THR A C 1
ATOM 2770 O O . THR A 1 346 ? -15.762 14.747 -18.608 1.00 39.69 346 THR A O 1
ATOM 2773 N N . ARG A 1 347 ? -13.777 13.924 -17.971 1.00 39.69 347 ARG A N 1
ATOM 2774 C CA . ARG A 1 347 ? -13.213 13.912 -19.331 1.00 39.69 347 ARG A CA 1
ATOM 2775 C C . ARG A 1 347 ? -13.647 12.585 -19.971 1.00 39.69 347 ARG A C 1
ATOM 2777 O O . ARG A 1 347 ? -13.512 11.561 -19.303 1.00 39.69 347 ARG A O 1
ATOM 2784 N N . PRO A 1 348 ? -14.125 12.553 -21.227 1.00 33.84 348 PRO A N 1
ATOM 2785 C CA . PRO A 1 348 ? -14.727 11.366 -21.859 1.00 33.84 348 PRO A CA 1
ATOM 2786 C C . PRO A 1 348 ? -13.803 10.138 -22.035 1.00 33.84 348 PRO A C 1
ATOM 2788 O O . PRO A 1 348 ? -14.215 9.143 -22.622 1.00 33.84 348 PRO A O 1
ATOM 2791 N N . HIS A 1 349 ? -12.580 10.172 -21.495 1.00 37.81 349 HIS A N 1
ATOM 2792 C CA . HIS A 1 349 ? -11.595 9.086 -21.533 1.00 37.81 349 HIS A CA 1
ATOM 2793 C C . HIS A 1 349 ? -10.908 8.815 -20.180 1.00 37.81 349 HIS A C 1
ATOM 2795 O O . HIS A 1 349 ? -9.927 8.076 -20.136 1.00 37.81 349 HIS A O 1
ATOM 2801 N N . ALA A 1 350 ? -11.369 9.412 -19.074 1.00 42.12 350 ALA A N 1
ATOM 2802 C CA . ALA A 1 350 ? -10.750 9.175 -17.773 1.00 42.12 350 ALA A CA 1
ATOM 2803 C C . ALA A 1 350 ? -11.128 7.779 -17.247 1.00 42.12 350 ALA A C 1
ATOM 2805 O O . ALA A 1 350 ? -12.276 7.537 -16.888 1.00 42.12 350 ALA A O 1
ATOM 2806 N N . GLN A 1 351 ? -10.149 6.875 -17.157 1.00 52.44 351 GLN A N 1
ATOM 2807 C CA . GLN A 1 351 ? -10.260 5.561 -16.499 1.00 52.44 351 GLN A CA 1
ATOM 2808 C C . GLN A 1 351 ? -10.446 5.660 -14.967 1.00 52.44 351 GLN A C 1
ATOM 2810 O O . GLN A 1 351 ? -10.337 4.656 -14.268 1.00 52.44 351 GLN A O 1
ATOM 2815 N N . TRP A 1 352 ? -10.686 6.857 -14.422 1.00 55.78 352 TRP A N 1
ATOM 2816 C CA . TRP A 1 352 ? -10.538 7.149 -13.003 1.00 55.78 352 TRP A CA 1
ATOM 2817 C C . TRP A 1 352 ? -11.695 8.023 -12.464 1.00 55.78 352 TRP A C 1
ATOM 2819 O O . TRP A 1 352 ? -11.959 9.077 -13.045 1.00 55.78 352 TRP A O 1
ATOM 2829 N N . PRO A 1 353 ? -12.381 7.626 -11.367 1.00 57.66 353 PRO A N 1
ATOM 2830 C CA . PRO A 1 353 ? -13.593 8.309 -10.890 1.00 57.66 353 PRO A CA 1
ATOM 2831 C C . PRO A 1 353 ? -13.368 9.598 -10.065 1.00 57.66 353 PRO A C 1
ATOM 2833 O O . PRO A 1 353 ? -14.326 10.335 -9.838 1.00 57.66 353 PRO A O 1
ATOM 2836 N N . PHE A 1 354 ? -12.133 9.907 -9.644 1.00 62.12 354 PHE A N 1
ATOM 2837 C CA . PHE A 1 354 ? -11.807 11.059 -8.777 1.00 62.12 354 PHE A CA 1
ATOM 2838 C C . PHE A 1 354 ? -10.605 11.901 -9.241 1.00 62.12 354 PHE A C 1
ATOM 2840 O O . PHE A 1 354 ? -9.846 11.519 -10.122 1.00 62.12 354 PHE A O 1
ATOM 2847 N N . GLU A 1 355 ? -10.378 13.063 -8.641 1.00 57.91 355 GLU A N 1
ATOM 2848 C CA . GLU A 1 355 ? -9.163 13.831 -8.879 1.00 57.91 355 GLU A CA 1
ATOM 2849 C C . GLU A 1 355 ? -7.983 13.041 -8.290 1.00 57.91 355 GLU A C 1
ATOM 2851 O O . GLU A 1 355 ? -7.913 12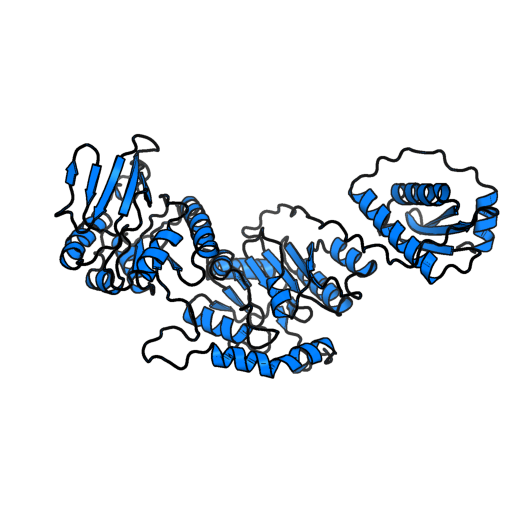.736 -7.094 1.00 57.91 355 GLU A O 1
ATOM 2856 N N . ALA A 1 356 ? -7.086 12.593 -9.162 1.00 62.97 356 ALA A N 1
ATOM 2857 C CA . ALA A 1 356 ? -5.899 11.837 -8.805 1.00 62.97 356 ALA A CA 1
ATOM 2858 C C . ALA A 1 356 ? -4.704 12.395 -9.565 1.00 62.97 356 ALA A C 1
ATOM 2860 O O . ALA A 1 356 ? -4.864 12.836 -10.709 1.00 62.97 356 ALA A O 1
ATOM 2861 N N . PRO A 1 357 ? -3.505 12.363 -8.960 1.00 71.94 357 PRO A N 1
ATOM 2862 C CA . PRO A 1 357 ? -2.312 12.646 -9.730 1.00 71.94 357 PRO A CA 1
ATOM 2863 C C . PRO A 1 357 ? -2.224 11.633 -10.891 1.00 71.94 357 PRO A C 1
ATOM 2865 O O . PRO A 1 357 ? -2.698 10.501 -10.741 1.00 71.94 357 PRO A O 1
ATOM 2868 N N . PRO A 1 358 ? -1.665 12.014 -12.053 1.00 81.94 358 PRO A N 1
ATOM 2869 C CA . PRO A 1 358 ? -1.553 11.098 -13.180 1.00 81.94 358 PRO A CA 1
ATOM 2870 C C . PRO A 1 358 ? -0.816 9.818 -12.781 1.00 81.94 358 PRO A C 1
ATOM 2872 O O . PRO A 1 358 ? 0.206 9.868 -12.095 1.00 81.94 358 PRO A O 1
ATOM 2875 N N . LEU A 1 359 ? -1.313 8.668 -13.235 1.00 87.38 359 LEU A N 1
ATOM 2876 C CA . LEU A 1 359 ? -0.605 7.403 -13.086 1.00 87.38 359 LEU A CA 1
ATOM 2877 C C . LEU A 1 359 ? 0.557 7.388 -14.088 1.00 87.38 359 LEU A C 1
ATOM 2879 O O . LEU A 1 359 ? 0.387 7.043 -15.257 1.00 87.38 359 LEU A O 1
ATOM 2883 N N . TRP A 1 360 ? 1.731 7.837 -13.654 1.00 94.00 360 TRP A N 1
ATOM 2884 C CA . TRP A 1 360 ? 2.885 8.021 -14.528 1.00 94.00 360 TRP A CA 1
ATOM 2885 C C . TRP A 1 360 ? 3.539 6.708 -14.935 1.00 94.00 360 TRP A C 1
ATOM 2887 O O . TRP A 1 360 ? 3.935 6.581 -16.091 1.00 94.00 360 TRP A O 1
ATOM 2897 N N . LEU A 1 361 ? 3.653 5.745 -14.017 1.00 97.00 361 LEU A N 1
ATOM 2898 C CA . LEU A 1 361 ? 4.461 4.544 -14.230 1.00 97.00 361 LEU A CA 1
ATOM 2899 C C . LEU A 1 361 ? 3.727 3.267 -13.809 1.00 97.00 361 LEU A C 1
ATOM 2901 O O . LEU A 1 361 ? 3.232 3.168 -12.689 1.00 97.00 361 LEU A O 1
ATOM 2905 N N . SER A 1 362 ? 3.740 2.258 -14.674 1.00 97.44 362 SER A N 1
ATOM 2906 C CA . SER A 1 362 ? 3.482 0.868 -14.295 1.00 97.44 362 SER A CA 1
ATOM 2907 C C . SER A 1 362 ? 4.802 0.110 -14.223 1.00 97.44 362 SER A C 1
ATOM 2909 O O . SER A 1 362 ? 5.513 0.002 -15.226 1.00 97.44 362 SER A O 1
ATOM 2911 N N . VAL A 1 363 ? 5.117 -0.432 -13.050 1.00 98.50 363 VAL A N 1
ATOM 2912 C CA . VAL A 1 363 ? 6.235 -1.360 -12.861 1.00 98.50 363 VAL A CA 1
ATOM 2913 C C . VAL A 1 363 ? 5.716 -2.784 -13.035 1.00 98.50 363 VAL A C 1
ATOM 2915 O O . VAL A 1 363 ? 4.800 -3.212 -12.335 1.00 98.50 363 VAL A O 1
ATOM 2918 N N . LEU A 1 364 ? 6.273 -3.503 -14.004 1.00 98.56 364 LEU A N 1
ATOM 2919 C CA . LEU A 1 364 ? 5.796 -4.814 -14.440 1.00 98.56 364 LEU A CA 1
ATOM 2920 C C . LEU A 1 364 ? 6.821 -5.889 -14.064 1.00 98.56 364 LEU A C 1
ATOM 2922 O O . LEU A 1 364 ? 7.968 -5.826 -14.504 1.00 98.56 364 LEU A O 1
ATOM 2926 N N . ILE A 1 365 ? 6.422 -6.882 -13.271 1.00 98.31 365 ILE A N 1
ATOM 2927 C CA . ILE A 1 365 ? 7.341 -7.885 -12.718 1.00 98.31 365 ILE A CA 1
ATOM 2928 C C . ILE A 1 365 ? 6.900 -9.287 -13.138 1.00 98.31 365 ILE A C 1
ATOM 2930 O O . ILE A 1 365 ? 5.826 -9.768 -12.775 1.00 98.31 365 ILE A O 1
ATOM 2934 N N . CYS A 1 366 ? 7.752 -9.965 -13.904 1.00 97.25 366 CYS A N 1
ATOM 2935 C CA . CYS A 1 366 ? 7.597 -11.387 -14.200 1.00 97.25 366 CYS A CA 1
ATOM 2936 C C . CYS A 1 366 ? 8.321 -12.189 -13.117 1.00 97.25 366 CYS A C 1
ATOM 2938 O O . CYS A 1 366 ? 9.501 -11.958 -12.876 1.00 97.25 366 CYS A O 1
ATOM 2940 N N . THR A 1 367 ? 7.648 -13.151 -12.491 1.00 95.31 367 THR A N 1
ATOM 2941 C CA . THR A 1 367 ? 8.238 -1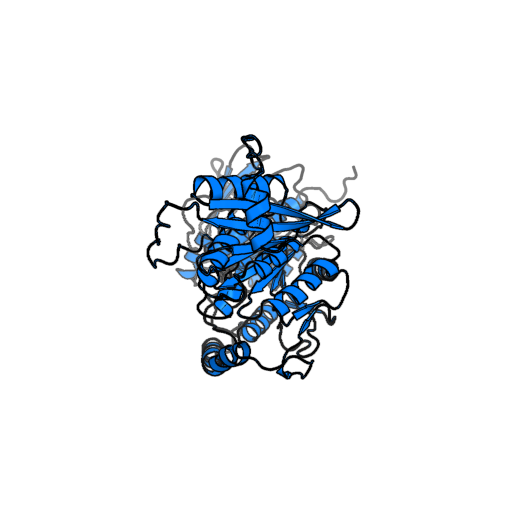3.950 -11.404 1.00 95.31 367 THR A CA 1
ATOM 2942 C C . THR A 1 367 ? 7.854 -15.423 -11.518 1.00 95.31 367 THR A C 1
ATOM 2944 O O . THR A 1 367 ? 7.116 -15.814 -12.420 1.00 95.31 367 THR A O 1
ATOM 2947 N N . VAL A 1 368 ? 8.369 -16.267 -10.633 1.00 92.44 368 VAL A N 1
ATOM 2948 C CA . VAL A 1 368 ? 7.926 -17.654 -10.438 1.00 92.44 368 VAL A CA 1
ATOM 2949 C C . VAL A 1 368 ? 7.797 -17.921 -8.938 1.00 92.44 368 VAL A C 1
ATOM 2951 O O . VAL A 1 368 ? 8.532 -17.303 -8.161 1.00 92.44 368 VAL A O 1
ATOM 2954 N N . PRO A 1 369 ? 6.948 -18.866 -8.493 1.00 89.56 369 PRO A N 1
ATOM 2955 C CA . PRO A 1 369 ? 6.739 -19.132 -7.067 1.00 89.56 369 PRO A CA 1
ATOM 2956 C C . PRO A 1 369 ? 8.039 -19.388 -6.288 1.00 89.56 369 PRO A C 1
ATOM 2958 O O . PRO A 1 369 ? 8.192 -18.942 -5.150 1.00 89.56 369 PRO A O 1
ATOM 2961 N N . ALA A 1 370 ? 9.023 -20.033 -6.923 1.00 88.62 370 ALA A N 1
ATOM 2962 C CA . ALA A 1 370 ? 10.334 -20.304 -6.333 1.00 88.62 370 ALA A CA 1
ATOM 2963 C C . ALA A 1 370 ? 11.155 -19.041 -5.985 1.00 88.62 370 ALA A C 1
ATOM 2965 O O . ALA A 1 370 ? 12.056 -19.121 -5.149 1.00 88.62 370 ALA A O 1
ATOM 2966 N N . ARG A 1 371 ? 10.851 -17.878 -6.582 1.00 86.81 371 ARG A N 1
ATOM 2967 C CA . ARG A 1 371 ? 11.540 -16.592 -6.348 1.00 86.81 371 ARG A CA 1
ATOM 2968 C C . ARG A 1 371 ? 10.763 -15.623 -5.457 1.00 86.81 371 ARG A C 1
ATOM 2970 O O . ARG A 1 371 ? 11.125 -14.454 -5.334 1.00 86.81 371 ARG A O 1
ATOM 2977 N N . LYS A 1 372 ? 9.743 -16.116 -4.744 1.00 87.50 372 LYS A N 1
ATOM 2978 C CA . LYS A 1 372 ? 8.915 -15.320 -3.820 1.00 87.50 372 LYS A CA 1
ATOM 2979 C C . LYS A 1 372 ? 9.733 -14.473 -2.835 1.00 87.50 372 LYS A C 1
ATOM 2981 O O . LYS A 1 372 ? 9.325 -13.366 -2.499 1.00 87.50 372 LYS A O 1
ATOM 2986 N N . LYS A 1 373 ? 10.884 -14.968 -2.361 1.00 84.94 373 LYS A N 1
ATOM 2987 C CA . LYS A 1 373 ? 11.736 -14.229 -1.415 1.00 84.94 373 LYS A CA 1
ATOM 2988 C C . LYS A 1 373 ? 12.399 -13.008 -2.062 1.00 84.94 373 LYS A C 1
ATOM 2990 O O . LYS A 1 373 ? 12.376 -11.937 -1.465 1.00 84.94 373 LYS A O 1
ATOM 2995 N N . GLN A 1 374 ? 12.985 -13.177 -3.245 1.00 84.75 374 GLN A N 1
ATOM 2996 C CA . GLN A 1 374 ? 13.629 -12.104 -4.003 1.00 84.75 374 GLN A CA 1
ATOM 2997 C C . GLN A 1 374 ? 12.592 -11.059 -4.417 1.00 84.75 374 GLN A C 1
ATOM 2999 O O . GLN A 1 374 ? 12.759 -9.877 -4.121 1.00 84.75 374 GLN A O 1
ATOM 3004 N N . LEU A 1 375 ? 11.455 -11.529 -4.941 1.00 89.38 375 LEU A N 1
ATOM 3005 C CA . LEU A 1 375 ? 10.315 -10.686 -5.267 1.00 89.38 375 LEU A CA 1
ATOM 3006 C C . LEU A 1 375 ? 9.861 -9.857 -4.063 1.00 89.38 375 LEU A C 1
ATOM 3008 O O . LEU A 1 375 ? 9.699 -8.651 -4.185 1.00 89.38 375 LEU A O 1
ATOM 3012 N N . ASN A 1 376 ? 9.673 -10.472 -2.891 1.00 85.62 376 ASN A N 1
ATOM 3013 C CA . ASN A 1 376 ? 9.245 -9.733 -1.704 1.00 85.62 376 ASN A CA 1
ATOM 3014 C C . ASN A 1 376 ? 10.245 -8.643 -1.306 1.00 85.62 376 ASN A C 1
ATOM 3016 O O . ASN A 1 376 ? 9.818 -7.539 -0.995 1.00 85.62 376 ASN A O 1
ATOM 3020 N N . TRP A 1 377 ? 11.552 -8.914 -1.380 1.00 83.31 377 TRP A N 1
ATOM 3021 C CA . TRP A 1 377 ? 12.569 -7.898 -1.100 1.00 83.31 377 TRP A CA 1
ATOM 3022 C C . TRP A 1 377 ? 12.477 -6.710 -2.067 1.00 83.31 377 TRP A C 1
ATOM 3024 O O . TRP A 1 377 ? 12.490 -5.557 -1.633 1.00 83.31 377 TRP A O 1
ATOM 3034 N N . LEU A 1 378 ? 12.322 -6.989 -3.365 1.00 88.69 378 LEU A N 1
ATOM 3035 C CA . LEU A 1 378 ? 12.127 -5.959 -4.382 1.00 88.69 378 LEU A CA 1
ATOM 3036 C C . LEU A 1 378 ? 10.842 -5.158 -4.136 1.00 88.69 378 LEU A C 1
ATOM 3038 O O . LEU A 1 378 ? 10.865 -3.931 -4.196 1.00 88.69 378 LEU A O 1
ATOM 3042 N N . LEU A 1 379 ? 9.727 -5.836 -3.858 1.00 90.44 379 LEU A N 1
ATOM 3043 C CA . LEU A 1 379 ? 8.437 -5.190 -3.632 1.00 90.44 379 LEU A CA 1
ATOM 3044 C C . LEU A 1 379 ? 8.470 -4.295 -2.394 1.00 90.44 379 LEU A C 1
ATOM 3046 O O . LEU A 1 379 ? 8.022 -3.156 -2.476 1.00 90.44 379 LEU A O 1
ATOM 3050 N N . ASP A 1 380 ? 9.033 -4.761 -1.281 1.00 85.00 380 ASP A N 1
ATOM 3051 C CA . ASP A 1 380 ? 9.129 -3.962 -0.055 1.00 85.00 380 ASP A CA 1
ATOM 3052 C C . ASP A 1 380 ? 9.972 -2.698 -0.298 1.00 85.00 380 ASP A C 1
ATOM 3054 O O . ASP A 1 380 ? 9.607 -1.598 0.122 1.00 85.00 380 ASP A O 1
ATOM 3058 N N . PHE A 1 381 ? 11.064 -2.825 -1.058 1.00 85.81 381 PHE A N 1
ATOM 3059 C CA . PHE A 1 381 ? 11.893 -1.688 -1.451 1.00 85.81 381 PHE A CA 1
ATOM 3060 C C . PHE A 1 381 ? 11.169 -0.723 -2.404 1.00 85.81 381 PHE A C 1
ATOM 3062 O O . PHE A 1 381 ? 11.254 0.496 -2.244 1.00 85.81 381 PHE A O 1
ATOM 3069 N N . LEU A 1 382 ? 10.429 -1.252 -3.379 1.00 91.19 382 LEU A N 1
ATOM 3070 C CA . LEU A 1 382 ? 9.691 -0.473 -4.370 1.00 91.19 382 LEU A CA 1
ATOM 3071 C C . LEU A 1 382 ? 8.515 0.286 -3.743 1.00 91.19 382 LEU A C 1
ATOM 3073 O O . LEU A 1 382 ? 8.379 1.489 -3.963 1.00 91.19 382 LEU A O 1
ATOM 3077 N N . TYR A 1 383 ? 7.684 -0.377 -2.936 1.00 90.25 383 TYR A N 1
ATOM 3078 C CA . TYR A 1 383 ? 6.530 0.254 -2.290 1.00 90.25 383 TYR A CA 1
ATOM 3079 C C . TYR A 1 383 ? 6.944 1.301 -1.250 1.00 90.25 383 TYR A C 1
ATOM 3081 O O . TYR A 1 383 ? 6.282 2.337 -1.144 1.00 90.25 383 TYR A O 1
ATOM 3089 N N . ALA A 1 384 ? 8.084 1.118 -0.574 1.00 84.75 384 ALA A N 1
ATOM 3090 C CA . ALA A 1 384 ? 8.665 2.161 0.268 1.00 84.75 384 ALA A CA 1
ATOM 3091 C C . ALA A 1 384 ? 8.983 3.442 -0.529 1.00 84.75 384 ALA A C 1
ATOM 3093 O O . ALA A 1 384 ? 8.668 4.541 -0.065 1.00 84.75 384 ALA A O 1
ATOM 3094 N N . GLN A 1 385 ? 9.537 3.317 -1.743 1.00 90.81 385 GLN A N 1
ATOM 3095 C CA . GLN A 1 385 ? 9.766 4.467 -2.628 1.00 90.81 385 GLN A CA 1
ATOM 3096 C C . GLN A 1 385 ? 8.456 5.071 -3.150 1.00 90.81 385 GLN A C 1
ATOM 3098 O O . GLN A 1 385 ? 8.313 6.291 -3.163 1.00 90.81 385 GLN A O 1
ATOM 3103 N N . ILE A 1 386 ? 7.479 4.246 -3.550 1.00 90.69 386 ILE A N 1
ATOM 3104 C CA . ILE A 1 386 ? 6.163 4.728 -4.012 1.00 90.69 386 ILE A CA 1
ATOM 3105 C C . ILE A 1 386 ? 5.509 5.579 -2.925 1.00 90.69 386 ILE A C 1
ATOM 3107 O O . ILE A 1 386 ? 5.095 6.704 -3.201 1.00 90.69 386 ILE A O 1
ATOM 3111 N N . ARG A 1 387 ? 5.480 5.079 -1.687 1.00 87.25 387 ARG A N 1
ATOM 3112 C CA . ARG A 1 387 ? 4.934 5.801 -0.535 1.00 87.25 387 ARG A CA 1
ATOM 3113 C C . ARG A 1 387 ? 5.623 7.148 -0.314 1.00 87.25 387 ARG A C 1
ATOM 3115 O O . ARG A 1 387 ? 4.953 8.130 -0.008 1.00 87.25 387 ARG A O 1
ATOM 3122 N N . ALA A 1 388 ? 6.952 7.174 -0.407 1.00 87.25 388 ALA A N 1
ATOM 3123 C CA . ALA A 1 388 ? 7.753 8.349 -0.083 1.00 87.25 388 ALA A CA 1
ATOM 3124 C C . ALA A 1 388 ? 7.723 9.422 -1.181 1.00 87.25 388 ALA A C 1
ATOM 3126 O O . ALA A 1 388 ? 7.623 10.609 -0.874 1.00 87.25 388 ALA A O 1
ATOM 3127 N N . ASP A 1 389 ? 7.818 9.013 -2.447 1.00 90.25 389 ASP A N 1
ATOM 3128 C CA . ASP A 1 389 ? 8.118 9.925 -3.552 1.00 90.25 389 ASP A CA 1
ATOM 3129 C C . ASP A 1 389 ? 6.973 10.085 -4.560 1.00 90.25 389 ASP A C 1
ATOM 3131 O O . ASP A 1 389 ? 6.905 11.108 -5.243 1.00 90.25 389 ASP A O 1
ATOM 3135 N N . ALA A 1 390 ? 6.084 9.095 -4.699 1.00 88.69 390 ALA A N 1
ATOM 3136 C CA . ALA A 1 390 ? 5.088 9.078 -5.772 1.00 88.69 390 ALA A CA 1
ATOM 3137 C C . ALA A 1 390 ? 3.780 8.336 -5.408 1.00 88.69 390 ALA A C 1
ATOM 3139 O O . ALA A 1 390 ? 3.328 7.478 -6.181 1.00 88.69 390 ALA A O 1
ATOM 3140 N N . PRO A 1 391 ? 3.127 8.658 -4.273 1.00 86.06 391 PRO A N 1
ATOM 3141 C CA . PRO A 1 391 ? 1.893 7.989 -3.877 1.00 86.06 391 PRO A CA 1
ATOM 3142 C C . PRO A 1 391 ? 0.830 8.178 -4.961 1.00 86.06 391 PRO A C 1
ATOM 3144 O O . PRO A 1 391 ? 0.705 9.259 -5.545 1.00 86.06 391 PRO A O 1
ATOM 3147 N N . ARG A 1 392 ? 0.079 7.110 -5.257 1.00 82.12 392 ARG A N 1
ATOM 3148 C CA . ARG A 1 392 ? -0.957 7.053 -6.314 1.00 82.12 392 ARG A CA 1
ATOM 3149 C C . ARG A 1 392 ? -0.480 7.307 -7.757 1.00 82.12 392 ARG A C 1
ATOM 3151 O O . ARG A 1 392 ? -1.308 7.283 -8.661 1.00 82.12 392 ARG A O 1
ATOM 3158 N N . GLN A 1 393 ? 0.814 7.529 -7.992 1.00 89.06 393 GLN A N 1
ATOM 3159 C CA . GLN A 1 393 ? 1.376 7.818 -9.322 1.00 89.06 393 GLN A CA 1
ATOM 3160 C C . GLN A 1 393 ? 2.086 6.616 -9.955 1.00 89.06 393 GLN A C 1
ATOM 3162 O O . GLN A 1 393 ? 2.476 6.676 -11.123 1.00 89.06 393 GLN A O 1
ATOM 3167 N N . VAL A 1 394 ? 2.238 5.527 -9.200 1.00 92.56 394 VAL A N 1
ATOM 3168 C CA . VAL A 1 394 ? 2.844 4.275 -9.653 1.00 92.56 394 VAL A CA 1
ATOM 3169 C C . VAL A 1 394 ? 1.925 3.108 -9.317 1.00 92.56 394 VAL A C 1
ATOM 3171 O O . VAL A 1 394 ? 1.333 3.068 -8.237 1.00 92.56 394 VAL A O 1
ATOM 3174 N N . GLU A 1 395 ? 1.823 2.152 -10.233 1.00 91.12 395 GLU A N 1
ATOM 3175 C CA . GLU A 1 395 ? 1.240 0.836 -9.968 1.00 91.12 395 GLU A CA 1
ATOM 3176 C C . GLU A 1 395 ? 2.278 -0.265 -10.181 1.00 91.12 395 GLU A C 1
ATOM 3178 O O . GLU A 1 395 ? 3.202 -0.117 -10.982 1.00 91.12 395 GLU A O 1
ATOM 3183 N N . VAL A 1 396 ? 2.099 -1.382 -9.479 1.00 95.25 396 VAL A N 1
ATOM 3184 C CA . VAL A 1 396 ? 2.932 -2.576 -9.619 1.00 95.25 396 VAL A CA 1
ATOM 3185 C C . VAL A 1 396 ? 2.039 -3.735 -10.043 1.00 95.25 396 VAL A C 1
ATOM 3187 O O . VAL A 1 396 ? 1.001 -3.978 -9.423 1.00 95.25 396 VAL A O 1
ATOM 3190 N N . LEU A 1 397 ? 2.426 -4.426 -11.114 1.00 94.25 397 LEU A N 1
ATOM 3191 C CA . LEU A 1 397 ? 1.735 -5.608 -11.627 1.00 94.25 397 LEU A CA 1
ATOM 3192 C C . LEU A 1 397 ? 2.699 -6.792 -11.650 1.00 94.25 397 LEU A C 1
ATOM 3194 O O . LEU A 1 397 ? 3.840 -6.658 -12.088 1.00 94.25 397 LEU A O 1
ATOM 3198 N N . ILE A 1 398 ? 2.224 -7.946 -11.187 1.00 96.38 398 ILE A N 1
ATOM 3199 C CA . ILE A 1 398 ? 3.030 -9.153 -10.993 1.00 96.38 398 ILE A CA 1
ATOM 3200 C C . ILE A 1 398 ? 2.358 -10.320 -11.717 1.00 96.38 398 ILE A C 1
ATOM 3202 O O . ILE A 1 398 ? 1.140 -10.477 -11.635 1.00 96.38 398 ILE A O 1
ATOM 3206 N N . ASP A 1 399 ? 3.152 -11.132 -12.416 1.00 95.50 399 ASP A N 1
ATOM 3207 C CA . ASP A 1 399 ? 2.696 -12.377 -13.041 1.00 95.50 399 ASP A CA 1
ATOM 3208 C C . ASP A 1 399 ? 3.600 -13.551 -12.646 1.00 95.50 399 ASP A C 1
ATOM 3210 O O . ASP A 1 399 ? 4.730 -13.704 -13.130 1.00 95.50 399 ASP A O 1
ATOM 3214 N N . ASP A 1 400 ? 3.082 -14.404 -11.767 1.00 94.62 400 ASP A N 1
ATOM 3215 C CA . ASP A 1 400 ? 3.753 -15.577 -11.206 1.00 94.62 400 ASP A CA 1
ATOM 3216 C C . ASP A 1 400 ? 3.335 -16.904 -11.849 1.00 94.62 400 ASP A C 1
ATOM 3218 O O . ASP A 1 400 ? 3.866 -17.949 -11.475 1.00 94.62 400 ASP A O 1
ATOM 3222 N N . ARG A 1 401 ? 2.459 -16.886 -12.863 1.00 93.38 401 ARG A N 1
ATOM 3223 C CA . ARG A 1 401 ? 1.920 -18.105 -13.489 1.00 93.38 401 ARG A CA 1
ATOM 3224 C C . ARG A 1 401 ? 3.024 -19.008 -14.029 1.00 93.38 401 ARG A C 1
ATOM 3226 O O . ARG A 1 401 ? 3.901 -18.558 -14.761 1.00 93.38 401 ARG A O 1
ATOM 3233 N N . GLU A 1 402 ? 2.982 -20.292 -13.715 1.00 92.75 402 GLU A N 1
ATOM 3234 C CA . GLU A 1 402 ? 3.927 -21.268 -14.264 1.00 92.75 402 GLU A CA 1
ATOM 3235 C C . GLU A 1 402 ? 3.418 -21.865 -15.585 1.00 92.75 402 GLU A C 1
ATOM 3237 O O . GLU A 1 402 ? 2.242 -21.756 -15.928 1.00 92.75 402 GLU A O 1
ATOM 3242 N N . GLY A 1 403 ? 4.313 -22.491 -16.354 1.00 92.81 403 GLY A N 1
ATOM 3243 C CA . GLY A 1 403 ? 3.951 -23.191 -17.594 1.00 92.81 403 GLY A CA 1
ATOM 3244 C C . GLY A 1 403 ? 3.681 -22.296 -18.810 1.00 92.81 403 GLY A C 1
ATOM 3245 O O . GLY A 1 403 ? 3.380 -22.822 -19.878 1.00 92.81 403 GLY A O 1
ATOM 3246 N N . ILE A 1 404 ? 3.833 -20.975 -18.675 1.00 95.56 404 ILE A N 1
ATOM 3247 C CA . ILE A 1 404 ? 3.798 -20.004 -19.779 1.00 95.56 404 ILE A CA 1
ATOM 3248 C C . ILE A 1 404 ? 5.171 -19.363 -19.988 1.00 95.56 404 ILE A C 1
ATOM 3250 O O . ILE A 1 404 ? 6.020 -19.359 -19.092 1.00 95.56 404 ILE A O 1
ATOM 3254 N N . THR A 1 405 ? 5.402 -18.824 -21.180 1.00 96.31 405 THR A N 1
ATOM 3255 C CA . THR A 1 405 ? 6.667 -18.173 -21.520 1.00 96.31 405 THR A CA 1
ATOM 3256 C C . THR A 1 405 ? 6.822 -16.810 -20.845 1.00 96.31 405 THR A C 1
ATOM 3258 O O . THR A 1 405 ? 5.844 -16.128 -20.536 1.00 96.31 405 THR A O 1
ATOM 3261 N N . VAL A 1 406 ? 8.067 -16.357 -20.667 1.00 95.56 406 VAL A N 1
ATOM 3262 C CA . VAL A 1 406 ? 8.362 -14.995 -20.179 1.00 95.56 406 VAL A CA 1
ATOM 3263 C C . VAL A 1 406 ? 7.727 -13.943 -21.089 1.00 95.56 406 VAL A C 1
ATOM 3265 O O . VAL A 1 406 ? 7.118 -12.996 -20.599 1.00 95.56 406 VAL A O 1
ATOM 3268 N N . GLY A 1 407 ? 7.798 -14.126 -22.408 1.00 97.62 407 GLY A N 1
ATOM 3269 C CA . GLY A 1 407 ? 7.149 -13.233 -23.363 1.00 97.62 407 GLY A CA 1
ATOM 3270 C C . GLY A 1 407 ? 5.627 -13.149 -23.195 1.00 97.62 407 GLY A C 1
ATOM 3271 O O . GLY A 1 407 ? 5.073 -12.055 -23.282 1.00 97.62 407 GLY A O 1
ATOM 3272 N N . GLU A 1 408 ? 4.953 -14.259 -22.877 1.00 97.88 408 GLU A N 1
ATOM 3273 C CA . GLU A 1 408 ? 3.513 -14.261 -22.560 1.00 97.88 408 GLU A CA 1
ATOM 3274 C C . GLU A 1 408 ? 3.202 -13.495 -21.273 1.00 97.88 408 GLU A C 1
ATOM 3276 O O . GLU A 1 408 ? 2.266 -12.693 -21.259 1.00 97.88 408 GLU A O 1
ATOM 3281 N N . LYS A 1 409 ? 4.014 -13.666 -20.221 1.00 98.12 409 LYS A N 1
ATOM 3282 C CA . LYS A 1 409 ? 3.889 -12.869 -18.988 1.00 98.12 409 LYS A CA 1
ATOM 3283 C C . LYS A 1 409 ? 4.050 -11.381 -19.268 1.00 98.12 409 LYS A C 1
ATOM 3285 O O . LYS A 1 409 ? 3.209 -10.578 -18.866 1.00 98.12 409 LYS A O 1
ATOM 3290 N N . ARG A 1 410 ? 5.106 -11.007 -20.002 1.00 98.12 410 ARG A N 1
ATOM 3291 C CA . ARG A 1 410 ? 5.379 -9.609 -20.364 1.00 98.12 410 ARG A CA 1
ATOM 3292 C C . ARG A 1 410 ? 4.220 -9.009 -21.157 1.00 98.12 410 ARG A C 1
ATOM 3294 O O . ARG A 1 410 ? 3.794 -7.900 -20.844 1.00 98.12 410 ARG A O 1
ATOM 3301 N N . GLN A 1 411 ? 3.669 -9.746 -22.122 1.00 98.25 411 GLN A N 1
ATOM 3302 C CA . GLN A 1 411 ? 2.507 -9.295 -22.887 1.00 98.25 411 GLN A CA 1
ATOM 3303 C C . GLN A 1 411 ? 1.271 -9.105 -21.995 1.00 98.25 411 GLN A C 1
ATOM 3305 O O . GLN A 1 411 ? 0.645 -8.049 -22.046 1.00 98.25 411 GLN A O 1
ATOM 3310 N N . SER A 1 412 ? 0.958 -10.076 -21.133 1.00 97.75 412 SER A N 1
ATOM 3311 C CA . SER A 1 412 ? -0.198 -10.000 -20.230 1.00 97.75 412 SER A CA 1
ATOM 3312 C C . SER A 1 412 ? -0.099 -8.820 -19.259 1.00 97.75 412 SER A C 1
ATOM 3314 O O . SER A 1 412 ? -1.077 -8.104 -19.053 1.00 97.75 412 SER A O 1
ATOM 3316 N N . LEU A 1 413 ? 1.078 -8.589 -18.673 1.00 98.00 413 LEU A N 1
ATOM 3317 C CA . LEU A 1 413 ? 1.324 -7.452 -17.783 1.00 98.00 413 LEU A CA 1
ATOM 3318 C C . LEU A 1 413 ? 1.209 -6.116 -18.520 1.00 98.00 413 LEU A C 1
ATOM 3320 O O . LEU A 1 413 ? 0.633 -5.163 -17.994 1.00 98.00 413 LEU A O 1
ATOM 3324 N N . LEU A 1 414 ? 1.734 -6.048 -19.744 1.00 97.69 414 LEU A N 1
ATOM 3325 C CA . LEU A 1 414 ? 1.663 -4.857 -20.580 1.00 97.69 414 LEU A CA 1
ATOM 3326 C C . LEU A 1 414 ? 0.209 -4.496 -20.924 1.00 97.69 414 LEU A C 1
ATOM 3328 O O . LEU A 1 414 ? -0.168 -3.330 -20.821 1.00 97.69 414 LEU A O 1
ATOM 3332 N N . GLU A 1 415 ? -0.622 -5.477 -21.270 1.00 96.06 415 GLU A N 1
ATOM 3333 C CA . GLU A 1 415 ? -2.050 -5.272 -21.553 1.00 96.06 415 GLU A CA 1
ATOM 3334 C C . GLU A 1 415 ? -2.828 -4.789 -20.321 1.00 96.06 415 GLU A C 1
ATOM 3336 O O . GLU A 1 415 ? -3.652 -3.877 -20.435 1.00 96.06 415 GLU A O 1
ATOM 3341 N N . CYS A 1 416 ? -2.517 -5.338 -19.143 1.00 91.38 416 CYS A N 1
ATOM 3342 C CA . CYS A 1 416 ? -3.137 -4.962 -17.869 1.00 91.38 416 CYS A CA 1
ATOM 3343 C C . CYS A 1 416 ? -2.654 -3.616 -17.307 1.00 91.38 416 CYS A C 1
ATOM 3345 O O . CYS A 1 416 ? -3.329 -3.035 -16.456 1.00 91.38 416 CYS A O 1
ATOM 3347 N N . SER A 1 417 ? -1.494 -3.125 -17.749 1.00 93.00 417 SER A N 1
ATOM 3348 C CA . SER A 1 417 ? -0.938 -1.846 -17.297 1.00 93.00 417 SER A CA 1
ATOM 3349 C C . SER A 1 417 ? -1.853 -0.673 -17.649 1.00 93.00 417 SER A C 1
ATOM 3351 O O . SER A 1 417 ? -2.606 -0.734 -18.621 1.00 93.00 417 SER A O 1
ATOM 3353 N N . ARG A 1 418 ? -1.776 0.415 -16.888 1.00 90.06 418 ARG A N 1
ATOM 3354 C CA . ARG A 1 418 ? -2.573 1.645 -17.038 1.00 90.06 418 ARG A CA 1
ATOM 3355 C C . ARG A 1 418 ? -1.731 2.918 -16.993 1.00 90.06 418 ARG A C 1
ATOM 3357 O O . ARG A 1 418 ? -2.215 3.972 -17.399 1.00 90.06 418 ARG A O 1
ATOM 3364 N N . GLY A 1 419 ? -0.498 2.842 -16.502 1.00 92.00 419 GLY A N 1
ATOM 3365 C CA . GLY A 1 419 ? 0.405 3.981 -16.407 1.00 92.00 419 GLY A CA 1
ATOM 3366 C C . GLY A 1 419 ? 0.733 4.582 -17.769 1.00 92.00 419 GLY A C 1
ATOM 3367 O O . GLY A 1 419 ? 0.721 3.902 -18.795 1.00 92.00 419 GLY A O 1
ATOM 3368 N N . HIS A 1 420 ? 1.040 5.878 -17.794 1.00 94.75 420 HIS A N 1
ATOM 3369 C CA . HIS A 1 420 ? 1.460 6.566 -19.019 1.00 94.75 420 HIS A CA 1
ATOM 3370 C C . HIS A 1 420 ? 2.740 5.946 -19.605 1.00 94.75 420 HIS A C 1
ATOM 3372 O O . HIS A 1 420 ? 2.900 5.866 -20.827 1.00 94.75 420 HIS A O 1
ATOM 3378 N N . PHE A 1 421 ? 3.620 5.463 -18.729 1.00 98.50 421 PHE A N 1
ATOM 3379 C CA . PHE A 1 421 ? 4.847 4.749 -19.049 1.00 98.50 421 PHE A CA 1
ATOM 3380 C C . PHE A 1 421 ? 4.862 3.381 -18.365 1.00 98.50 421 PHE A C 1
ATOM 3382 O O . PHE A 1 421 ? 4.263 3.192 -17.308 1.00 98.50 421 PHE A O 1
ATOM 3389 N N . VAL A 1 422 ? 5.573 2.430 -18.960 1.00 98.69 422 VAL A N 1
ATOM 3390 C CA . VAL A 1 422 ? 5.775 1.077 -18.434 1.00 98.69 422 VAL A CA 1
ATOM 3391 C C . VAL A 1 422 ? 7.263 0.781 -18.334 1.00 98.69 422 VAL A C 1
ATOM 3393 O O . VAL A 1 422 ? 8.021 1.162 -19.225 1.00 98.69 422 VAL A O 1
ATOM 3396 N N . ALA A 1 423 ? 7.679 0.094 -17.278 1.00 98.44 423 ALA A N 1
ATOM 3397 C CA . ALA A 1 423 ? 9.029 -0.440 -17.134 1.00 98.44 423 ALA A CA 1
ATOM 3398 C C . ALA A 1 423 ? 8.950 -1.835 -16.521 1.00 98.44 423 ALA A C 1
ATOM 3400 O O . ALA A 1 423 ? 8.194 -2.051 -15.572 1.00 98.44 423 ALA A O 1
ATOM 3401 N N . PHE A 1 424 ? 9.730 -2.775 -17.045 1.00 98.56 424 PHE A N 1
ATOM 3402 C CA . PHE A 1 424 ? 9.893 -4.065 -16.395 1.00 98.56 424 PHE A CA 1
ATOM 3403 C C . PHE A 1 424 ? 11.034 -4.017 -15.384 1.00 98.56 424 PHE A C 1
ATOM 3405 O O . PHE A 1 424 ? 12.061 -3.383 -15.626 1.00 98.56 424 PHE A O 1
ATOM 3412 N N . VAL A 1 425 ? 10.840 -4.712 -14.268 1.00 98.06 425 VAL A N 1
ATOM 3413 C CA . VAL A 1 425 ? 11.883 -4.983 -13.278 1.00 98.06 425 VAL A CA 1
ATOM 3414 C C . VAL A 1 425 ? 11.858 -6.478 -13.013 1.00 98.06 425 VAL A C 1
ATOM 3416 O O . VAL A 1 425 ? 10.794 -7.038 -12.738 1.00 98.06 425 VAL A O 1
ATOM 3419 N N . ASP A 1 426 ? 13.006 -7.125 -13.155 1.00 93.50 426 ASP A N 1
ATOM 3420 C CA . ASP A 1 426 ? 13.124 -8.554 -12.905 1.00 93.50 426 ASP A CA 1
ATOM 3421 C C . ASP A 1 426 ? 13.184 -8.808 -11.386 1.00 93.50 426 ASP A C 1
ATOM 3423 O O . ASP A 1 426 ? 13.701 -8.007 -10.605 1.00 93.50 426 ASP A O 1
ATOM 3427 N N . ASP A 1 427 ? 12.573 -9.908 -10.948 1.00 89.19 427 ASP A N 1
ATOM 3428 C CA . ASP A 1 427 ? 12.307 -10.210 -9.537 1.00 89.19 427 ASP A CA 1
ATOM 3429 C C . ASP A 1 427 ? 13.553 -10.580 -8.721 1.00 89.19 427 ASP A C 1
ATOM 3431 O O . ASP A 1 427 ? 13.477 -10.659 -7.494 1.00 89.19 427 ASP A O 1
ATOM 3435 N N . ASP A 1 428 ? 14.682 -10.814 -9.387 1.00 83.00 428 ASP A N 1
ATOM 3436 C CA . ASP A 1 428 ? 15.992 -11.131 -8.820 1.00 83.00 428 ASP A CA 1
ATOM 3437 C C . ASP A 1 428 ? 17.043 -10.018 -9.005 1.00 83.00 428 ASP A C 1
ATOM 3439 O O . ASP A 1 428 ? 18.219 -10.242 -8.714 1.00 83.00 428 ASP A O 1
ATOM 3443 N N . ASP A 1 429 ? 16.613 -8.812 -9.384 1.00 87.44 429 ASP A N 1
ATOM 3444 C CA . ASP A 1 429 ? 17.465 -7.635 -9.573 1.00 87.44 429 ASP A CA 1
ATOM 3445 C C . ASP A 1 429 ? 17.275 -6.543 -8.509 1.00 87.44 429 ASP A C 1
ATOM 3447 O O . ASP A 1 429 ? 16.355 -6.558 -7.687 1.00 87.44 429 ASP A O 1
ATOM 3451 N N . GLY A 1 430 ? 18.167 -5.549 -8.537 1.00 85.25 430 GLY A N 1
ATOM 3452 C CA . GLY A 1 430 ? 18.080 -4.338 -7.727 1.00 85.25 430 GLY A CA 1
ATOM 3453 C C . GLY A 1 430 ? 17.708 -3.094 -8.537 1.00 85.25 430 GLY A C 1
ATOM 3454 O O . GLY A 1 430 ? 18.059 -2.944 -9.705 1.00 85.25 430 GLY A O 1
ATOM 3455 N N . ILE A 1 431 ? 17.076 -2.129 -7.873 1.00 91.00 431 ILE A N 1
ATOM 3456 C CA . ILE A 1 431 ? 16.810 -0.783 -8.402 1.00 91.00 431 ILE A CA 1
ATOM 3457 C C . ILE A 1 431 ? 17.449 0.276 -7.501 1.00 91.00 431 ILE A C 1
ATOM 3459 O O . ILE A 1 431 ? 17.740 0.022 -6.331 1.00 91.00 431 ILE A O 1
ATOM 3463 N N . ALA A 1 432 ? 17.698 1.473 -8.030 1.00 89.19 432 ALA A N 1
ATOM 3464 C CA . ALA A 1 432 ? 18.235 2.570 -7.228 1.00 89.19 432 ALA A CA 1
ATOM 3465 C C . ALA A 1 432 ? 17.255 3.009 -6.117 1.00 89.19 432 ALA A C 1
ATOM 3467 O O . ALA A 1 432 ? 16.041 2.924 -6.312 1.00 89.19 432 ALA A O 1
ATOM 3468 N N . PRO A 1 433 ? 17.745 3.531 -4.973 1.00 89.25 433 PRO A N 1
ATOM 3469 C CA . PRO A 1 433 ? 16.886 4.047 -3.898 1.00 89.25 433 PRO A CA 1
ATOM 3470 C C . PRO A 1 433 ? 15.987 5.219 -4.305 1.00 89.25 433 PRO A C 1
ATOM 3472 O O . PRO A 1 433 ? 15.022 5.515 -3.614 1.00 89.25 433 PRO A O 1
ATOM 3475 N N . ASP A 1 434 ? 16.319 5.892 -5.405 1.00 92.44 434 ASP A N 1
ATOM 3476 C CA . ASP A 1 434 ? 15.572 7.000 -5.991 1.00 92.44 434 ASP A CA 1
ATOM 3477 C C . ASP A 1 434 ? 14.949 6.633 -7.353 1.00 92.44 434 ASP A C 1
ATOM 3479 O O . ASP A 1 434 ? 14.633 7.522 -8.150 1.00 92.44 434 ASP A O 1
ATOM 3483 N N . TYR A 1 435 ? 14.764 5.334 -7.627 1.00 96.38 435 TYR A N 1
ATOM 3484 C CA . TYR A 1 435 ? 14.245 4.810 -8.894 1.00 96.38 435 TYR A CA 1
ATOM 3485 C C . TYR A 1 435 ? 12.895 5.421 -9.267 1.00 96.38 435 TYR A C 1
ATOM 3487 O O . TYR A 1 435 ? 12.751 6.033 -10.332 1.00 96.38 435 TYR A O 1
ATOM 3495 N N . VAL A 1 436 ? 11.922 5.305 -8.360 1.00 96.19 436 VAL A N 1
ATOM 3496 C CA . VAL A 1 436 ? 10.558 5.809 -8.566 1.00 96.19 436 VAL A CA 1
ATOM 3497 C C . VAL A 1 436 ? 10.574 7.322 -8.741 1.00 96.19 436 VAL A C 1
ATOM 3499 O O . VAL A 1 436 ? 10.035 7.844 -9.720 1.00 96.19 436 VAL A O 1
ATOM 3502 N N . LYS A 1 437 ? 11.253 8.028 -7.831 1.00 95.75 437 LYS A N 1
ATOM 3503 C CA . LYS A 1 437 ? 11.358 9.487 -7.847 1.00 95.75 437 LYS A CA 1
ATOM 3504 C C . LYS A 1 437 ? 11.898 10.013 -9.171 1.00 95.75 437 LYS A C 1
ATOM 3506 O O . LYS A 1 437 ? 11.318 10.939 -9.740 1.00 95.75 437 LYS A O 1
ATOM 3511 N N . ARG A 1 438 ? 13.004 9.442 -9.660 1.00 97.31 438 ARG A N 1
ATOM 3512 C CA . ARG A 1 438 ? 13.687 9.894 -10.883 1.00 97.31 438 ARG A CA 1
ATOM 3513 C C . ARG A 1 438 ? 12.817 9.699 -12.116 1.00 97.31 438 ARG A C 1
ATOM 3515 O O . ARG A 1 438 ? 12.700 10.629 -12.911 1.00 97.31 438 ARG A O 1
ATOM 3522 N N . LEU A 1 439 ? 12.176 8.539 -12.252 1.00 98.19 439 LEU A N 1
ATOM 3523 C CA . LEU A 1 439 ? 11.303 8.251 -13.391 1.00 98.19 439 LEU A CA 1
ATOM 3524 C C . LEU A 1 439 ? 10.044 9.116 -13.383 1.00 98.19 439 LEU A C 1
ATOM 3526 O O . LEU A 1 439 ? 9.756 9.787 -14.373 1.00 98.19 439 LEU A O 1
ATOM 3530 N N . VAL A 1 440 ? 9.327 9.156 -12.258 1.00 96.81 440 VAL A N 1
ATOM 3531 C CA . VAL A 1 440 ? 8.089 9.940 -12.138 1.00 96.81 440 VAL A CA 1
ATOM 3532 C C . VAL A 1 440 ? 8.367 11.427 -12.356 1.00 96.81 440 VAL A C 1
ATOM 3534 O O . VAL A 1 440 ? 7.653 12.072 -13.119 1.00 96.81 440 VAL A O 1
ATOM 3537 N N . THR A 1 441 ? 9.443 11.968 -11.774 1.00 96.31 441 THR A N 1
ATOM 3538 C CA . THR A 1 441 ? 9.827 13.376 -11.976 1.00 96.31 441 THR A CA 1
ATOM 3539 C C . THR A 1 441 ? 10.171 13.663 -13.438 1.00 96.31 441 THR A C 1
ATOM 3541 O O . THR A 1 441 ? 9.703 14.658 -13.993 1.00 96.31 441 THR A O 1
ATOM 3544 N N . ALA A 1 442 ? 10.960 12.798 -14.085 1.00 97.12 442 ALA A N 1
ATOM 3545 C CA . ALA A 1 442 ? 11.342 12.980 -15.484 1.00 97.12 442 ALA A CA 1
ATOM 3546 C C . ALA A 1 442 ? 10.117 13.012 -16.413 1.00 97.12 442 ALA A C 1
ATOM 3548 O O . ALA A 1 442 ? 10.017 13.900 -17.265 1.00 97.12 442 ALA A O 1
ATOM 3549 N N . PHE A 1 443 ? 9.157 12.104 -16.213 1.00 96.56 443 PHE A N 1
ATOM 3550 C CA . PHE A 1 443 ? 7.935 12.047 -17.019 1.00 96.56 443 PHE A CA 1
ATOM 3551 C C . PHE A 1 443 ? 6.921 13.136 -16.676 1.00 96.56 443 PHE A C 1
ATOM 3553 O O . PHE A 1 443 ? 6.261 13.641 -17.579 1.00 96.56 443 PHE A O 1
ATOM 3560 N N . ALA A 1 444 ? 6.835 13.567 -15.418 1.00 92.94 444 ALA A N 1
ATOM 3561 C CA . ALA A 1 444 ? 6.008 14.713 -15.053 1.00 92.94 444 ALA A CA 1
ATOM 3562 C C . ALA A 1 444 ? 6.502 16.012 -15.719 1.00 92.94 444 ALA A C 1
ATOM 3564 O O . ALA A 1 444 ? 5.691 16.835 -16.140 1.00 92.94 444 ALA A O 1
ATOM 3565 N N . ILE A 1 445 ? 7.824 16.183 -15.855 1.00 95.56 445 ILE A N 1
ATOM 3566 C CA . ILE A 1 445 ? 8.436 17.331 -16.547 1.00 95.56 445 ILE A CA 1
ATOM 3567 C C . ILE A 1 445 ? 8.322 17.194 -18.072 1.00 95.56 445 ILE A C 1
ATOM 3569 O O . ILE A 1 445 ? 8.079 18.183 -18.762 1.00 95.56 445 ILE A O 1
ATOM 3573 N N . THR A 1 446 ? 8.504 15.981 -18.603 1.00 96.06 446 THR A N 1
ATOM 3574 C CA . THR A 1 446 ? 8.516 15.703 -20.051 1.00 96.06 446 THR A CA 1
ATOM 3575 C C . THR A 1 446 ? 7.484 14.624 -20.415 1.00 96.06 446 THR A C 1
ATOM 3577 O O . THR A 1 446 ? 7.858 13.514 -20.800 1.00 96.06 446 THR A O 1
ATOM 3580 N N . PRO A 1 447 ? 6.175 14.918 -20.307 1.00 93.19 447 PRO A N 1
ATOM 3581 C CA . PRO A 1 447 ? 5.113 13.921 -20.490 1.00 93.19 447 PRO A CA 1
ATOM 3582 C C . PRO A 1 447 ? 4.957 13.436 -21.937 1.00 93.19 447 PRO A C 1
ATOM 3584 O O . PRO A 1 447 ? 4.315 12.419 -22.186 1.00 93.19 447 PRO A O 1
ATOM 3587 N N . ASP A 1 448 ? 5.532 14.158 -22.897 1.00 95.56 448 ASP A N 1
ATOM 3588 C CA . ASP A 1 448 ? 5.568 13.806 -24.315 1.00 95.56 448 ASP A CA 1
ATOM 3589 C C . ASP A 1 448 ? 6.820 12.999 -24.710 1.00 95.56 448 ASP A C 1
ATOM 3591 O O . ASP A 1 448 ? 7.037 12.769 -25.897 1.00 95.56 448 ASP A O 1
ATOM 3595 N N . ALA A 1 449 ? 7.655 12.580 -23.749 1.00 98.00 449 ALA A N 1
ATOM 3596 C CA . ALA A 1 449 ? 8.741 11.636 -24.006 1.00 98.00 449 ALA A CA 1
ATOM 3597 C C . ALA A 1 449 ? 8.202 10.273 -24.479 1.00 98.00 449 ALA A C 1
ATOM 3599 O O . ALA A 1 449 ? 7.115 9.844 -24.092 1.00 98.00 449 ALA A O 1
ATOM 3600 N N . ASP A 1 450 ? 8.999 9.567 -25.278 1.00 98.69 450 ASP A N 1
ATOM 3601 C CA . ASP A 1 450 ? 8.709 8.202 -25.720 1.00 98.69 450 ASP A CA 1
ATOM 3602 C C . ASP A 1 450 ? 9.357 7.165 -24.797 1.00 98.69 450 ASP A C 1
ATOM 3604 O O . ASP A 1 450 ? 8.838 6.062 -24.631 1.00 98.69 450 ASP A O 1
ATOM 3608 N N . CYS A 1 451 ? 10.497 7.502 -24.193 1.00 98.62 451 CYS A N 1
ATOM 3609 C CA . CYS A 1 451 ? 11.191 6.659 -23.225 1.00 98.62 451 CYS A CA 1
ATOM 3610 C C . CYS A 1 451 ? 12.127 7.467 -22.319 1.00 98.62 451 CYS A C 1
ATOM 3612 O O . CYS A 1 451 ? 12.473 8.612 -22.616 1.00 98.62 451 CYS A O 1
ATOM 3614 N N . ALA A 1 452 ? 12.581 6.837 -21.239 1.00 98.31 452 ALA A N 1
ATOM 3615 C CA . ALA A 1 452 ? 13.694 7.310 -20.427 1.00 98.31 452 ALA A CA 1
ATOM 3616 C C . ALA A 1 452 ? 15.011 6.633 -20.837 1.00 98.31 452 ALA A C 1
ATOM 3618 O O . ALA A 1 452 ? 15.022 5.453 -21.206 1.00 98.31 452 ALA A O 1
ATOM 3619 N N . SER A 1 453 ? 16.124 7.360 -20.717 1.00 96.44 453 SER A N 1
ATOM 3620 C CA . SER A 1 453 ? 17.451 6.743 -20.736 1.00 96.44 453 SER A CA 1
ATOM 3621 C C . SER A 1 453 ? 17.611 5.793 -19.545 1.00 96.44 453 SER A C 1
ATOM 3623 O O . SER A 1 453 ? 16.964 5.955 -18.508 1.00 96.44 453 SER A O 1
ATOM 3625 N N . LEU A 1 454 ? 18.474 4.786 -19.677 1.00 97.44 454 LEU A N 1
ATOM 3626 C CA . LEU A 1 454 ? 18.805 3.891 -18.570 1.00 97.44 454 LEU A CA 1
ATOM 3627 C C . LEU A 1 454 ? 20.310 3.671 -18.515 1.00 97.44 454 LEU A C 1
ATOM 3629 O O . LEU A 1 454 ? 20.914 3.256 -19.497 1.00 97.44 454 LEU A O 1
ATOM 3633 N N . GLU A 1 455 ? 20.909 3.899 -17.357 1.00 96.75 455 GLU A N 1
ATOM 3634 C CA . GLU A 1 455 ? 22.220 3.351 -17.028 1.00 96.75 455 GLU A CA 1
ATOM 3635 C C . GLU A 1 455 ? 22.038 2.349 -15.893 1.00 96.75 455 GLU A C 1
ATOM 3637 O O . GLU A 1 455 ? 21.269 2.594 -14.959 1.00 96.75 455 GLU A O 1
ATOM 3642 N N . GLY A 1 456 ? 22.738 1.227 -15.960 1.00 93.50 456 GLY A N 1
ATOM 3643 C CA . GLY A 1 456 ? 22.736 0.241 -14.897 1.00 93.50 456 GLY A CA 1
ATOM 3644 C C . GLY A 1 456 ? 24.075 -0.456 -14.745 1.00 93.50 456 GLY A C 1
ATOM 3645 O O . GLY A 1 456 ? 24.982 -0.309 -15.568 1.00 93.50 456 GLY A O 1
ATOM 3646 N N . VAL A 1 457 ? 24.190 -1.203 -13.653 1.00 90.88 457 VAL A N 1
ATOM 3647 C CA . VAL A 1 457 ? 25.370 -2.004 -13.330 1.00 90.88 457 VAL A CA 1
ATOM 3648 C C . VAL A 1 457 ? 24.977 -3.467 -13.369 1.00 90.88 457 VAL A C 1
ATOM 3650 O O . VAL A 1 457 ? 24.087 -3.891 -12.640 1.00 90.88 457 VAL A O 1
ATOM 3653 N N . MET A 1 458 ? 25.657 -4.242 -14.200 1.00 88.19 458 MET A N 1
ATOM 3654 C CA . MET A 1 458 ? 25.584 -5.693 -14.192 1.00 88.19 458 MET A CA 1
ATOM 3655 C C . MET A 1 458 ? 26.709 -6.246 -13.324 1.00 88.19 458 MET A C 1
ATOM 3657 O O . MET A 1 458 ? 27.861 -5.849 -13.465 1.00 88.19 458 MET A O 1
ATOM 3661 N N . THR A 1 459 ? 26.392 -7.189 -12.446 1.00 80.19 459 THR A N 1
ATOM 3662 C CA . THR A 1 459 ? 27.395 -7.988 -11.732 1.00 80.19 459 THR A CA 1
ATOM 3663 C C . THR A 1 459 ? 27.171 -9.456 -12.040 1.00 80.19 459 THR A C 1
ATOM 3665 O O . THR A 1 459 ? 26.033 -9.889 -12.168 1.00 80.19 459 THR A O 1
ATOM 3668 N N . THR A 1 460 ? 28.245 -10.237 -12.137 1.00 77.62 460 THR A N 1
ATOM 3669 C CA . THR A 1 460 ? 28.154 -11.697 -12.258 1.00 77.62 460 THR A CA 1
ATOM 3670 C C . THR A 1 460 ? 28.480 -12.325 -10.912 1.00 77.62 460 THR A C 1
ATOM 3672 O O . THR A 1 460 ? 29.633 -12.273 -10.473 1.00 77.62 460 THR A O 1
ATOM 3675 N N . ARG A 1 461 ? 27.480 -12.921 -10.251 1.00 71.12 461 ARG A N 1
ATOM 3676 C CA . ARG A 1 461 ? 27.590 -13.475 -8.884 1.00 71.12 461 ARG A CA 1
ATOM 3677 C C . ARG A 1 461 ? 28.214 -12.475 -7.898 1.00 71.12 461 ARG A C 1
ATOM 3679 O O . ARG A 1 461 ? 29.135 -12.810 -7.155 1.00 71.12 461 ARG A O 1
ATOM 3686 N N . GLY A 1 462 ? 27.761 -11.219 -7.959 1.00 68.88 462 GLY A N 1
ATOM 3687 C CA . GLY A 1 462 ? 28.239 -10.121 -7.108 1.00 68.88 462 GLY A CA 1
ATOM 3688 C C . GLY A 1 462 ? 29.655 -9.616 -7.417 1.00 68.88 462 GLY A C 1
ATOM 3689 O O . GLY A 1 462 ? 30.161 -8.748 -6.710 1.00 68.88 462 GLY A O 1
ATOM 3690 N N . ALA A 1 463 ? 30.306 -10.128 -8.464 1.00 70.38 463 ALA A N 1
ATOM 3691 C CA . ALA A 1 463 ? 31.646 -9.726 -8.881 1.00 70.38 463 ALA A CA 1
ATOM 3692 C C . ALA A 1 463 ? 31.631 -9.058 -10.265 1.00 70.38 463 ALA A C 1
ATOM 3694 O O . ALA A 1 463 ? 30.666 -9.184 -11.015 1.00 70.38 463 ALA A O 1
ATOM 3695 N N . LYS A 1 464 ? 32.742 -8.389 -10.613 1.00 82.75 464 LYS A N 1
ATOM 3696 C CA . LYS A 1 464 ? 32.992 -7.767 -11.929 1.00 82.75 464 LYS A CA 1
ATOM 3697 C C . LYS A 1 464 ? 31.855 -6.826 -12.373 1.00 82.75 464 LYS A C 1
ATOM 3699 O O . LYS A 1 464 ? 31.103 -7.181 -13.273 1.00 82.75 464 LYS A O 1
ATOM 3704 N N . PRO A 1 465 ? 31.709 -5.652 -11.736 1.00 86.50 465 PRO A N 1
ATOM 3705 C CA . PRO A 1 465 ? 30.706 -4.685 -12.157 1.00 86.50 465 PRO A CA 1
ATOM 3706 C C . PRO A 1 465 ? 31.009 -4.181 -13.575 1.00 86.50 465 PRO A C 1
ATOM 3708 O O . PRO A 1 465 ? 32.079 -3.626 -13.825 1.00 86.50 465 PRO A O 1
ATOM 3711 N N . GLU A 1 466 ? 30.058 -4.366 -14.481 1.00 91.31 466 GLU A N 1
ATOM 3712 C CA . GLU A 1 466 ? 30.072 -3.868 -15.857 1.00 91.31 466 GLU A CA 1
ATOM 3713 C C . GLU A 1 466 ? 28.915 -2.884 -16.044 1.00 91.31 466 GLU A C 1
ATOM 3715 O O . GLU A 1 466 ? 27.829 -3.068 -15.496 1.00 91.31 466 GLU A O 1
ATOM 3720 N N . ILE A 1 467 ? 29.136 -1.815 -16.807 1.00 93.62 467 ILE A N 1
ATOM 3721 C CA . ILE A 1 467 ? 28.104 -0.800 -17.042 1.00 93.62 467 ILE A CA 1
ATOM 3722 C C . ILE A 1 467 ? 27.302 -1.195 -18.277 1.00 93.62 467 ILE A C 1
ATOM 3724 O O . ILE A 1 467 ? 27.872 -1.549 -19.312 1.00 93.62 467 ILE A O 1
ATOM 3728 N N . PHE A 1 468 ? 25.982 -1.060 -18.208 1.00 95.88 468 PHE A N 1
ATOM 3729 C CA . PHE A 1 468 ? 25.130 -1.075 -19.389 1.00 95.88 468 PHE A CA 1
ATOM 3730 C C . PHE A 1 468 ? 24.376 0.245 -19.538 1.00 95.88 468 PHE A C 1
ATOM 3732 O O . PHE A 1 468 ? 24.006 0.888 -18.556 1.00 95.88 468 PHE A O 1
ATOM 3739 N N . ARG A 1 469 ? 24.168 0.664 -20.786 1.00 97.25 469 ARG A N 1
ATOM 3740 C CA . ARG A 1 469 ? 23.481 1.907 -21.144 1.00 97.25 469 ARG A CA 1
ATOM 3741 C C . ARG A 1 469 ? 22.440 1.641 -22.210 1.00 97.25 469 ARG A C 1
ATOM 3743 O O . ARG A 1 469 ? 22.770 1.102 -23.269 1.00 97.25 469 ARG A O 1
ATOM 3750 N N . HIS A 1 470 ? 21.207 2.054 -21.946 1.00 97.81 470 HIS A N 1
ATOM 3751 C CA . HIS A 1 470 ? 20.128 2.061 -22.916 1.00 97.81 470 HIS A CA 1
ATOM 3752 C C . HIS A 1 470 ? 19.839 3.485 -23.361 1.00 97.81 470 HIS A C 1
ATOM 3754 O O . HIS A 1 470 ? 19.599 4.359 -22.526 1.00 97.81 470 HIS A O 1
ATOM 3760 N N . SER A 1 471 ? 19.859 3.709 -24.673 1.00 97.50 471 SER A N 1
ATOM 3761 C CA . SER A 1 471 ? 19.483 4.999 -25.242 1.00 97.50 471 SER A CA 1
ATOM 3762 C C . SER A 1 471 ? 19.050 4.890 -26.700 1.00 97.50 471 SER A C 1
ATOM 3764 O O . SER A 1 471 ? 19.550 4.045 -27.454 1.00 97.50 471 SER A O 1
ATOM 3766 N N . ILE A 1 472 ? 18.148 5.781 -27.117 1.00 97.81 472 ILE A N 1
ATOM 3767 C CA . ILE A 1 472 ? 17.750 5.958 -28.519 1.00 97.81 472 ILE A CA 1
ATOM 3768 C C . ILE A 1 472 ? 18.907 6.428 -29.404 1.00 97.81 472 ILE A C 1
ATOM 3770 O O . ILE A 1 472 ? 18.793 6.341 -30.620 1.00 97.81 472 ILE A O 1
ATOM 3774 N N . TYR A 1 473 ? 20.010 6.924 -28.840 1.00 96.94 473 TYR A N 1
ATOM 3775 C CA . TYR A 1 473 ? 21.171 7.369 -29.620 1.00 96.94 473 TYR A CA 1
ATOM 3776 C C . TYR A 1 473 ? 22.088 6.224 -30.062 1.00 96.94 473 TYR A C 1
ATOM 3778 O O . TYR A 1 473 ? 23.054 6.462 -30.783 1.00 96.94 473 TYR A O 1
ATOM 3786 N N . PHE A 1 474 ? 21.803 4.988 -29.650 1.00 96.12 474 PHE A N 1
ATOM 3787 C CA . PHE A 1 474 ? 22.529 3.815 -30.121 1.00 96.12 474 PHE A CA 1
ATOM 3788 C C . PHE A 1 474 ? 21.812 3.181 -31.322 1.00 96.12 474 PHE A C 1
ATOM 3790 O O . PHE A 1 474 ? 20.579 3.096 -31.375 1.00 96.12 474 PHE A O 1
ATOM 3797 N N . ASP A 1 475 ? 22.599 2.715 -32.292 1.00 91.69 475 ASP A N 1
ATOM 3798 C CA . ASP A 1 475 ? 22.095 2.129 -33.545 1.00 91.69 475 ASP A CA 1
ATOM 3799 C C . ASP A 1 475 ? 21.819 0.621 -33.429 1.00 91.69 475 ASP A C 1
ATOM 3801 O O . ASP A 1 475 ? 21.294 -0.007 -34.347 1.00 91.69 475 ASP A O 1
ATOM 3805 N N . GLY A 1 476 ? 22.163 0.027 -32.286 1.00 94.62 476 GLY A N 1
ATOM 3806 C CA . GLY A 1 476 ? 21.977 -1.388 -32.006 1.00 94.62 476 GLY A CA 1
ATOM 3807 C C . GLY A 1 476 ? 22.644 -1.806 -30.702 1.00 94.62 476 GLY A C 1
ATOM 3808 O O . GLY A 1 476 ? 23.095 -0.976 -29.913 1.00 94.62 476 GLY A O 1
ATOM 3809 N N . TRP A 1 477 ? 22.694 -3.116 -30.475 1.00 96.94 477 TRP A N 1
ATOM 3810 C CA . TRP A 1 477 ? 23.319 -3.710 -29.298 1.00 96.94 477 TRP A CA 1
ATOM 3811 C C . TRP A 1 477 ? 24.785 -4.037 -29.588 1.00 96.94 477 TRP A C 1
ATOM 3813 O O . TRP A 1 477 ? 25.081 -4.801 -30.505 1.00 96.94 477 TRP A O 1
ATOM 3823 N N . TYR A 1 478 ? 25.709 -3.479 -28.809 1.00 96.56 478 TYR A N 1
ATOM 3824 C CA . TYR A 1 478 ? 27.143 -3.758 -28.924 1.00 96.56 478 TYR A CA 1
ATOM 3825 C C . TYR A 1 478 ? 27.856 -3.574 -27.582 1.00 96.56 478 TYR A C 1
ATOM 3827 O O . TYR A 1 478 ? 27.313 -3.003 -26.638 1.00 96.56 478 TYR A O 1
ATOM 3835 N N . THR A 1 479 ? 29.080 -4.080 -27.474 1.00 96.50 479 THR A N 1
ATOM 3836 C CA . THR A 1 479 ? 29.930 -3.886 -26.294 1.00 96.50 479 THR A CA 1
ATOM 3837 C C . THR A 1 479 ? 31.211 -3.200 -26.735 1.00 96.50 479 THR A C 1
ATOM 3839 O O . THR A 1 479 ? 31.841 -3.637 -27.699 1.00 96.50 479 THR A O 1
ATOM 3842 N N . LYS A 1 480 ? 31.600 -2.130 -26.044 1.00 95.00 480 LYS A N 1
ATOM 3843 C CA . LYS A 1 480 ? 32.849 -1.410 -26.306 1.00 95.00 480 LYS A CA 1
ATOM 3844 C C . LYS A 1 480 ? 33.479 -1.022 -24.976 1.00 95.00 480 LYS A C 1
ATOM 3846 O O . LYS A 1 480 ? 32.791 -0.485 -24.121 1.00 95.00 480 LYS A O 1
ATOM 3851 N N . GLU A 1 481 ? 34.770 -1.318 -24.816 1.00 92.25 481 GLU A N 1
ATOM 3852 C CA . GLU A 1 481 ? 35.556 -0.936 -23.628 1.00 92.25 481 GLU A CA 1
ATOM 3853 C C . GLU A 1 481 ? 34.919 -1.387 -22.295 1.00 92.25 481 GLU A C 1
ATOM 3855 O O . GLU A 1 481 ? 34.967 -0.677 -21.299 1.00 92.25 481 GLU A O 1
ATOM 3860 N N . GLY A 1 482 ? 34.298 -2.575 -22.273 1.00 87.06 482 GLY A N 1
ATOM 3861 C CA . GLY A 1 482 ? 33.639 -3.112 -21.072 1.00 87.06 482 GLY A CA 1
ATOM 3862 C C . GLY A 1 482 ? 32.285 -2.472 -20.738 1.00 87.06 482 GLY A C 1
ATOM 3863 O O . GLY A 1 482 ? 31.752 -2.711 -19.660 1.00 87.06 482 GLY A O 1
ATOM 3864 N N . ILE A 1 483 ? 31.719 -1.671 -21.648 1.00 94.31 483 ILE A N 1
ATOM 3865 C CA . ILE A 1 483 ? 30.386 -1.073 -21.515 1.00 94.31 483 ILE A CA 1
ATOM 3866 C C . ILE A 1 483 ? 29.441 -1.702 -22.541 1.00 94.31 483 ILE A C 1
ATOM 3868 O O . ILE A 1 483 ? 29.751 -1.783 -23.736 1.00 94.31 483 ILE A O 1
ATOM 3872 N N . HIS A 1 484 ? 28.268 -2.130 -22.081 1.00 96.06 484 HIS A N 1
ATOM 3873 C CA . HIS A 1 484 ? 27.210 -2.698 -22.910 1.00 96.06 484 HIS A CA 1
ATOM 3874 C C . HIS A 1 484 ? 26.241 -1.608 -23.374 1.00 96.06 484 HIS A C 1
ATOM 3876 O O . HIS A 1 484 ? 25.426 -1.108 -22.607 1.00 96.06 484 HIS A O 1
ATOM 3882 N N . TYR A 1 485 ? 26.294 -1.260 -24.654 1.00 97.62 485 TYR A N 1
ATOM 3883 C CA . TYR A 1 485 ? 25.376 -0.311 -25.276 1.00 97.62 485 TYR A CA 1
ATOM 3884 C C . TYR A 1 485 ? 24.199 -1.068 -25.880 1.00 97.62 485 TYR A C 1
ATOM 3886 O O . TYR A 1 485 ? 24.387 -2.066 -26.586 1.00 97.62 485 TYR A O 1
ATOM 3894 N N . ARG A 1 486 ? 22.978 -0.640 -25.574 1.00 97.44 486 ARG A N 1
ATOM 3895 C CA . ARG A 1 486 ? 21.741 -1.299 -26.006 1.00 97.44 486 ARG A CA 1
ATOM 3896 C C . ARG A 1 486 ? 20.732 -0.250 -26.437 1.00 97.44 486 ARG A C 1
ATOM 3898 O O . ARG A 1 486 ? 20.643 0.817 -25.848 1.00 97.44 486 ARG A O 1
ATOM 3905 N N . THR A 1 487 ? 19.913 -0.543 -27.428 1.00 97.88 487 THR A N 1
ATOM 3906 C CA . THR A 1 487 ? 18.708 0.266 -27.652 1.00 97.88 487 THR A CA 1
ATOM 3907 C C . THR A 1 487 ? 17.717 0.040 -26.501 1.00 97.88 487 THR A C 1
ATOM 3909 O O . THR A 1 487 ? 17.811 -1.006 -25.852 1.00 97.88 487 THR A O 1
ATOM 3912 N N . PRO A 1 488 ? 16.770 0.962 -26.228 1.00 98.31 488 PRO A N 1
ATOM 3913 C CA . PRO A 1 488 ? 15.787 0.773 -25.161 1.00 98.31 488 PRO A CA 1
ATOM 3914 C C . PRO A 1 488 ? 15.088 -0.584 -25.276 1.00 98.31 488 PRO A C 1
ATOM 3916 O O . PRO A 1 488 ? 14.759 -1.030 -26.379 1.00 98.31 488 PRO A O 1
ATOM 3919 N N . ASN A 1 489 ? 14.933 -1.272 -24.150 1.00 97.25 489 ASN A N 1
ATOM 3920 C CA . ASN A 1 489 ? 14.357 -2.616 -24.065 1.00 97.25 489 ASN A CA 1
ATOM 3921 C C . ASN A 1 489 ? 13.318 -2.671 -22.930 1.00 97.25 489 ASN A C 1
ATOM 3923 O O . ASN A 1 489 ? 12.825 -1.628 -22.512 1.00 97.25 489 ASN A O 1
ATOM 3927 N N . HIS A 1 490 ? 12.966 -3.865 -22.444 1.00 97.19 490 HIS A N 1
ATOM 3928 C CA . HIS A 1 490 ? 11.964 -4.028 -21.385 1.00 97.19 490 HIS A CA 1
ATOM 3929 C C . HIS A 1 490 ? 12.332 -3.327 -20.062 1.00 97.19 490 HIS A C 1
ATOM 3931 O O . HIS A 1 490 ? 11.429 -2.859 -19.376 1.00 97.19 490 HIS A O 1
ATOM 3937 N N . LEU A 1 491 ? 13.622 -3.203 -19.723 1.00 97.81 491 LEU A N 1
ATOM 3938 C CA . LEU A 1 491 ? 14.078 -2.520 -18.501 1.00 97.81 491 LEU A CA 1
ATOM 3939 C C . LEU A 1 491 ? 13.947 -0.994 -18.593 1.00 97.81 491 LEU A C 1
ATOM 3941 O O . LEU A 1 491 ? 13.878 -0.296 -17.582 1.00 97.81 491 LEU A O 1
ATOM 3945 N N . SER A 1 492 ? 13.956 -0.452 -19.812 1.00 97.88 492 SER A N 1
ATOM 3946 C CA . SER A 1 492 ? 13.766 0.978 -20.038 1.00 97.88 492 SER A CA 1
ATOM 3947 C C . SER A 1 492 ? 12.305 1.351 -19.799 1.00 97.88 492 SER A C 1
ATOM 3949 O O . SER A 1 492 ? 11.403 0.666 -20.272 1.00 97.88 492 SER A O 1
ATOM 3951 N N . ALA A 1 493 ? 12.064 2.481 -19.132 1.00 98.56 493 ALA A N 1
ATOM 3952 C CA . ALA A 1 493 ? 10.717 3.024 -19.042 1.00 98.56 493 ALA A CA 1
ATOM 3953 C C . ALA A 1 493 ? 10.297 3.610 -20.398 1.00 98.56 493 ALA A C 1
ATOM 3955 O O . ALA A 1 493 ? 10.983 4.476 -20.945 1.00 98.56 493 ALA A O 1
ATOM 3956 N N . VAL A 1 494 ? 9.188 3.123 -20.947 1.00 98.75 494 VAL A N 1
ATOM 3957 C CA . VAL A 1 494 ? 8.719 3.405 -22.311 1.00 98.75 494 VAL A CA 1
ATOM 3958 C C . VAL A 1 494 ? 7.260 3.830 -22.268 1.00 98.75 494 VAL A C 1
ATOM 3960 O O . VAL A 1 494 ? 6.476 3.301 -21.483 1.00 98.75 494 VAL A O 1
ATOM 3963 N N . LYS A 1 495 ? 6.874 4.779 -23.121 1.00 98.62 495 LYS A N 1
ATOM 3964 C CA . LYS A 1 495 ? 5.492 5.234 -23.251 1.00 98.62 495 LYS A CA 1
ATOM 3965 C C . LYS A 1 495 ? 4.590 4.049 -23.581 1.00 98.62 495 LYS A C 1
ATOM 3967 O O . LYS A 1 495 ? 4.814 3.345 -24.569 1.00 98.62 495 LYS A O 1
ATOM 3972 N N . ARG A 1 496 ? 3.557 3.841 -22.766 1.00 98.25 496 ARG A N 1
ATOM 3973 C CA . ARG A 1 496 ? 2.718 2.636 -22.798 1.00 98.25 496 ARG A CA 1
ATOM 3974 C C . ARG A 1 496 ? 2.102 2.374 -24.170 1.00 98.25 496 ARG A C 1
ATOM 3976 O O . ARG A 1 496 ? 2.089 1.238 -24.623 1.00 98.25 496 ARG A O 1
ATOM 3983 N N . GLU A 1 497 ? 1.621 3.414 -24.846 1.00 97.94 497 GLU A N 1
ATOM 3984 C CA . GLU A 1 497 ? 1.027 3.305 -26.187 1.00 97.94 497 GLU A CA 1
ATOM 3985 C C . GLU A 1 497 ? 2.015 2.728 -27.211 1.00 97.94 497 GLU A C 1
ATOM 3987 O O . GLU A 1 497 ? 1.653 1.864 -28.007 1.00 97.94 497 GLU A O 1
ATOM 3992 N N . ILE A 1 498 ? 3.279 3.158 -27.147 1.00 98.56 498 ILE A N 1
ATOM 3993 C CA . ILE A 1 498 ? 4.343 2.657 -28.021 1.00 98.56 498 ILE A CA 1
ATOM 3994 C C . ILE A 1 498 ? 4.697 1.222 -27.630 1.00 98.56 498 ILE A C 1
ATOM 3996 O O . ILE A 1 498 ? 4.806 0.360 -28.500 1.00 98.56 498 ILE A O 1
ATOM 4000 N N . ALA A 1 499 ? 4.834 0.943 -26.331 1.00 98.50 499 ALA A N 1
ATOM 4001 C CA . ALA A 1 499 ? 5.100 -0.407 -25.842 1.00 98.50 499 ALA A CA 1
ATOM 4002 C C . ALA A 1 499 ? 4.016 -1.400 -26.302 1.00 98.50 499 ALA A C 1
ATOM 4004 O O . ALA A 1 499 ? 4.353 -2.469 -26.806 1.00 98.50 499 ALA A O 1
ATOM 4005 N N . LEU A 1 500 ? 2.732 -1.027 -26.217 1.00 98.25 500 LEU A N 1
ATOM 4006 C CA . LEU A 1 500 ? 1.592 -1.823 -26.693 1.00 98.25 500 LEU A CA 1
ATOM 4007 C C . LEU A 1 500 ? 1.587 -2.032 -28.206 1.00 98.25 500 LEU A C 1
ATOM 4009 O O . LEU A 1 500 ? 1.262 -3.124 -28.663 1.00 98.25 500 LEU A O 1
ATOM 4013 N N . GLN A 1 501 ? 1.955 -1.011 -28.985 1.00 98.06 501 GLN A N 1
ATOM 4014 C CA . GLN A 1 501 ? 2.084 -1.144 -30.438 1.00 98.06 501 GLN A CA 1
ATOM 4015 C C . GLN A 1 501 ? 3.126 -2.208 -30.817 1.00 98.06 501 GLN A C 1
ATOM 4017 O O . GLN A 1 501 ? 2.991 -2.873 -31.845 1.00 98.06 501 GLN A O 1
ATOM 4022 N N . VAL A 1 502 ? 4.172 -2.356 -30.001 1.00 98.12 502 VAL A N 1
ATOM 4023 C CA . VAL A 1 502 ? 5.242 -3.333 -30.211 1.00 98.12 502 VAL A CA 1
ATOM 4024 C C . VAL A 1 502 ? 4.829 -4.705 -29.673 1.00 98.12 502 VAL A C 1
ATOM 4026 O O . VAL A 1 502 ? 4.834 -5.672 -30.431 1.00 98.12 502 VAL A O 1
ATOM 4029 N N . GLY A 1 503 ? 4.484 -4.814 -28.391 1.00 98.06 503 GLY A N 1
ATOM 4030 C CA . GLY A 1 503 ? 4.158 -6.081 -27.729 1.00 98.06 503 GLY A CA 1
ATOM 4031 C C . GLY A 1 503 ? 5.322 -7.083 -27.652 1.00 98.06 503 GLY A C 1
ATOM 4032 O O . GLY A 1 503 ? 6.395 -6.886 -28.235 1.00 98.06 503 GLY A O 1
ATOM 4033 N N . PHE A 1 504 ? 5.110 -8.186 -26.938 1.00 98.31 504 PHE A N 1
ATOM 4034 C CA . PHE A 1 504 ? 6.080 -9.268 -26.747 1.00 98.31 504 PHE A CA 1
ATOM 4035 C C . PHE A 1 504 ? 5.669 -10.538 -27.496 1.00 98.31 504 PHE A C 1
ATOM 4037 O O . PHE A 1 504 ? 4.496 -10.890 -27.588 1.00 98.31 504 PHE A O 1
ATOM 4044 N N . VAL A 1 505 ? 6.662 -11.247 -28.034 1.00 96.50 505 VAL A N 1
ATOM 4045 C CA . VAL A 1 505 ? 6.470 -12.563 -28.658 1.00 96.50 505 VAL A CA 1
ATOM 4046 C C . VAL A 1 505 ? 6.537 -13.663 -27.598 1.00 96.50 505 VAL A C 1
ATOM 4048 O O . VAL A 1 505 ? 7.365 -13.580 -26.697 1.00 96.50 505 VAL A O 1
ATOM 4051 N N . SER A 1 506 ? 5.722 -14.715 -27.727 1.00 96.50 506 SER A N 1
ATOM 4052 C CA . SER A 1 506 ? 5.728 -15.879 -26.820 1.00 96.50 506 SER A CA 1
ATOM 4053 C C . SER A 1 506 ? 7.041 -16.675 -26.940 1.00 96.50 506 SER A C 1
ATOM 4055 O O . SER A 1 506 ? 7.189 -17.547 -27.802 1.00 96.50 506 SER A O 1
ATOM 4057 N N . LYS A 1 507 ? 8.049 -16.296 -26.141 1.00 93.94 507 LYS A N 1
ATOM 4058 C CA . LYS A 1 507 ? 9.396 -16.892 -26.066 1.00 93.94 507 LYS A CA 1
ATOM 4059 C C . LYS A 1 507 ? 9.989 -16.699 -24.667 1.00 93.94 507 LYS A C 1
ATOM 4061 O O . LYS A 1 507 ? 9.661 -15.743 -23.975 1.00 93.94 507 LYS A O 1
ATOM 4066 N N . ASN A 1 508 ? 10.898 -17.596 -24.280 1.00 90.19 508 ASN A N 1
ATOM 4067 C CA . ASN A 1 508 ? 11.648 -17.512 -23.017 1.00 90.19 508 ASN A CA 1
ATOM 4068 C C . ASN A 1 508 ? 13.026 -16.853 -23.142 1.00 90.19 508 ASN A C 1
ATOM 4070 O O . ASN A 1 508 ? 13.604 -16.486 -22.128 1.00 90.19 508 ASN A O 1
ATOM 4074 N N . VAL A 1 509 ? 13.570 -16.764 -24.361 1.00 90.94 509 VAL A N 1
ATOM 4075 C CA . VAL A 1 509 ? 14.926 -16.264 -24.614 1.00 90.94 509 VAL A CA 1
ATOM 4076 C C . VAL A 1 509 ? 14.911 -15.322 -25.811 1.00 90.94 509 VAL A C 1
ATOM 4078 O O . VAL A 1 509 ? 14.426 -15.694 -26.887 1.00 90.94 509 VAL A O 1
ATOM 4081 N N . GLY A 1 510 ? 15.483 -14.130 -25.636 1.00 92.25 510 GLY A N 1
ATOM 4082 C CA . GLY A 1 510 ? 15.656 -13.129 -26.693 1.00 92.25 510 GLY A CA 1
ATOM 4083 C C . GLY A 1 510 ? 14.368 -12.402 -27.089 1.00 92.25 510 GLY A C 1
ATOM 4084 O O . GLY A 1 510 ? 14.339 -11.709 -28.109 1.00 92.25 510 GLY A O 1
ATOM 4085 N N . GLU A 1 511 ? 13.303 -12.575 -26.312 1.00 95.69 511 GLU A N 1
ATOM 4086 C CA . GLU A 1 511 ? 12.062 -11.804 -26.364 1.00 95.69 511 GLU A CA 1
ATOM 4087 C C . GLU A 1 511 ? 12.312 -10.313 -26.090 1.00 95.69 511 GLU A C 1
ATOM 4089 O O . GLU A 1 511 ? 11.692 -9.452 -26.712 1.00 95.69 511 GLU A O 1
ATOM 4094 N N . ASP A 1 512 ? 13.266 -10.008 -25.214 1.00 94.69 512 ASP A N 1
ATOM 4095 C CA . ASP A 1 512 ? 13.692 -8.666 -24.844 1.00 94.69 512 ASP A CA 1
ATOM 4096 C C . ASP A 1 512 ? 14.444 -7.950 -25.967 1.00 94.69 512 ASP A C 1
ATOM 4098 O O . ASP A 1 512 ? 14.206 -6.770 -26.242 1.00 94.69 512 ASP A O 1
ATOM 4102 N N . HIS A 1 513 ? 15.345 -8.669 -26.629 1.00 96.31 513 HIS A N 1
ATOM 4103 C CA . HIS A 1 513 ? 16.109 -8.178 -27.761 1.00 96.31 513 HIS A CA 1
ATOM 4104 C C . HIS A 1 513 ? 15.207 -7.994 -28.985 1.00 96.31 513 HIS A C 1
ATOM 4106 O O . HIS A 1 513 ? 15.305 -6.976 -29.674 1.00 96.31 513 HIS A O 1
ATOM 4112 N N . ASP A 1 514 ? 14.290 -8.936 -29.229 1.00 97.50 514 ASP A N 1
ATOM 4113 C CA . ASP A 1 514 ? 13.257 -8.800 -30.258 1.00 97.50 514 ASP A CA 1
ATOM 4114 C C . ASP A 1 514 ? 12.375 -7.564 -30.014 1.00 97.50 514 ASP A C 1
ATOM 4116 O O . ASP A 1 514 ? 12.222 -6.733 -30.917 1.00 97.50 514 ASP A O 1
ATOM 4120 N N . TYR A 1 515 ? 11.875 -7.394 -28.784 1.00 98.19 515 TYR A N 1
ATOM 4121 C CA . TYR A 1 515 ? 11.133 -6.205 -28.363 1.00 98.19 515 TYR A CA 1
ATOM 4122 C C . TYR A 1 515 ? 11.948 -4.930 -28.604 1.00 98.19 515 TYR A C 1
ATOM 4124 O O . TYR A 1 515 ? 11.478 -4.018 -29.281 1.00 98.19 515 TYR A O 1
ATOM 4132 N N . SER A 1 516 ? 13.203 -4.890 -28.148 1.00 98.19 516 SER A N 1
ATOM 4133 C CA . SER A 1 516 ? 14.088 -3.730 -28.306 1.00 98.19 516 SER A CA 1
ATOM 4134 C C . SER A 1 516 ? 14.299 -3.339 -29.772 1.00 98.19 516 SER A C 1
ATOM 4136 O O . SER A 1 516 ? 14.208 -2.160 -30.130 1.00 98.19 516 SER A O 1
ATOM 4138 N N . LYS A 1 517 ? 14.526 -4.325 -30.647 1.00 97.50 517 LYS A N 1
ATOM 4139 C CA . LYS A 1 517 ? 14.738 -4.105 -32.082 1.00 97.50 517 LYS A CA 1
ATOM 4140 C C . LYS A 1 517 ? 13.503 -3.512 -32.760 1.00 97.50 517 LYS A C 1
ATOM 4142 O O . LYS A 1 517 ? 13.639 -2.616 -33.594 1.00 97.50 517 LYS A O 1
ATOM 4147 N N . ARG A 1 518 ? 12.310 -4.009 -32.421 1.00 97.81 518 ARG A N 1
ATOM 4148 C CA . ARG A 1 518 ? 11.035 -3.520 -32.976 1.00 97.81 518 ARG A CA 1
ATOM 4149 C C . ARG A 1 518 ? 10.608 -2.184 -32.364 1.00 97.81 518 ARG A C 1
ATOM 4151 O O . ARG A 1 518 ? 9.986 -1.381 -33.054 1.00 97.81 518 ARG A O 1
ATOM 4158 N N . LEU A 1 519 ? 11.001 -1.921 -31.119 1.00 97.81 519 LEU A N 1
ATOM 4159 C CA . LEU A 1 519 ? 10.730 -0.681 -30.396 1.00 97.81 519 LEU A CA 1
ATOM 4160 C C . LEU A 1 519 ? 11.558 0.503 -30.912 1.00 97.81 519 LEU A C 1
ATOM 4162 O O . LEU A 1 519 ? 11.022 1.587 -31.143 1.00 97.81 519 LEU A O 1
ATOM 4166 N N . ARG A 1 520 ? 12.862 0.302 -31.135 1.00 97.12 520 ARG A N 1
ATOM 4167 C CA . ARG A 1 520 ? 13.819 1.351 -31.532 1.00 97.12 520 ARG A CA 1
ATOM 4168 C C . ARG A 1 520 ? 13.348 2.314 -32.640 1.00 97.12 520 ARG A C 1
ATOM 4170 O O . ARG A 1 520 ? 13.570 3.516 -32.470 1.00 97.12 520 ARG A O 1
ATOM 4177 N N . PRO A 1 521 ? 12.759 1.872 -33.772 1.00 97.44 521 PRO A N 1
ATOM 4178 C CA . PRO A 1 521 ? 12.342 2.789 -34.835 1.00 97.44 521 PRO A CA 1
ATOM 4179 C C . PRO A 1 521 ? 11.172 3.705 -34.448 1.00 97.44 521 PRO A C 1
ATOM 4181 O O . PRO A 1 521 ? 10.992 4.731 -35.110 1.00 97.44 521 PRO A O 1
ATOM 4184 N N . LEU A 1 522 ? 10.407 3.368 -33.404 1.00 98.25 522 LEU A N 1
ATOM 4185 C CA . LEU A 1 522 ? 9.258 4.148 -32.934 1.00 98.25 522 LEU A CA 1
ATOM 4186 C C . LEU A 1 522 ? 9.653 5.247 -31.940 1.00 98.25 522 LEU A C 1
ATOM 4188 O O . LEU A 1 522 ? 8.982 6.269 -31.880 1.00 98.25 522 LEU A O 1
ATOM 4192 N N . LEU A 1 523 ? 10.760 5.075 -31.215 1.00 98.19 523 LEU A N 1
ATOM 4193 C CA . LEU A 1 523 ? 11.230 6.041 -30.220 1.00 98.19 523 LEU A CA 1
ATOM 4194 C C . LEU A 1 523 ? 11.957 7.222 -30.881 1.00 98.19 523 LEU A C 1
ATOM 4196 O O . LEU A 1 523 ? 12.904 7.024 -31.654 1.00 98.19 523 LEU A O 1
ATOM 4200 N N . LYS A 1 524 ? 11.523 8.449 -30.575 1.00 98.06 524 LYS A N 1
ATOM 4201 C CA . LYS A 1 524 ? 12.065 9.711 -31.113 1.00 98.06 524 LYS A CA 1
ATOM 4202 C C . LYS A 1 524 ? 12.499 10.686 -30.028 1.00 98.06 524 LYS A C 1
ATOM 4204 O O . LYS A 1 524 ? 13.475 11.405 -30.239 1.00 98.06 524 LYS A O 1
ATOM 4209 N N . LYS A 1 525 ? 11.800 10.718 -28.893 1.00 98.38 525 LYS A N 1
ATOM 4210 C CA . LYS A 1 525 ? 12.081 11.620 -27.775 1.00 98.38 525 LYS A CA 1
ATOM 4211 C C . LYS A 1 525 ? 12.474 10.832 -26.529 1.00 98.38 525 LYS A C 1
ATOM 4213 O O . LYS A 1 525 ? 11.654 10.142 -25.937 1.00 98.38 525 LYS A O 1
ATOM 4218 N N . GLU A 1 526 ? 13.726 10.971 -26.113 1.00 98.44 526 GLU A N 1
ATOM 4219 C CA . GLU A 1 526 ? 14.237 10.399 -24.866 1.00 98.44 526 GLU A CA 1
ATOM 4220 C C . GLU A 1 526 ? 14.350 11.480 -23.788 1.00 98.44 526 GLU A C 1
ATOM 4222 O O . GLU A 1 526 ? 14.826 12.585 -24.063 1.00 98.44 526 GLU A O 1
ATOM 4227 N N . VAL A 1 527 ? 13.940 11.154 -22.561 1.00 98.12 527 VAL A N 1
ATOM 4228 C CA . VAL A 1 527 ? 14.202 11.973 -21.371 1.00 98.12 527 VAL A CA 1
ATOM 4229 C C . VAL A 1 527 ? 15.335 11.361 -20.548 1.00 98.12 527 VAL A C 1
ATOM 4231 O O . VAL A 1 527 ? 15.395 10.149 -20.351 1.00 98.12 527 VAL A O 1
ATOM 4234 N N . SER A 1 528 ? 16.250 12.197 -20.057 1.00 95.56 528 SER A N 1
ATOM 4235 C CA . SER A 1 528 ? 17.297 11.743 -19.141 1.00 95.56 528 SER A CA 1
ATOM 4236 C C . SER A 1 528 ? 16.758 11.624 -17.720 1.00 95.56 528 SER A C 1
ATOM 4238 O O . SER A 1 528 ? 16.081 12.525 -17.226 1.00 95.56 528 SER A O 1
ATOM 4240 N N . VAL A 1 529 ? 17.123 10.541 -17.041 1.00 92.81 529 VAL A N 1
ATOM 4241 C CA . VAL A 1 529 ? 16.812 10.299 -15.623 1.00 92.81 529 VAL A CA 1
ATOM 4242 C C . VAL A 1 529 ? 18.029 10.522 -14.724 1.00 92.81 529 VAL A C 1
ATOM 4244 O O . VAL A 1 529 ? 18.043 10.078 -13.580 1.00 92.81 529 VAL A O 1
ATOM 4247 N N . GLY A 1 530 ? 19.062 11.207 -15.218 1.00 87.44 530 GLY A N 1
ATOM 4248 C CA . GLY A 1 530 ? 20.291 11.518 -14.480 1.00 87.44 530 GLY A CA 1
ATOM 4249 C C . GLY A 1 530 ? 21.457 10.573 -14.781 1.00 87.44 530 GLY A C 1
ATOM 4250 O O . GLY A 1 530 ? 21.318 9.598 -15.510 1.00 87.44 530 GLY A O 1
ATOM 4251 N N . GLU A 1 531 ? 22.622 10.889 -14.213 1.00 79.94 531 GLU A N 1
ATOM 4252 C CA . GLU A 1 531 ? 23.916 10.281 -14.577 1.00 79.94 531 GLU A CA 1
ATOM 4253 C C . GLU A 1 531 ? 24.311 9.066 -13.729 1.00 79.94 531 GLU A C 1
ATOM 4255 O O . GLU A 1 531 ? 25.313 8.419 -14.006 1.00 79.94 531 GLU A O 1
ATOM 4260 N N . LYS A 1 532 ? 23.559 8.766 -12.665 1.00 88.69 532 LYS A N 1
ATOM 4261 C CA . LYS A 1 532 ? 23.841 7.617 -11.796 1.00 88.69 532 LYS A CA 1
ATOM 4262 C C . LYS A 1 532 ? 23.110 6.368 -12.291 1.00 88.69 532 LYS A C 1
ATOM 4264 O O . LYS A 1 532 ? 21.977 6.507 -12.767 1.00 88.69 532 LYS A O 1
ATOM 4269 N N . PRO A 1 533 ? 23.664 5.163 -12.070 1.00 91.44 533 PRO A N 1
ATOM 4270 C CA . PRO A 1 533 ? 22.948 3.921 -12.317 1.00 91.44 533 PRO A CA 1
ATOM 4271 C C . PRO A 1 533 ? 21.571 3.914 -11.650 1.00 91.44 533 PRO A C 1
ATOM 4273 O O . PRO A 1 533 ? 21.403 4.369 -10.517 1.00 91.44 533 PRO A O 1
ATOM 4276 N N . LEU A 1 534 ? 20.579 3.443 -12.392 1.00 92.31 534 LEU A N 1
ATOM 4277 C CA . LEU A 1 534 ? 19.186 3.333 -11.972 1.00 92.31 534 LEU A CA 1
ATOM 4278 C C . LEU A 1 534 ? 18.805 1.867 -11.699 1.00 92.31 534 LEU A C 1
ATOM 4280 O O . LEU A 1 534 ? 17.884 1.611 -10.929 1.00 92.31 534 LEU A O 1
ATOM 4284 N N . TYR A 1 535 ? 19.528 0.919 -12.299 1.00 93.25 535 TYR A N 1
ATOM 4285 C CA . TYR A 1 535 ? 19.211 -0.507 -12.281 1.00 93.25 535 TYR A CA 1
ATOM 4286 C C . TYR A 1 535 ? 20.460 -1.354 -12.003 1.00 93.25 535 TYR A C 1
ATOM 4288 O O . TYR A 1 535 ? 21.554 -1.029 -12.471 1.00 93.25 535 TYR A O 1
ATOM 4296 N N . PHE A 1 536 ? 20.302 -2.439 -11.251 1.00 90.69 536 PHE A N 1
ATOM 4297 C CA . PHE A 1 536 ? 21.375 -3.331 -10.821 1.00 90.69 536 PHE A CA 1
ATOM 4298 C C . PHE A 1 536 ? 21.034 -4.766 -11.215 1.00 90.69 536 PHE A C 1
ATOM 4300 O O . PHE A 1 536 ? 20.262 -5.431 -10.537 1.00 90.69 536 PHE A O 1
ATOM 4307 N N . TYR A 1 537 ? 21.625 -5.221 -12.318 1.00 84.19 537 TYR A N 1
ATOM 4308 C CA . TYR A 1 537 ? 21.412 -6.558 -12.859 1.00 84.19 537 TYR A CA 1
ATOM 4309 C C . TYR A 1 537 ? 22.329 -7.567 -12.152 1.00 84.19 537 TYR A C 1
ATOM 4311 O O . TYR A 1 537 ? 23.563 -7.476 -12.242 1.00 84.19 537 TYR A O 1
ATOM 4319 N N . TRP A 1 538 ? 21.755 -8.517 -11.417 1.00 80.12 538 TRP A N 1
ATOM 4320 C CA . TRP A 1 538 ? 22.503 -9.505 -10.631 1.00 80.12 538 TRP A CA 1
ATOM 4321 C C . TRP A 1 538 ? 22.546 -10.851 -11.345 1.00 80.12 538 TRP A C 1
ATOM 4323 O O . TRP A 1 538 ? 21.896 -11.824 -10.971 1.00 80.12 538 TRP A O 1
ATOM 4333 N N . PHE A 1 539 ? 23.377 -10.925 -12.380 1.00 72.50 539 PHE A N 1
ATOM 4334 C CA . PHE A 1 539 ? 23.490 -12.120 -13.198 1.00 72.50 539 PHE A CA 1
ATOM 4335 C C . PHE A 1 539 ? 24.070 -13.310 -12.412 1.00 72.50 539 PHE A C 1
ATOM 4337 O O . PHE A 1 539 ? 25.216 -13.279 -11.946 1.00 72.50 539 PHE A O 1
ATOM 4344 N N . ASP A 1 540 ? 23.303 -14.400 -12.327 1.00 71.25 540 ASP A N 1
ATOM 4345 C CA . ASP A 1 540 ? 23.764 -15.693 -11.819 1.00 71.25 540 ASP A CA 1
ATOM 4346 C C . ASP A 1 540 ? 23.528 -16.815 -12.849 1.00 71.25 540 ASP A C 1
ATOM 4348 O O . ASP A 1 540 ? 22.412 -17.327 -12.966 1.00 71.25 540 ASP A O 1
ATOM 4352 N N . PRO A 1 541 ? 24.580 -17.290 -13.543 1.00 59.22 541 PRO A N 1
ATOM 4353 C CA . PRO A 1 541 ? 24.444 -18.303 -14.588 1.00 59.22 541 PRO A CA 1
ATOM 4354 C C . PRO A 1 541 ? 23.935 -19.667 -14.084 1.00 59.22 541 PRO A C 1
ATOM 4356 O O . PRO A 1 541 ? 23.554 -20.501 -14.902 1.00 59.22 541 PRO A O 1
ATOM 4359 N N . LEU A 1 542 ? 23.934 -19.931 -12.770 1.00 52.84 542 LEU A N 1
ATOM 4360 C CA . LEU A 1 542 ? 23.427 -21.186 -12.191 1.00 52.84 542 LEU A CA 1
ATOM 4361 C C . LEU A 1 542 ? 21.921 -21.132 -11.867 1.00 52.84 542 LEU A C 1
ATOM 4363 O O . LEU A 1 542 ? 21.247 -22.170 -11.827 1.00 52.84 542 LEU A O 1
ATOM 4367 N N . HIS A 1 543 ? 21.388 -19.925 -11.665 1.00 55.91 543 HIS A N 1
ATOM 4368 C CA . HIS A 1 543 ? 20.017 -19.686 -11.205 1.00 55.91 543 HIS A CA 1
ATOM 4369 C C . HIS A 1 543 ? 19.161 -18.896 -12.203 1.00 55.91 543 HIS A C 1
ATOM 4371 O O . HIS A 1 543 ? 17.944 -18.850 -12.035 1.00 55.91 543 HIS A O 1
ATOM 4377 N N . SER A 1 544 ? 19.744 -18.355 -13.281 1.00 55.50 544 SER A N 1
ATOM 4378 C CA . SER A 1 544 ? 18.994 -17.794 -14.409 1.00 55.50 544 SER A CA 1
ATOM 4379 C C . SER A 1 544 ? 18.185 -18.890 -15.114 1.00 55.50 544 SER A C 1
ATOM 4381 O O . SER A 1 544 ? 18.661 -19.573 -16.022 1.00 55.50 544 SER A O 1
ATOM 4383 N N . VAL A 1 545 ? 16.927 -19.050 -14.696 1.00 51.12 545 VAL A N 1
ATOM 4384 C CA . VAL A 1 545 ? 15.975 -20.055 -15.210 1.00 51.12 545 VAL A CA 1
ATOM 4385 C C . VAL A 1 545 ? 15.809 -19.955 -16.733 1.00 51.12 545 VAL A C 1
ATOM 4387 O O . VAL A 1 545 ? 15.638 -20.967 -17.406 1.00 51.12 545 VAL A O 1
ATOM 4390 N N . GLN A 1 546 ? 15.955 -18.749 -17.288 1.00 48.16 546 GLN A N 1
ATOM 4391 C CA . GLN A 1 546 ? 15.852 -18.463 -18.723 1.00 48.16 546 GLN A CA 1
ATOM 4392 C C . GLN A 1 546 ? 16.947 -19.127 -19.576 1.00 48.16 546 GLN A C 1
ATOM 4394 O O . GLN A 1 546 ? 16.752 -19.305 -20.774 1.00 48.16 546 GLN A O 1
ATOM 4399 N N . GLN A 1 547 ? 18.090 -19.510 -18.994 1.00 44.44 547 GLN A N 1
ATOM 4400 C CA . GLN A 1 547 ? 19.216 -20.085 -19.745 1.00 44.44 547 GLN A CA 1
ATOM 4401 C C . GLN A 1 547 ? 19.339 -21.607 -19.612 1.00 44.44 547 GLN A C 1
ATOM 4403 O O . GLN A 1 547 ? 20.260 -22.195 -20.181 1.00 44.44 547 GLN A O 1
ATOM 4408 N N . ARG A 1 548 ? 18.420 -22.276 -18.900 1.00 39.66 548 ARG A N 1
ATOM 4409 C CA . ARG A 1 548 ? 18.412 -23.742 -18.865 1.00 39.66 548 ARG A CA 1
ATOM 4410 C C . ARG A 1 548 ? 17.883 -24.264 -20.207 1.00 39.66 548 ARG A C 1
ATOM 4412 O O . ARG A 1 548 ? 16.750 -23.940 -20.565 1.00 39.66 548 ARG A O 1
ATOM 4419 N N . PRO A 1 549 ? 18.668 -25.043 -20.976 1.00 32.25 549 PRO A N 1
ATOM 4420 C CA . PRO A 1 549 ? 18.156 -25.661 -22.189 1.00 32.25 549 PRO A CA 1
ATOM 4421 C C . PRO A 1 549 ? 16.955 -26.538 -21.826 1.00 32.25 549 PRO A C 1
ATOM 4423 O O . PRO A 1 549 ? 16.992 -27.282 -20.846 1.00 32.25 549 PRO A O 1
ATOM 4426 N N . ALA A 1 550 ? 15.878 -26.428 -22.603 1.00 35.56 550 ALA A N 1
ATOM 4427 C CA . ALA A 1 550 ? 14.724 -27.300 -22.457 1.00 35.56 550 ALA A CA 1
ATOM 4428 C C . ALA A 1 550 ? 15.182 -28.759 -22.642 1.00 35.56 550 ALA A C 1
ATOM 4430 O O . ALA A 1 550 ? 15.529 -29.156 -23.752 1.00 35.56 550 ALA A O 1
ATOM 4431 N N . GLY A 1 551 ? 15.212 -29.530 -21.550 1.00 38.25 551 GLY A N 1
ATOM 4432 C CA . GLY A 1 551 ? 15.509 -30.966 -21.570 1.00 38.25 551 GLY A CA 1
ATOM 4433 C C . GLY A 1 551 ? 16.857 -31.391 -20.979 1.00 38.25 551 GLY A C 1
ATOM 4434 O O . GLY A 1 551 ? 17.589 -32.135 -21.624 1.00 38.25 551 GLY A O 1
ATOM 4435 N N . GLY A 1 552 ? 17.178 -30.975 -19.754 1.00 26.28 552 GLY A N 1
ATOM 4436 C CA . GLY A 1 552 ? 18.253 -31.594 -18.974 1.00 26.28 552 GLY A CA 1
ATOM 4437 C C . GLY A 1 552 ? 17.752 -32.027 -17.602 1.00 26.28 552 GLY A C 1
ATOM 4438 O O . GLY A 1 552 ? 17.672 -31.189 -16.709 1.00 26.28 552 GLY A O 1
ATOM 4439 N N . ASP A 1 553 ? 17.420 -33.311 -17.453 1.00 30.73 553 ASP A N 1
ATOM 4440 C CA . ASP A 1 553 ? 17.276 -33.963 -16.147 1.00 30.73 553 ASP A CA 1
ATOM 4441 C C . ASP A 1 553 ? 18.618 -33.910 -15.404 1.00 30.73 553 ASP A C 1
ATOM 4443 O O . ASP A 1 553 ? 19.600 -34.433 -15.937 1.00 30.73 553 ASP A O 1
ATOM 4447 N N . VAL A 1 554 ? 18.638 -33.328 -14.196 1.00 31.03 554 VAL A N 1
ATOM 4448 C CA . VAL A 1 554 ? 19.281 -33.878 -12.980 1.00 31.03 554 VAL A CA 1
ATOM 4449 C C . VAL A 1 554 ? 18.546 -33.355 -11.751 1.00 31.03 554 VAL A C 1
ATOM 4451 O O . VAL A 1 554 ? 18.431 -32.113 -11.625 1.00 31.03 554 VAL A O 1
#

Foldseek 3Di:
DDDLVVLVVVLVPDDDDDDDPDPDDPLLVLLLVLVLVVVVVQCVPPPPQFKDKDKAFCVSHDPSSVSVNCVVVVVVQWRKGWDFDDDPPDGGMIMIMIGGHPPDPNPPDDPDDPPPPPRPQPPDDFPDDPDPWAEEEEEEDAPQLVLQLVQLVQCLPQQQDGYAYEYEYEPPRPVCPDSVSVVSCVVSVYGYHYDHAPADQSSQFRDDDDPGFKYKYDYSQWHFDHHNLNVVVVVVCCVQPVPQQAWEAEQQVPCALNWRPIIMGGNLVCLLASGDFDPQAHAPPRRVLNSQQRVLVSRYDYDHDNRIHRRDCVVVNPDPDDPSNVVRVVCCVVRVVVNVQQQDPDPPPDSGRGDADAQAEEEEEEAAPVLVVLQSVQSVLVSNLSSVANRRNYHYYYDHDPPFAPLVSQQVRLVSDDHQKYAYDYSNWDFDSCLVNLRSVQCVVVVVAFWEKAWAWEAEQNHDTAIEIEDLPDPAWDDDPRYTYHHDWRRIIGGSVLLNVQGFDRHLPCSGVSSRVSSSVVGDGYTYSDDDHGIYHHDYPVPSPSPDPPDDDD

Radius of gyration: 31.39 Å; chains: 1; bounding box: 68×59×102 Å

Sequence (554 aa):
MITAEDALHVARDREPLPADDLELSDREKTQLDYVDSAIEYGINTSFNGDVFDTYIPAEFVELSVINALKKRYEDGGWKVGVFPKMEGDQIVSFQLVFAPVSGIALVKKPKEKPPRLMPPVIQVSPTLVNARHRVLVRMPTRGRAIQALEVLEKYRNMAGIPILIEVVVDEDDESMFTAEVLQRLAALDCIVTPGQHTNKIAACNGGRVTDWDILILASDDMVPTVEDYAIHVITDMEQYFPYLDGALHYNDGHQRSNLCTLPIFGRRLYEQFGYIYHPDYKSLFCDREQTDILKAMGRLAYVDKILIEHKHHIWGDGVEKDALYERNDALEGDDRKTFEQRKVLTRPHAQWPFEAPPLWLSVLICTVPARKKQLNWLLDFLYAQIRADAPRQVEVLIDDREGITVGEKRQSLLECSRGHFVAFVDDDDGIAPDYVKRLVTAFAITPDADCASLEGVMTTRGAKPEIFRHSIYFDGWYTKEGIHYRTPNHLSAVKREIALQVGFVSKNVGEDHDYSKRLRPLLKKEVSVGEKPLYFYWFDPLHSVQQRPAGGDV

pLDDT: mean 81.45, std 18.56, range [26.28, 98.75]